Protein 5YF1 (pdb70)

GO terms:
  GO:0035498 carnosine metabolic process (P, IDA)
  GO:0005634 nucleus (C, IDA)
  GO:0005829 cytosol (C, IDA)
  GO:0030735 carnosine N-methyltransferase activity (F, IDA)
  GO:0008757 S-adenosylmethionine-dependent methyltransferase activity (F, IDA)
  GO:0042803 protein homodimerization activity (F, IDA)
  GO:0106370 protein-L-histidine N-pros-methyltransferase activity (F, IDA)
  GO:0035498 carnosine metabolic process (P, IMP)
  GO:0030735 carnosine N-methyltransferase activity (F, TAS)
  GO:0005829 cytosol (C, TAS)
  GO:0006548 L-histidine catabolic process (P, TAS)
  GO:0005515 protein binding (F, IPI)

Foldseek 3Di:
DVVVVVVVVVVLLLLLLQCQLVVVVVVLVVVVVVLVPDPPVVNVVCVCVVVLSVLLNVQSVQQSVVSVVLSVVPPCPRDDHDPVSSVVLLVLLLLCCCAFFPNNVVQCCLFQVVLLVVVCVLAPPVVDDQCPAEEEEEQCQLPRSQLVSLLVPHQGEYEHADPSRVSNSCCQLPVDFPAQPDKHQSQLVDPPQFPDSVLNRDITTGRNHGNPPRDPSGHYYYYYHDPLPPQDQFQAHQEYEYTQPLLQDLDSLSVLVSVLGRHHAFHKYKYKHANPRPCPPPPPGRHDRDDVVVVVVSNVVVPWAWDDKDWQSKHARSFSVRGNDGDIDRMIITMTTRHD/DVCLQVVLVVLVLLLLLLQQQLVVVVVVLVVVVVVLVPPPPVVNVVCVCVVVLSVLLNVQSVQSSVVSVVLSVVVVPDPVCVSSPDDDNDRHDPVSSVVLLLLLLVCCCAFFPNNPVQCCLFQVVLLVVVCVQAPPVHHQQCPAEEEEEQCQLPRSQLVSLLVQHQGEYEHADPSRVSNNCCQLPPVQDAQPGKHQSQLVDPPQFPDSVLSRDITTGRRDGNVPRDPNGHYYYYYHDPLPPQDQFQAHQEYEYTQPLLQDLDSLSVLVSVLGRHHAFHKYKYKHANPRPCPPPPPGRHDGDDVVVVVVSNVVSPWAWDDKDWQSKHADSFSVRGNDGDIDGMIITMTGRHD

Sequence (691 aa):
EEERLEREHFWKIINAFRYYGTSMHERVNRTERQFRSLPANQQKLLPQFLLHLDKIRKCIDHNQEILLTIVNDCIHKIMPASTFDMDKLKSTLKQFVRDWSETGKAERDACYQPIIKEILKNFPKERWDPSKVNILVPGAGLGRLAWEIAMLGYACQGNEWWSFFMLFSSNFVLNRCSEINKYKLYPWIHQFSNNRRSADQIRPIFFPDVDPHSLPPGSNFSMTAGDFQEIYSECNTWDCIATCFFIDTAHNVIDYIDTIWKILKPGGIWINLGPLLYHFENLANELSIELSYEDIKNVVLQYGFKVEVEKESVLSTYTVNDLSMMKYYYECVLFVVRKPQEEEERLEREHFWKIINAFRRYYGTSMHERVNRTERQFRSLPANQQKLLPQFLLHLDKIRKCIDHNQEILLTIVNDCIHMFENKEYGEGKIMPASTFDMDKLKSTLKQFVRDWSETGKAERDACYQPIIKEILKNFPKERWDPSKVNILVPGAGLGRLAWEIAMLGYACQGNEWWSFFMLFSSNFVLNRCSEINKYKLYPWIHQFSNNRRSADQIRPIFFPDVDPHSLPPGSNFSMTAGDFQEIYSECNTWDCIATCFFIDTAHNVIDYIDTIWKILKPGGIWINLGPLLYHFENLANELSIELSYEDIKNVVLQYGFKVEVEKESVLSTYTVNDLSMMKYYYECVLFVVRKPQ

Nearest PDB structures (foldseek):
  5yf1-assembly1_A  TM=1.003E+00  e=1.504E-72  Homo sapiens
  5yf0-assembly1_A  TM=1.002E+00  e=2.455E-69  Homo sapiens
  5yf2-assembly1_A  TM=1.001E+00  e=9.474E-69  Homo sapiens
  5yf0-assembly1_B  TM=9.985E-01  e=6.281E-69  Homo sapiens
  5yf1-assembly1_B  TM=9.988E-01  e=1.807E-68  Homo sapiens

Structure (mmCIF, N/CA/C/O backbone):
data_5YF1
#
_entry.id   5YF1
#
_cell.length_a   128.125
_cell.length_b   128.125
_cell.length_c   324.643
_cell.angle_alpha   90.000
_cell.angle_beta   90.000
_cell.angle_gamma   120.000
#
_symmetry.space_group_name_H-M   'P 61 2 2'
#
loop_
_entity.id
_entity.type
_entity.pdbx_description
1 polymer 'Carnosine N-methyltransferase'
2 non-polymer SINEFUNGIN
3 non-polymer '(2~{S})-2-(3-azanylpropanoylamino)-3-(1~{H}-imidazol-4-yl)propanoic acid'
4 non-polymer 'ACETATE ION'
5 non-polymer 1,2-ETHANEDIOL
6 non-polymer 'CALCIUM ION'
7 water water
#
loop_
_atom_site.group_PDB
_atom_site.id
_atom_site.type_symbol
_atom_site.label_atom_id
_atom_site.label_alt_id
_atom_site.label_comp_id
_atom_site.label_asym_id
_atom_site.label_entity_id
_atom_site.label_seq_id
_atom_site.pdbx_PDB_ins_code
_atom_site.Cartn_x
_atom_site.Cartn_y
_atom_site.Cartn_z
_atom_site.occupancy
_atom_site.B_iso_or_equiv
_atom_site.auth_seq_id
_atom_site.auth_comp_id
_atom_site.auth_asym_id
_atom_site.auth_atom_id
_atom_site.pdbx_PDB_model_num
ATOM 1 N N . GLU A 1 10 ? -48.271 65.513 -30.085 1.00 136.39 57 GLU A N 1
ATOM 2 C CA . GLU A 1 10 ? -48.967 64.264 -29.789 1.00 139.21 57 GLU A CA 1
ATOM 3 C C . GLU A 1 10 ? -48.501 63.660 -28.467 1.00 146.80 57 GLU A C 1
ATOM 4 O O . GLU A 1 10 ? -49.308 63.422 -27.565 1.00 148.55 57 GLU A O 1
ATOM 10 N N . GLU A 1 11 ? -47.194 63.405 -28.362 1.00 150.13 58 GLU A N 1
ATOM 11 C CA . GLU A 1 11 ? -46.652 62.795 -27.151 1.00 147.60 58 GLU A CA 1
ATOM 12 C C . GLU A 1 11 ? -46.910 63.664 -25.927 1.00 145.61 58 GLU A C 1
ATOM 13 O O . GLU A 1 11 ? -47.151 63.146 -24.830 1.00 141.97 58 GLU A O 1
ATOM 19 N N . GLU A 1 12 ? -46.865 64.989 -26.094 1.00 148.79 59 GLU A N 1
ATOM 20 C CA . GLU A 1 12 ? -47.097 65.878 -24.962 1.00 148.68 59 GLU A CA 1
ATOM 21 C C . GLU A 1 12 ? -48.552 65.848 -24.509 1.00 147.56 59 GLU A C 1
ATOM 22 O O . GLU A 1 12 ? -48.832 66.020 -23.316 1.00 146.74 59 GLU A O 1
ATOM 28 N N . ARG A 1 13 ? -49.488 65.628 -25.434 1.00 146.85 60 ARG A N 1
ATOM 29 C CA . ARG A 1 13 ? -50.895 65.572 -25.054 1.00 140.88 60 ARG A CA 1
ATOM 30 C C . ARG A 1 13 ? -51.283 64.189 -24.541 1.00 135.66 60 ARG A C 1
ATOM 31 O O . ARG A 1 13 ? -52.114 64.071 -23.632 1.00 130.77 60 ARG A O 1
ATOM 39 N N . LEU A 1 14 ? -50.693 63.134 -25.113 1.00 132.53 61 LEU A N 1
ATOM 40 C CA . LEU A 1 14 ? -50.857 61.798 -24.551 1.00 127.49 61 LEU A CA 1
ATOM 41 C C . LEU A 1 14 ? -50.376 61.750 -23.105 1.00 122.23 61 LEU A C 1
ATOM 42 O O . LEU A 1 14 ? -50.924 60.997 -22.291 1.00 120.72 61 LEU A O 1
ATOM 47 N N . GLU A 1 15 ? -49.351 62.539 -22.771 1.00 116.22 62 GLU A N 1
ATOM 48 C CA . GLU A 1 15 ? -48.945 62.677 -21.379 1.00 109.87 62 GLU A CA 1
ATOM 49 C C . GLU A 1 15 ? -50.021 63.390 -20.570 1.00 102.44 62 GLU A C 1
ATOM 50 O O . GLU A 1 15 ? -50.248 63.056 -19.400 1.00 100.56 62 GLU A O 1
ATOM 56 N N . ARG A 1 16 ? -50.697 64.375 -21.177 1.00 96.20 63 ARG A N 1
ATOM 57 C CA . ARG A 1 16 ? -51.779 65.067 -20.483 1.00 97.34 63 ARG A CA 1
ATOM 58 C C . ARG A 1 16 ? -52.994 64.163 -20.313 1.00 99.53 63 ARG A C 1
ATOM 59 O O . ARG A 1 16 ? -53.717 64.274 -19.317 1.00 96.68 63 ARG A O 1
ATOM 67 N N . GLU A 1 17 ? -53.230 63.262 -21.267 1.00 102.07 64 GLU A N 1
ATOM 68 C CA . GLU A 1 17 ? -54.274 62.260 -21.090 1.00 105.82 64 GLU A CA 1
ATOM 69 C C . GLU A 1 17 ? -53.932 61.324 -19.933 1.00 100.81 64 GLU A C 1
ATOM 70 O O . GLU A 1 17 ? -54.777 61.038 -19.075 1.00 96.61 64 GLU A O 1
ATOM 76 N N . HIS A 1 18 ? -52.683 60.851 -19.890 1.00 97.37 65 HIS A N 1
ATOM 77 C CA . HIS A 1 18 ? -52.215 60.040 -18.769 1.00 91.12 65 HIS A CA 1
ATOM 78 C C . HIS A 1 18 ? -52.271 60.821 -17.458 1.00 82.65 65 HIS A C 1
ATOM 79 O O . HIS A 1 18 ? -52.609 60.263 -16.406 1.00 81.33 65 HIS A O 1
ATOM 86 N N . PHE A 1 19 ? -51.957 62.119 -17.508 1.00 74.26 66 PHE A N 1
ATOM 87 C CA . PHE A 1 19 ? -52.024 62.968 -16.320 1.00 65.84 66 PHE A CA 1
ATOM 88 C C . PHE A 1 19 ? -53.426 62.976 -15.719 1.00 69.43 66 PHE A C 1
ATOM 89 O O . PHE A 1 19 ? -53.601 62.757 -14.514 1.00 64.93 66 PHE A O 1
ATOM 97 N N . TRP A 1 20 ? -54.441 63.242 -16.545 1.00 72.91 67 TRP A N 1
ATOM 98 C CA . TRP A 1 20 ? -55.806 63.269 -16.033 1.00 67.89 67 TRP A CA 1
ATOM 99 C C . TRP A 1 20 ? -56.282 61.882 -15.636 1.00 62.74 67 TRP A C 1
ATOM 100 O O . TRP A 1 20 ? -57.132 61.755 -14.750 1.00 61.91 67 TRP A O 1
ATOM 111 N N . LYS A 1 21 ? -55.746 60.835 -16.265 1.00 55.96 68 LYS A N 1
ATOM 112 C CA . LYS A 1 21 ? -56.146 59.485 -15.890 1.00 53.94 68 LYS A CA 1
ATOM 113 C C . LYS A 1 21 ? -55.787 59.199 -14.436 1.00 64.57 68 LYS A C 1
ATOM 114 O O . LYS A 1 21 ? -56.552 58.540 -13.718 1.00 64.30 68 LYS A O 1
ATOM 120 N N . ILE A 1 22 ? -54.647 59.730 -13.974 1.00 64.25 69 ILE A N 1
ATOM 121 C CA . ILE A 1 22 ? -54.196 59.517 -12.602 1.00 58.86 69 ILE A CA 1
ATOM 122 C C . ILE A 1 22 ? -54.950 60.414 -11.629 1.00 59.53 69 ILE A C 1
ATOM 123 O O . ILE A 1 22 ? -55.301 59.985 -10.523 1.00 59.63 69 ILE A O 1
ATOM 128 N N . ILE A 1 23 ? -55.190 61.672 -12.009 1.00 53.25 70 ILE A N 1
ATOM 129 C CA . ILE A 1 23 ? -56.045 62.550 -11.208 1.00 58.95 70 ILE A CA 1
ATOM 130 C C . ILE A 1 23 ? -57.388 61.877 -10.949 1.00 61.51 70 ILE A C 1
ATOM 131 O O . ILE A 1 23 ? -57.904 61.875 -9.823 1.00 60.63 70 ILE A O 1
ATOM 136 N N . ASN A 1 24 ? -57.966 61.285 -11.995 1.00 59.25 71 ASN A N 1
ATOM 137 C CA . ASN A 1 24 ? -59.240 60.597 -11.843 1.00 63.19 71 ASN A CA 1
ATOM 138 C C . ASN A 1 24 ? -59.128 59.429 -10.868 1.00 60.85 71 ASN A C 1
ATOM 139 O O . ASN A 1 24 ? -60.037 59.201 -10.060 1.00 54.12 71 ASN A O 1
ATOM 144 N N . ALA A 1 25 ? -58.021 58.679 -10.926 1.00 58.16 72 ALA A N 1
ATOM 145 C CA . ALA A 1 25 ? -57.834 57.561 -10.004 1.00 53.72 72 ALA A CA 1
ATOM 146 C C . ALA A 1 25 ? -57.819 58.041 -8.556 1.00 48.26 72 ALA A C 1
ATOM 147 O O . ALA A 1 25 ? -58.490 57.462 -7.696 1.00 42.16 72 ALA A O 1
ATOM 149 N N . PHE A 1 26 ? -57.066 59.111 -8.273 1.00 46.96 73 PHE A N 1
ATOM 150 C CA . PHE A 1 26 ? -57.061 59.682 -6.929 1.00 41.65 73 PHE A CA 1
ATOM 151 C C . PHE A 1 26 ? -58.468 60.035 -6.472 1.00 45.42 73 PHE A C 1
ATOM 152 O O . PHE A 1 26 ? -58.778 59.944 -5.281 1.00 45.30 73 PHE A O 1
ATOM 160 N N . ARG A 1 27 ? -59.328 60.451 -7.399 1.00 49.35 74 ARG A N 1
ATOM 161 C CA . ARG A 1 27 ? -60.682 60.849 -7.037 1.00 55.70 74 ARG A CA 1
ATOM 162 C C . ARG A 1 27 ? -61.639 59.673 -6.936 1.00 51.98 74 ARG A C 1
ATOM 163 O O . ARG A 1 27 ? -62.714 59.820 -6.345 1.00 58.24 74 ARG A O 1
ATOM 171 N N . TYR A 1 28 ? -61.282 58.527 -7.502 1.00 42.69 75 TYR A N 1
ATOM 172 C CA . TYR A 1 28 ? -62.137 57.353 -7.492 1.00 44.89 75 TYR A CA 1
ATOM 173 C C . TYR A 1 28 ? -61.880 56.443 -6.295 1.00 48.99 75 TYR A C 1
ATOM 174 O O . TYR A 1 28 ? -62.587 55.441 -6.139 1.00 52.66 75 TYR A O 1
ATOM 183 N N . TYR A 1 29 ? -60.910 56.784 -5.438 1.00 44.46 76 TYR A N 1
ATOM 184 C CA . TYR A 1 29 ? -60.508 55.897 -4.346 1.00 44.42 76 TYR A CA 1
ATOM 185 C C . TYR A 1 29 ? -61.684 55.529 -3.448 1.00 46.95 76 TYR A C 1
ATOM 186 O O . TYR A 1 29 ? -61.935 54.344 -3.195 1.00 53.99 76 TYR A O 1
ATOM 195 N N . GLY A 1 30 ? -62.403 56.535 -2.942 1.00 41.50 77 GLY A N 1
ATOM 196 C CA . GLY A 1 30 ? -63.515 56.268 -2.038 1.00 36.55 77 GLY A CA 1
ATOM 197 C C . GLY A 1 30 ? -64.601 55.418 -2.672 1.00 43.03 77 GLY A C 1
ATOM 198 O O . GLY A 1 30 ? -65.098 54.464 -2.064 1.00 45.26 77 GLY A O 1
ATOM 199 N N . THR A 1 31 ? -64.985 55.749 -3.905 1.00 42.02 78 THR A N 1
ATOM 200 C CA . THR A 1 31 ? -65.961 54.935 -4.620 1.00 43.19 78 THR A CA 1
ATOM 201 C C . THR A 1 31 ? -65.519 53.477 -4.677 1.00 43.86 78 THR A C 1
ATOM 202 O O . THR A 1 31 ? -66.286 52.566 -4.351 1.00 51.64 78 THR A O 1
ATOM 206 N N . SER A 1 32 ? -64.269 53.242 -5.069 1.00 41.75 79 SER A N 1
ATOM 207 C CA . SER A 1 32 ? -63.786 51.877 -5.224 1.00 42.06 79 SER A CA 1
ATOM 208 C C . SER A 1 32 ? -63.785 51.129 -3.896 1.00 43.61 79 SER A C 1
ATOM 209 O O . SER A 1 32 ? -64.130 49.944 -3.846 1.00 48.09 79 SER A O 1
ATOM 212 N N . MET A 1 33 ? -63.387 51.797 -2.812 1.00 41.25 80 MET A N 1
ATOM 213 C CA . MET A 1 33 ? -63.287 51.114 -1.525 1.00 39.86 80 MET A CA 1
ATOM 214 C C . MET A 1 33 ? -64.650 50.937 -0.876 1.00 40.90 80 MET A C 1
ATOM 215 O O . MET A 1 33 ? -64.894 49.922 -0.215 1.00 42.58 80 MET A O 1
ATOM 220 N N . HIS A 1 34 ? -65.549 51.912 -1.041 1.00 37.68 81 HIS A N 1
ATOM 221 C CA . HIS A 1 34 ? -66.900 51.735 -0.521 1.00 35.51 81 HIS A CA 1
ATOM 222 C C . HIS A 1 34 ? -67.590 50.556 -1.195 1.00 40.91 81 HIS A C 1
ATOM 223 O O . HIS A 1 34 ? -68.346 49.818 -0.553 1.00 45.36 81 HIS A O 1
ATOM 230 N N . GLU A 1 35 ? -67.315 50.333 -2.480 1.00 42.10 82 GLU A N 1
ATOM 231 C CA . GLU A 1 35 ? -67.915 49.183 -3.142 1.00 44.97 82 GLU A CA 1
ATOM 232 C C . GLU A 1 35 ? -67.371 47.877 -2.573 1.00 41.10 82 GLU A C 1
ATOM 233 O O . GLU A 1 35 ? -68.117 46.900 -2.423 1.00 40.17 82 GLU A O 1
ATOM 239 N N . ARG A 1 36 ? -66.080 47.843 -2.240 1.00 32.84 83 ARG A N 1
ATOM 240 C CA . ARG A 1 36 ? -65.511 46.634 -1.658 1.00 35.32 83 ARG A CA 1
ATOM 241 C C . ARG A 1 36 ? -66.117 46.363 -0.288 1.00 34.99 83 ARG A C 1
ATOM 242 O O . ARG A 1 36 ? -66.435 45.216 0.042 1.00 42.77 83 ARG A O 1
ATOM 250 N N . VAL A 1 37 ? -66.326 47.412 0.509 1.00 36.35 84 VAL A N 1
ATOM 251 C CA . VAL A 1 37 ? -66.909 47.198 1.828 1.00 34.46 84 VAL A CA 1
ATOM 252 C C . VAL A 1 37 ? -68.380 46.810 1.703 1.00 34.38 84 VAL A C 1
ATOM 253 O O . VAL A 1 37 ? -68.886 46.012 2.501 1.00 39.81 84 VAL A O 1
ATOM 257 N N . ASN A 1 38 ? -69.078 47.320 0.684 1.00 37.31 85 ASN A N 1
ATOM 258 C CA . ASN A 1 38 ? -70.468 46.922 0.468 1.00 39.58 85 ASN A CA 1
ATOM 259 C C . ASN A 1 38 ? -70.576 45.437 0.150 1.00 40.13 85 ASN A C 1
ATOM 260 O O . ASN A 1 38 ? -71.557 44.778 0.533 1.00 36.88 85 ASN A O 1
ATOM 265 N N . ARG A 1 39 ? -69.586 44.898 -0.564 1.00 30.10 86 ARG A N 1
ATOM 266 C CA . ARG A 1 39 ? -69.580 43.469 -0.843 1.00 33.87 86 ARG A CA 1
ATOM 267 C C . ARG A 1 39 ? -69.472 42.682 0.455 1.00 36.56 86 ARG A C 1
ATOM 268 O O . ARG A 1 39 ? -70.221 41.724 0.683 1.00 42.87 86 ARG A O 1
ATOM 276 N N . THR A 1 40 ? -68.556 43.098 1.332 1.00 31.07 87 THR A N 1
ATOM 277 C CA . THR A 1 40 ? -68.381 42.411 2.606 1.00 31.59 87 THR A CA 1
ATOM 278 C C . THR A 1 40 ? -69.645 42.506 3.455 1.00 32.73 87 THR A C 1
ATOM 279 O O . THR A 1 40 ? -70.090 41.506 4.028 1.00 36.19 87 THR A O 1
ATOM 283 N N . GLU A 1 41 ? -70.274 43.686 3.489 1.00 29.66 88 GLU A N 1
ATOM 284 C CA . GLU A 1 41 ? -71.507 43.863 4.248 1.00 34.41 88 GLU A CA 1
ATOM 285 C C . GLU A 1 41 ? -72.650 43.012 3.699 1.00 26.65 88 GLU A C 1
ATOM 286 O O . GLU A 1 41 ? -73.405 42.414 4.476 1.00 34.32 88 GLU A O 1
ATOM 292 N N . ARG A 1 42 ? -72.816 42.970 2.374 1.00 30.09 89 ARG A N 1
ATOM 293 C CA . ARG A 1 42 ? -73.891 42.174 1.782 1.00 30.13 89 ARG A CA 1
ATOM 294 C C . ARG A 1 42 ? -73.711 40.694 2.094 1.00 35.28 89 ARG A C 1
ATOM 295 O O . ARG A 1 42 ? -74.687 39.975 2.332 1.00 34.58 89 ARG A O 1
ATOM 303 N N . GLN A 1 43 ? -72.464 40.222 2.106 1.00 33.11 90 GLN A N 1
ATOM 304 C CA . GLN A 1 43 ? -72.219 38.820 2.406 1.00 32.12 90 GLN A CA 1
ATOM 305 C C . GLN A 1 43 ? -72.492 38.521 3.874 1.00 33.88 90 GLN A C 1
ATOM 306 O O . GLN A 1 43 ? -73.083 37.486 4.201 1.00 35.42 90 GLN A O 1
ATOM 312 N N . PHE A 1 44 ? -72.099 39.425 4.773 1.00 30.64 91 PHE A N 1
ATOM 313 C CA . PHE A 1 44 ? -72.420 39.232 6.186 1.00 30.12 91 PHE A CA 1
ATOM 314 C C . PHE A 1 44 ? -73.935 39.217 6.426 1.00 33.38 91 PHE A C 1
ATOM 315 O O . PHE A 1 44 ? -74.449 38.350 7.146 1.00 35.15 91 PHE A O 1
ATOM 323 N N . ARG A 1 45 ? -74.676 40.150 5.813 1.00 30.79 92 ARG A N 1
ATOM 324 C CA . ARG A 1 45 ? -76.124 40.162 5.995 1.00 36.14 92 ARG A CA 1
ATOM 325 C C . ARG A 1 45 ? -76.793 38.941 5.376 1.00 37.64 92 ARG A C 1
ATOM 326 O O . ARG A 1 45 ? -77.903 38.583 5.786 1.00 36.89 92 ARG A O 1
ATOM 334 N N . SER A 1 46 ? -76.145 38.291 4.412 1.00 37.80 93 SER A N 1
ATOM 335 C CA . SER A 1 46 ? -76.707 37.066 3.853 1.00 47.83 93 SER A CA 1
ATOM 336 C C . SER A 1 46 ? -76.621 35.884 4.817 1.00 39.95 93 SER A C 1
ATOM 337 O O . SER A 1 46 ? -77.352 34.907 4.636 1.00 41.10 93 SER A O 1
ATOM 340 N N . LEU A 1 47 ? -75.741 35.940 5.822 1.00 37.65 94 LEU A N 1
ATOM 341 C CA . LEU A 1 47 ? -75.562 34.816 6.724 1.00 34.65 94 LEU A CA 1
ATOM 342 C C . LEU A 1 47 ? -76.823 34.582 7.549 1.00 37.73 94 LEU A C 1
ATOM 343 O O . LEU A 1 47 ? -77.636 35.492 7.734 1.00 44.15 94 LEU A O 1
ATOM 348 N N . PRO A 1 48 ? -77.019 33.357 8.041 1.00 39.22 95 PRO A N 1
ATOM 349 C CA . PRO A 1 48 ? -78.131 33.116 8.969 1.00 37.39 95 PRO A CA 1
ATOM 350 C C . PRO A 1 48 ? -78.032 34.041 10.170 1.00 39.23 95 PRO A C 1
ATOM 351 O O . PRO A 1 48 ? -76.941 34.420 10.603 1.00 50.44 95 PRO A O 1
ATOM 355 N N . ALA A 1 49 ? -79.194 34.415 10.703 1.00 43.92 96 ALA A N 1
ATOM 356 C CA . ALA A 1 49 ? -79.217 35.329 11.841 1.00 46.00 96 ALA A CA 1
ATOM 357 C C . ALA A 1 49 ? -78.426 34.774 13.024 1.00 42.41 96 ALA A C 1
ATOM 358 O O . ALA A 1 49 ? -77.799 35.535 13.770 1.00 48.69 96 ALA A O 1
ATOM 360 N N . ASN A 1 50 ? -78.434 33.451 13.210 1.00 34.79 97 ASN A N 1
ATOM 361 C CA . ASN A 1 50 ? -77.714 32.880 14.345 1.00 44.19 97 ASN A CA 1
ATOM 362 C C . ASN A 1 50 ? -76.206 33.111 14.227 1.00 47.23 97 ASN A C 1
ATOM 363 O O . ASN A 1 50 ? -75.528 33.294 15.244 1.00 51.49 97 ASN A O 1
ATOM 368 N N . GLN A 1 51 ? -75.665 33.145 13.001 1.00 43.26 98 GLN A N 1
ATOM 369 C CA . GLN A 1 51 ? -74.240 33.420 12.857 1.00 33.48 98 GLN A CA 1
ATOM 370 C C . GLN A 1 51 ? -73.956 34.905 12.953 1.00 35.26 98 GLN A C 1
ATOM 371 O O . GLN A 1 51 ? -72.936 35.306 13.524 1.00 37.03 98 GLN A O 1
ATOM 377 N N . GLN A 1 52 ? -74.844 35.739 12.416 1.00 37.04 99 GLN A N 1
ATOM 378 C CA . GLN A 1 52 ? -74.656 37.178 12.566 1.00 35.21 99 GLN A CA 1
ATOM 379 C C . GLN A 1 52 ? -74.621 37.569 14.036 1.00 37.18 99 GLN A C 1
ATOM 380 O O . GLN A 1 52 ? -73.857 38.458 14.432 1.00 36.20 99 GLN A O 1
ATOM 386 N N . LYS A 1 53 ? -75.434 36.903 14.866 1.00 33.05 100 LYS A N 1
ATOM 387 C CA . LYS A 1 53 ? -75.486 37.222 16.289 1.00 45.04 100 LYS A CA 1
ATOM 388 C C . LYS A 1 53 ? -74.181 36.895 17.009 1.00 39.70 100 LYS A C 1
ATOM 389 O O . LYS A 1 53 ? -73.942 37.420 18.102 1.00 37.21 100 LYS A O 1
ATOM 395 N N . LEU A 1 54 ? -73.346 36.024 16.433 1.00 30.20 101 LEU A N 1
ATOM 396 C CA . LEU A 1 54 ? -72.047 35.711 17.018 1.00 34.82 101 LEU A CA 1
ATOM 397 C C . LEU A 1 54 ? -71.065 36.871 16.931 1.00 39.82 101 LEU A C 1
ATOM 398 O O . LEU A 1 54 ? -70.082 36.886 17.677 1.00 36.79 101 LEU A O 1
ATOM 403 N N . LEU A 1 55 ? -71.311 37.836 16.048 1.00 38.08 102 LEU A N 1
ATOM 404 C CA . LEU A 1 55 ? -70.365 38.906 15.735 1.00 36.38 102 LEU A CA 1
ATOM 405 C C . LEU A 1 55 ? -71.053 40.254 15.883 1.00 33.70 102 LEU A C 1
ATOM 406 O O . LEU A 1 55 ? -71.255 40.983 14.902 1.00 34.41 102 LEU A O 1
ATOM 411 N N . PRO A 1 56 ? -71.418 40.635 17.105 1.00 34.85 103 PRO A N 1
ATOM 412 C CA . PRO A 1 56 ? -72.248 41.834 17.288 1.00 37.78 103 PRO A CA 1
ATOM 413 C C . PRO A 1 56 ? -71.535 43.145 16.972 1.00 40.66 103 PRO A C 1
ATOM 414 O 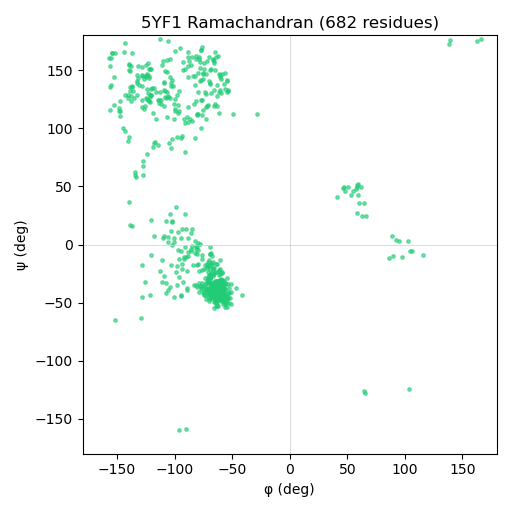O . PRO A 1 56 ? -72.194 44.187 16.950 1.00 39.49 103 PRO A O 1
ATOM 418 N N . GLN A 1 57 ? -70.229 43.144 16.731 1.00 40.07 104 GLN A N 1
ATOM 419 C CA . GLN A 1 57 ? -69.528 44.368 16.379 1.00 41.34 104 GLN A CA 1
ATOM 420 C C . GLN A 1 57 ? -69.154 44.436 14.901 1.00 40.88 104 GLN A C 1
ATOM 421 O O . GLN A 1 57 ? -68.529 45.421 14.480 1.00 34.85 104 GLN A O 1
ATOM 427 N N . PHE A 1 58 ? -69.530 43.431 14.100 1.00 32.31 105 PHE A N 1
ATOM 428 C CA . PHE A 1 58 ? -69.003 43.327 12.739 1.00 34.06 105 PHE A CA 1
ATOM 429 C C . PHE A 1 58 ? -69.442 44.507 11.879 1.00 32.94 105 PHE A C 1
ATOM 430 O O . PHE A 1 58 ? -68.619 45.153 11.226 1.00 42.65 105 PHE A O 1
ATOM 438 N N . LEU A 1 59 ? -70.738 44.807 11.874 1.00 31.81 106 LEU A N 1
ATOM 439 C CA . LEU A 1 59 ? -71.239 45.901 11.053 1.00 41.62 106 LEU A CA 1
ATOM 440 C C . LEU A 1 59 ? -70.724 47.254 11.539 1.00 41.44 106 LEU A C 1
ATOM 441 O O . LEU A 1 59 ? -70.482 48.152 10.720 1.00 33.86 106 LEU A O 1
ATOM 446 N N . LEU A 1 60 ? -70.535 47.414 12.853 1.00 38.48 107 LEU A N 1
ATOM 447 C CA . LEU A 1 60 ? -69.929 48.638 13.374 1.00 38.51 107 LEU A CA 1
ATOM 448 C C . LEU A 1 60 ? -68.504 48.792 12.877 1.00 40.75 107 LEU A C 1
ATOM 449 O O . LEU A 1 60 ? -68.057 49.900 12.567 1.00 51.81 107 LEU A O 1
ATOM 454 N N . HIS A 1 61 ? -67.767 47.687 12.824 1.00 34.22 108 HIS A N 1
ATOM 455 C CA . HIS A 1 61 ? -66.391 47.740 12.369 1.00 35.09 108 HIS A CA 1
ATOM 456 C C . HIS A 1 61 ? -66.326 48.148 10.906 1.00 36.60 108 HIS A C 1
ATOM 457 O O . HIS A 1 61 ? -65.444 48.922 10.515 1.00 42.70 108 HIS A O 1
ATOM 464 N N . LEU A 1 62 ? -67.265 47.653 10.087 1.00 27.85 109 LEU A N 1
ATOM 465 C CA . LEU A 1 62 ? -67.357 48.123 8.707 1.00 38.65 109 LEU A CA 1
ATOM 466 C C . LEU A 1 62 ? -67.581 49.634 8.653 1.00 38.47 109 LEU A C 1
ATOM 467 O O . LEU A 1 62 ? -67.042 50.320 7.778 1.00 36.97 109 LEU A O 1
ATOM 472 N N . ASP A 1 63 ? -68.368 50.175 9.582 1.00 36.53 110 ASP A N 1
ATOM 473 C CA . ASP A 1 63 ? -68.559 51.620 9.586 1.00 43.14 110 ASP A CA 1
ATOM 474 C C . ASP A 1 63 ? -67.272 52.355 9.923 1.00 34.57 110 ASP A C 1
ATOM 475 O O . ASP A 1 63 ? -67.026 53.443 9.394 1.00 38.82 110 ASP A O 1
ATOM 480 N N . LYS A 1 64 ? -66.439 51.785 10.785 1.00 36.11 111 LYS A N 1
ATOM 481 C CA . LYS A 1 64 ? -65.155 52.412 11.058 1.00 36.98 111 LYS A CA 1
ATOM 482 C C . LYS A 1 64 ? -64.248 52.366 9.835 1.00 36.17 111 LYS A C 1
ATOM 483 O O . LYS A 1 64 ? -63.503 53.317 9.573 1.00 46.39 111 LYS A O 1
ATOM 489 N N . ILE A 1 65 ? -64.295 51.271 9.071 1.00 37.02 112 ILE A N 1
ATOM 490 C CA . ILE A 1 65 ? -63.530 51.209 7.827 1.00 35.62 112 ILE A CA 1
ATOM 491 C C . ILE A 1 65 ? -64.006 52.287 6.863 1.00 39.99 112 ILE A C 1
ATOM 492 O O . ILE A 1 65 ? -63.198 52.960 6.208 1.00 34.24 112 ILE A O 1
ATOM 497 N N . ARG A 1 66 ? -65.325 52.497 6.796 1.00 37.22 113 ARG A N 1
ATOM 498 C CA . ARG A 1 66 ? -65.875 53.536 5.934 1.00 38.45 113 ARG A CA 1
ATOM 499 C C . ARG A 1 66 ? -65.381 54.916 6.337 1.00 42.89 113 ARG A C 1
ATOM 500 O O . ARG A 1 66 ? -65.074 55.746 5.472 1.00 47.95 113 ARG A O 1
ATOM 508 N N . LYS A 1 67 ? -65.269 55.180 7.640 1.00 39.89 114 LYS A N 1
ATOM 509 C CA . LYS A 1 67 ? -64.716 56.467 8.057 1.00 36.83 114 LYS A CA 1
ATOM 510 C C . LYS A 1 67 ? -63.249 56.595 7.649 1.00 39.82 114 LYS A C 1
ATOM 511 O O . LYS A 1 67 ? -62.817 57.674 7.225 1.00 45.00 114 LYS A O 1
ATOM 517 N N . CYS A 1 68 ? -62.471 55.505 7.744 1.00 37.68 115 CYS A N 1
ATOM 518 C CA . CYS A 1 68 ? -61.060 55.569 7.349 1.00 39.02 115 CYS A CA 1
ATOM 519 C C . CYS A 1 68 ? -60.912 55.791 5.852 1.00 41.16 115 CYS A C 1
ATOM 520 O O . CYS A 1 68 ? -60.012 56.518 5.412 1.00 42.98 115 CYS A O 1
ATOM 523 N N . ILE A 1 69 ? -61.767 55.144 5.057 1.00 37.90 116 ILE A N 1
ATOM 524 C CA . ILE A 1 69 ? -61.792 55.382 3.618 1.00 29.75 116 ILE A CA 1
ATOM 525 C C . ILE A 1 69 ? -61.979 56.863 3.343 1.00 36.70 116 ILE A C 1
ATOM 526 O O . ILE A 1 69 ? -61.194 57.490 2.618 1.00 42.73 116 ILE A O 1
ATOM 531 N N . ASP A 1 70 ? -63.031 57.443 3.932 1.00 35.99 117 ASP A N 1
ATOM 532 C CA . ASP A 1 70 ? -63.341 58.852 3.705 1.00 45.20 117 ASP A CA 1
ATOM 533 C C . ASP A 1 70 ? -62.181 59.755 4.107 1.00 46.10 117 ASP A C 1
ATOM 534 O O . ASP A 1 70 ? -61.888 60.738 3.418 1.00 48.90 117 ASP A O 1
ATOM 539 N N . HIS A 1 71 ? -61.493 59.433 5.206 1.00 40.17 118 HIS A N 1
ATOM 540 C CA . HIS A 1 71 ? -60.326 60.226 5.576 1.00 41.66 118 HIS A CA 1
ATOM 541 C C . HIS A 1 71 ? -59.228 60.107 4.522 1.00 47.24 118 HIS A C 1
ATOM 542 O O . HIS A 1 71 ? -58.725 61.122 4.029 1.00 51.67 118 HIS A O 1
ATOM 549 N N . ASN A 1 72 ? -58.840 58.874 4.164 1.00 43.85 119 ASN A N 1
ATOM 550 C CA . ASN A 1 72 ? -57.853 58.679 3.101 1.00 38.96 119 ASN A CA 1
ATOM 551 C C . ASN A 1 72 ? -58.234 59.453 1.845 1.00 44.73 119 ASN A C 1
ATOM 552 O O . ASN A 1 72 ? -57.371 60.039 1.177 1.00 41.85 119 ASN A O 1
ATOM 557 N N . GLN A 1 73 ? -59.526 59.461 1.499 1.00 40.21 120 GLN A N 1
ATOM 558 C CA . GLN A 1 73 ? -59.938 60.178 0.298 1.00 37.80 120 GLN A CA 1
ATOM 559 C C . GLN A 1 73 ? -59.734 61.680 0.440 1.00 46.11 120 GLN A C 1
ATOM 560 O O . GLN A 1 73 ? -59.421 62.356 -0.548 1.00 54.36 120 GLN A O 1
ATOM 566 N N . GLU A 1 74 ? -59.882 62.222 1.652 1.00 47.11 121 GLU A N 1
ATOM 567 C CA . GLU A 1 74 ? -59.620 63.648 1.830 1.00 52.46 121 GLU A CA 1
ATOM 568 C C . GLU A 1 74 ? -58.131 63.961 1.697 1.00 51.68 121 GLU A C 1
ATOM 569 O O . GLU A 1 74 ? -57.766 64.983 1.104 1.00 55.76 121 GLU A O 1
ATOM 575 N N . ILE A 1 75 ? -57.254 63.090 2.210 1.00 41.55 122 ILE A N 1
ATOM 576 C CA . ILE A 1 75 ? -55.820 63.271 1.975 1.00 44.69 122 ILE A CA 1
ATOM 577 C C . ILE A 1 75 ? -55.519 63.250 0.480 1.00 50.36 122 ILE A C 1
ATOM 578 O O . ILE A 1 75 ? -54.784 64.099 -0.037 1.00 61.29 122 ILE A O 1
ATOM 583 N N . LEU A 1 76 ? -56.089 62.282 -0.237 1.00 51.03 123 LEU A N 1
ATOM 584 C CA . LEU A 1 76 ? -55.809 62.155 -1.664 1.00 50.34 123 LEU A CA 1
ATOM 585 C C . LEU A 1 76 ? -56.260 63.392 -2.434 1.00 56.25 123 LEU A C 1
ATOM 586 O O . LEU A 1 76 ? -55.574 63.832 -3.366 1.00 58.02 123 LEU A O 1
ATOM 591 N N . LEU A 1 77 ? -57.402 63.980 -2.050 1.00 52.19 124 LEU A N 1
ATOM 592 C CA . LEU A 1 77 ? -57.859 65.208 -2.699 1.00 49.48 124 LEU A CA 1
ATOM 593 C C . LEU A 1 77 ? -56.971 66.391 -2.335 1.00 51.94 124 LEU A C 1
ATOM 594 O O . LEU A 1 77 ? -56.716 67.258 -3.173 1.00 53.08 124 LEU A O 1
ATOM 599 N N . THR A 1 78 ? -56.500 66.451 -1.089 1.00 57.86 125 THR A N 1
ATOM 600 C CA . THR A 1 78 ? -55.524 67.473 -0.728 1.00 60.80 125 THR A CA 1
ATOM 601 C C . THR A 1 78 ? -54.269 67.354 -1.588 1.00 64.61 125 THR A C 1
ATOM 602 O O . THR A 1 78 ? -53.690 68.365 -1.994 1.00 62.16 125 THR A O 1
ATOM 606 N N . ILE A 1 79 ? -53.837 66.123 -1.883 1.00 67.41 126 ILE A N 1
ATOM 607 C CA . ILE A 1 79 ? -52.684 65.930 -2.759 1.00 57.95 126 ILE A CA 1
ATOM 608 C C . ILE A 1 79 ? -53.011 66.385 -4.173 1.00 53.01 126 ILE A C 1
ATOM 609 O O . ILE A 1 79 ? -52.213 67.067 -4.820 1.00 50.30 126 ILE A O 1
ATOM 614 N N . VAL A 1 80 ? -54.185 66.000 -4.679 1.00 52.98 127 VAL A N 1
ATOM 615 C CA . VAL A 1 80 ? -54.530 66.298 -6.064 1.00 55.80 127 VAL A CA 1
ATOM 616 C C . VAL A 1 80 ? -54.807 67.785 -6.245 1.00 67.37 127 VAL A C 1
ATOM 617 O O . VAL A 1 80 ? -54.532 68.351 -7.309 1.00 72.48 127 VAL A O 1
ATOM 621 N N . ASN A 1 81 ? -55.337 68.443 -5.218 1.00 76.94 128 ASN A N 1
ATOM 622 C CA . ASN A 1 81 ? -55.625 69.867 -5.320 1.00 82.10 128 ASN A CA 1
ATOM 623 C C . ASN A 1 81 ? -54.339 70.680 -5.292 1.00 89.79 128 ASN A C 1
ATOM 624 O O . ASN A 1 81 ? -54.135 71.569 -6.127 1.00 85.37 128 ASN A O 1
ATOM 629 N N . ASP A 1 82 ? -53.445 70.364 -4.353 1.00 101.51 129 ASP A N 1
ATOM 630 C CA . ASP A 1 82 ? -52.182 71.071 -4.162 1.00 111.97 129 ASP A CA 1
ATOM 631 C C . ASP A 1 82 ? -51.183 70.851 -5.292 1.00 111.96 129 ASP A C 1
ATOM 632 O O . ASP A 1 82 ? -50.095 71.437 -5.238 1.00 113.63 129 ASP A O 1
ATOM 637 N N . CYS A 1 83 ? -51.503 70.029 -6.295 1.00 109.98 130 CYS A N 1
ATOM 638 C CA . CYS A 1 83 ? -50.617 69.815 -7.434 1.00 107.97 130 CYS A CA 1
ATOM 639 C C . CYS A 1 83 ? -51.246 70.261 -8.751 1.00 107.22 130 CYS A C 1
ATOM 640 O O . CYS A 1 83 ? -50.672 70.015 -9.818 1.00 105.62 130 CYS A O 1
ATOM 643 N N . ILE A 1 84 ? -52.403 70.913 -8.707 1.00 106.07 131 ILE A N 1
ATOM 644 C CA . ILE A 1 84 ? -53.000 71.504 -9.902 1.00 107.96 131 ILE A CA 1
ATOM 645 C C . ILE A 1 84 ? -52.611 72.974 -10.047 1.00 122.69 131 ILE A C 1
ATOM 646 O O . ILE A 1 84 ? -52.243 73.428 -11.135 1.00 130.88 131 ILE A O 1
ATOM 651 N N . HIS A 1 85 ? -52.666 73.734 -8.955 1.00 123.44 132 HIS A N 1
ATOM 652 C CA . HIS A 1 85 ? -52.398 75.170 -8.995 1.00 120.22 132 HIS A CA 1
ATOM 653 C C . HIS A 1 85 ? -50.936 75.482 -8.674 1.00 113.67 132 HIS A C 1
ATOM 654 O O . HIS A 1 85 ? -50.018 74.857 -9.215 1.00 106.79 132 HIS A O 1
ATOM 661 N N . LYS A 1 99 ? -66.644 65.146 -13.298 1.00 106.09 146 LYS A N 1
ATOM 662 C CA . LYS A 1 99 ? -67.348 63.870 -13.229 1.00 109.49 146 LYS A CA 1
ATOM 663 C C . LYS A 1 99 ? -66.363 62.710 -13.124 1.00 108.90 146 LYS A C 1
ATOM 664 O O . LYS A 1 99 ? -65.630 62.414 -14.069 1.00 110.17 146 LYS A O 1
ATOM 670 N N . ILE A 1 100 ? -66.362 62.049 -11.970 1.00 103.76 147 ILE A N 1
ATOM 671 C CA . ILE A 1 100 ? -65.409 60.979 -11.688 1.00 95.88 147 ILE A CA 1
ATOM 672 C C . ILE A 1 100 ? -65.853 59.726 -12.438 1.00 90.85 147 ILE A C 1
ATOM 673 O O . ILE A 1 100 ? -66.880 59.127 -12.111 1.00 84.10 147 ILE A O 1
ATOM 678 N N . MET A 1 101 ? -65.079 59.327 -13.448 1.00 90.51 148 MET A N 1
ATOM 679 C CA . MET A 1 101 ? -65.317 58.081 -14.157 1.00 88.89 148 MET A CA 1
ATOM 680 C C . MET A 1 101 ? -64.594 56.934 -13.462 1.00 78.93 148 MET A C 1
ATOM 681 O O . MET A 1 101 ? -63.592 57.147 -12.773 1.00 74.94 148 MET A O 1
ATOM 686 N N . PRO A 1 102 ? -65.085 55.702 -13.607 1.00 73.59 149 PRO A N 1
ATOM 687 C CA . PRO A 1 102 ? -64.474 54.569 -12.891 1.00 68.27 149 PRO A CA 1
ATOM 688 C C . PRO A 1 102 ? -63.056 54.291 -13.371 1.00 66.59 149 PRO A C 1
ATOM 689 O O . PRO A 1 102 ? -62.830 53.989 -14.542 1.00 74.87 149 PRO A O 1
ATOM 693 N N . ALA A 1 103 ? -62.101 54.397 -12.452 1.00 64.64 150 ALA A N 1
ATOM 694 C CA . ALA A 1 103 ? -60.722 54.055 -12.748 1.00 50.97 150 ALA A CA 1
ATOM 695 C C . ALA A 1 103 ? -60.555 52.542 -12.777 1.00 52.19 150 ALA A C 1
ATOM 696 O O . ALA A 1 103 ? -61.452 51.784 -12.403 1.00 64.59 150 ALA A O 1
ATOM 698 N N . SER A 1 104 ? -59.390 52.104 -13.231 1.00 51.51 151 SER A N 1
ATOM 699 C CA . SER A 1 104 ? -59.130 50.693 -13.473 1.00 50.55 151 SER A CA 1
ATOM 700 C C . SER A 1 104 ? -58.602 50.015 -12.218 1.00 57.43 151 SER A C 1
ATOM 701 O O . SER A 1 104 ? -58.161 50.665 -11.266 1.00 57.75 151 SER A O 1
ATOM 704 N N . THR A 1 105 ? -58.617 48.679 -12.244 1.00 59.02 152 THR A N 1
ATOM 705 C CA . THR A 1 105 ? -58.093 47.923 -11.113 1.00 61.39 152 THR A CA 1
ATOM 706 C C . THR A 1 105 ? -56.584 48.082 -11.014 1.00 61.12 152 THR A C 1
ATOM 707 O O . THR A 1 105 ? -56.032 48.169 -9.910 1.00 57.84 152 THR A O 1
ATOM 711 N N . PHE A 1 106 ? -55.903 48.143 -12.159 1.00 60.17 153 PHE A N 1
ATOM 712 C CA . PHE A 1 106 ? -54.464 48.369 -12.146 1.00 59.46 153 PHE A CA 1
ATOM 713 C C . PHE A 1 106 ? -54.115 49.658 -11.407 1.00 57.57 153 PHE A C 1
ATOM 714 O O . PHE A 1 106 ? -53.178 49.685 -10.599 1.00 55.84 153 PHE A O 1
ATOM 722 N N . ASP A 1 107 ? -54.882 50.728 -11.642 1.00 56.58 154 ASP A N 1
ATOM 723 C CA . ASP A 1 107 ? -54.556 52.022 -11.047 1.00 51.43 154 ASP A CA 1
ATOM 724 C C . ASP A 1 107 ? -54.950 52.090 -9.576 1.00 38.92 154 ASP A C 1
ATOM 725 O O . ASP A 1 107 ? -54.238 52.713 -8.782 1.00 50.43 154 ASP A O 1
ATOM 730 N N . MET A 1 108 ? -56.068 51.465 -9.186 1.00 42.55 155 MET A N 1
ATOM 731 C CA . MET A 1 108 ? -56.420 51.436 -7.765 1.00 44.33 155 MET A CA 1
ATOM 732 C C . MET A 1 108 ? -55.398 50.653 -6.938 1.00 41.93 155 MET A C 1
ATOM 733 O O . MET A 1 108 ? -55.143 51.002 -5.779 1.00 51.30 155 MET A O 1
ATOM 738 N N . ASP A 1 109 ? -54.784 49.615 -7.512 1.00 40.76 156 ASP A N 1
ATOM 739 C CA . ASP A 1 109 ? -53.719 48.916 -6.796 1.00 40.58 156 ASP A CA 1
ATOM 740 C C . ASP A 1 109 ? -52.499 49.810 -6.626 1.00 45.70 156 ASP A C 1
ATOM 741 O O . ASP A 1 109 ? -51.880 49.827 -5.554 1.00 47.17 156 ASP A O 1
ATOM 746 N N . LYS A 1 110 ? -52.138 50.559 -7.672 1.00 45.42 157 LYS A N 1
ATOM 747 C CA . LYS A 1 110 ? -51.028 51.502 -7.562 1.00 50.50 157 LYS A CA 1
ATOM 748 C C . LYS A 1 110 ? -51.322 52.591 -6.536 1.00 47.19 157 LYS A C 1
ATOM 749 O O . LYS A 1 110 ? -50.406 53.091 -5.868 1.00 46.83 157 LYS A O 1
ATOM 755 N N . LEU A 1 111 ? -52.591 52.968 -6.400 1.00 39.94 158 LEU A N 1
ATOM 756 C CA . LEU A 1 111 ? -52.963 53.971 -5.418 1.00 38.53 158 LEU A CA 1
ATOM 757 C C . LEU A 1 111 ? -52.832 53.421 -3.998 1.00 43.94 158 LEU A C 1
ATOM 758 O O . LEU A 1 111 ? -52.302 54.103 -3.111 1.00 40.31 158 LEU A O 1
ATOM 763 N N . LYS A 1 112 ? -53.295 52.184 -3.767 1.00 37.96 159 LYS A N 1
ATOM 764 C CA . LYS A 1 112 ? -53.125 51.560 -2.457 1.00 37.46 159 LYS A CA 1
ATOM 765 C C . LYS A 1 112 ? -51.652 51.430 -2.095 1.00 37.41 159 LYS A C 1
ATOM 766 O O . LYS A 1 112 ? -51.267 51.677 -0.947 1.00 41.55 159 LYS A O 1
ATOM 772 N N . SER A 1 113 ? -50.807 51.055 -3.059 1.00 36.43 160 SER A N 1
ATOM 773 C CA . SER A 1 113 ? -49.369 51.008 -2.796 1.00 37.18 160 SER A CA 1
ATOM 774 C C . SER A 1 113 ? -48.808 52.386 -2.477 1.00 42.90 160 SER A C 1
ATOM 775 O O . SER A 1 113 ? -47.849 52.503 -1.704 1.00 49.43 160 SER A O 1
ATOM 778 N N . THR A 1 114 ? -49.367 53.437 -3.075 1.00 42.48 161 THR A N 1
ATOM 779 C CA . THR A 1 114 ? -48.865 54.777 -2.791 1.00 42.16 161 THR A CA 1
ATOM 780 C C . THR A 1 114 ? -49.119 55.167 -1.341 1.00 40.04 161 THR A C 1
ATOM 781 O O . THR A 1 114 ? -48.236 55.731 -0.687 1.00 35.85 161 THR A O 1
ATOM 785 N N . LEU A 1 115 ? -50.301 54.858 -0.805 1.00 37.86 162 LEU A N 1
ATOM 786 C CA . LEU A 1 115 ? -50.529 55.102 0.616 1.00 37.80 162 LEU A CA 1
ATOM 787 C C . LEU A 1 115 ? -49.487 54.380 1.469 1.00 35.84 162 LEU A C 1
ATOM 788 O O . LEU A 1 115 ? -48.880 54.979 2.365 1.00 35.38 162 LEU A O 1
ATOM 793 N N . LYS A 1 116 ? -49.244 53.095 1.191 1.00 35.84 163 LYS A N 1
ATOM 794 C CA . LYS A 1 116 ? -48.228 52.365 1.953 1.00 36.36 163 LYS A CA 1
ATOM 795 C C . LYS A 1 116 ? -46.852 53.001 1.821 1.00 36.11 163 LYS A C 1
ATOM 796 O O . LYS A 1 116 ? -46.030 52.901 2.741 1.00 36.42 163 LYS A O 1
ATOM 802 N N . GLN A 1 117 ? -46.576 53.646 0.684 1.00 33.67 164 GLN A N 1
ATOM 803 C CA . GLN A 1 117 ? -45.286 54.298 0.498 1.00 33.81 164 GLN A CA 1
ATOM 804 C C . GLN A 1 117 ? -45.064 55.428 1.504 1.00 35.41 164 GLN A C 1
ATOM 805 O O . GLN A 1 117 ? -43.925 55.672 1.916 1.00 39.80 164 GLN A O 1
ATOM 811 N N . PHE A 1 118 ? -46.123 56.137 1.902 1.00 36.70 165 PHE A N 1
ATOM 812 C CA . PHE A 1 118 ? -45.968 57.160 2.937 1.00 39.56 165 PHE A CA 1
ATOM 813 C C . PHE A 1 118 ? -45.426 56.569 4.232 1.00 36.36 165 PHE A C 1
ATOM 814 O O . PHE A 1 118 ? -44.700 57.248 4.970 1.00 37.08 165 PHE A O 1
ATOM 822 N N . VAL A 1 119 ? -45.761 55.309 4.523 1.00 32.14 166 VAL A N 1
ATOM 823 C CA . VAL A 1 119 ? -45.240 54.655 5.720 1.00 40.30 166 VAL A CA 1
ATOM 824 C C . VAL A 1 119 ? -43.735 54.474 5.602 1.00 44.23 166 VAL A C 1
ATOM 825 O O . VAL A 1 119 ? -42.967 54.899 6.475 1.00 41.64 166 VAL A O 1
ATOM 829 N N . ARG A 1 120 ? -43.297 53.835 4.513 1.00 37.24 167 ARG A N 1
ATOM 830 C CA . ARG A 1 120 ? -41.878 53.578 4.297 1.00 34.59 167 ARG A CA 1
ATOM 831 C C . ARG A 1 120 ? -41.060 54.864 4.316 1.00 40.38 167 ARG A C 1
ATOM 832 O O . ARG A 1 120 ? -40.003 54.928 4.952 1.00 42.81 167 ARG A O 1
ATOM 840 N N . ASP A 1 121 ? -41.533 55.902 3.639 1.00 31.98 168 ASP A N 1
ATOM 841 C CA . ASP A 1 121 ? -40.664 57.029 3.365 1.00 32.84 168 ASP A CA 1
ATOM 842 C C . ASP A 1 121 ? -40.807 58.169 4.354 1.00 36.91 168 ASP A C 1
ATOM 843 O O . ASP A 1 121 ? -39.832 58.895 4.569 1.00 34.17 168 ASP A O 1
ATOM 848 N N . TRP A 1 122 ? -41.982 58.352 4.975 1.00 38.68 169 TRP A N 1
ATOM 849 C CA . TRP A 1 122 ? -42.187 59.581 5.735 1.00 38.02 169 TRP A CA 1
ATOM 850 C C . TRP A 1 122 ? -42.863 59.379 7.087 1.00 39.67 169 TRP A C 1
ATOM 851 O O . TRP A 1 122 ? -43.327 60.361 7.680 1.00 40.84 169 TRP A O 1
ATOM 862 N N . SER A 1 123 ? -42.918 58.154 7.603 1.00 34.09 170 SER A N 1
ATOM 863 C CA . SER A 1 123 ? -43.515 57.894 8.903 1.00 33.14 170 SER A CA 1
ATOM 864 C C . SER A 1 123 ? -42.500 57.259 9.840 1.00 37.89 170 SER A C 1
ATOM 865 O O . SER A 1 123 ? -41.582 56.558 9.401 1.00 43.89 170 SER A O 1
ATOM 868 N N . GLU A 1 124 ? -42.680 57.503 11.143 1.00 45.23 171 GLU A N 1
ATOM 869 C CA . GLU A 1 124 ? -41.851 56.829 12.139 1.00 44.73 171 GLU A CA 1
ATOM 870 C C . GLU A 1 124 ? -42.015 55.322 12.049 1.00 42.44 171 GLU A C 1
ATOM 871 O O . GLU A 1 124 ? -41.056 54.568 12.257 1.00 46.10 171 GLU A O 1
ATOM 877 N N . THR A 1 125 ? -43.233 54.866 11.753 1.00 49.38 172 THR A N 1
ATOM 878 C CA . THR A 1 125 ? -43.484 53.445 11.532 1.00 51.28 172 THR A CA 1
ATOM 879 C C . THR A 1 125 ? -42.509 52.837 10.528 1.00 46.07 172 THR A C 1
ATOM 880 O O . THR A 1 125 ? -42.115 51.677 10.675 1.00 45.68 172 THR A O 1
ATOM 884 N N . GLY A 1 126 ? -42.089 53.601 9.522 1.00 45.19 173 GLY A N 1
ATOM 885 C CA . GLY A 1 126 ? -41.187 53.106 8.501 1.00 39.53 173 GLY A CA 1
ATOM 886 C C . GLY A 1 126 ? -39.708 53.191 8.820 1.00 43.38 173 GLY A C 1
ATOM 887 O O . GLY A 1 126 ? -38.886 52.937 7.931 1.00 41.62 173 GLY A O 1
ATOM 888 N N . LYS A 1 127 ? -39.337 53.521 10.062 1.00 37.34 174 LYS A N 1
ATOM 889 C CA . LYS A 1 127 ? -37.934 53.788 10.366 1.00 38.92 174 LYS A CA 1
ATOM 890 C C . LYS A 1 127 ? -37.063 52.546 10.198 1.00 38.60 174 LYS A C 1
ATOM 891 O O . LYS A 1 127 ? -35.997 52.611 9.580 1.00 39.54 174 LYS A O 1
ATOM 897 N N . ALA A 1 128 ? -37.474 51.413 10.766 1.00 39.86 175 ALA A N 1
ATOM 898 C CA . ALA A 1 128 ? -36.621 50.229 10.704 1.00 35.07 175 ALA A CA 1
ATOM 899 C C . ALA A 1 128 ? -36.409 49.770 9.270 1.00 38.00 175 ALA A C 1
ATOM 900 O O . ALA A 1 128 ? -35.351 49.228 8.934 1.00 43.43 175 ALA A O 1
ATOM 902 N N . GLU A 1 129 ? -37.402 49.982 8.415 1.00 37.32 176 GLU A N 1
ATOM 903 C CA . GLU A 1 129 ? -37.250 49.672 7.004 1.00 34.44 176 GLU A CA 1
ATOM 904 C C . GLU A 1 129 ? -36.252 50.612 6.334 1.00 37.45 176 GLU A C 1
ATOM 905 O O . GLU A 1 129 ? -35.396 50.168 5.560 1.00 44.45 176 GLU A O 1
ATOM 911 N N . ARG A 1 130 ? -36.345 51.914 6.617 1.00 38.33 177 ARG A N 1
ATOM 912 C CA . ARG A 1 130 ? -35.402 52.876 6.048 1.00 39.86 177 ARG A CA 1
ATOM 913 C C . ARG A 1 130 ? -33.972 52.583 6.481 1.00 42.53 177 ARG A C 1
ATOM 914 O O . ARG A 1 130 ? -33.032 52.716 5.689 1.00 51.12 177 ARG A O 1
ATOM 922 N N . ASP A 1 131 ? -33.786 52.184 7.734 1.00 36.69 178 ASP A N 1
ATOM 923 C CA . ASP A 1 131 ? -32.442 51.920 8.223 1.00 43.45 178 ASP A CA 1
ATOM 924 C C . ASP A 1 131 ? -31.837 50.679 7.576 1.00 44.44 178 ASP A C 1
ATOM 925 O O . ASP A 1 131 ? -30.615 50.605 7.412 1.00 42.27 178 ASP A O 1
ATOM 930 N N . ALA A 1 132 ? -32.669 49.712 7.177 1.00 38.03 179 ALA A N 1
ATOM 931 C CA . ALA A 1 132 ? -32.160 48.536 6.482 1.00 34.65 179 ALA A CA 1
ATOM 932 C C . ALA A 1 132 ? -31.810 48.818 5.023 1.00 38.45 179 ALA A C 1
ATOM 933 O O . ALA A 1 132 ? -30.877 48.200 4.494 1.00 39.48 179 ALA A O 1
ATOM 935 N N . CYS A 1 133 ? -32.542 49.725 4.362 1.00 33.37 180 CYS A N 1
ATOM 936 C CA . CYS A 1 133 ? -32.405 50.010 2.933 1.00 35.74 180 CYS A CA 1
ATOM 937 C C . CYS A 1 133 ? -31.589 51.259 2.641 1.00 42.17 180 CYS A C 1
ATOM 938 O O . CYS A 1 133 ? -30.755 51.242 1.732 1.00 45.60 180 CYS A O 1
ATOM 941 N N . TYR A 1 134 ? -31.849 52.357 3.360 1.00 33.34 181 TYR A N 1
ATOM 942 C CA . TYR A 1 134 ? -31.241 53.640 3.017 1.00 37.92 181 TYR A CA 1
ATOM 943 C C . TYR A 1 134 ? -29.902 53.850 3.702 1.00 38.60 181 TYR A C 1
ATOM 944 O O . TYR A 1 134 ? -28.976 54.388 3.085 1.00 39.87 181 TYR A O 1
ATOM 953 N N . GLN A 1 135 ? -29.780 53.441 4.962 1.00 37.15 182 GLN A N 1
ATOM 954 C CA . GLN A 1 135 ? -28.514 53.628 5.665 1.00 37.71 182 GLN A CA 1
ATOM 955 C C . GLN A 1 135 ? -27.325 52.954 4.984 1.00 38.24 182 GLN A C 1
ATOM 956 O O . GLN A 1 135 ? -26.248 53.574 4.955 1.00 41.23 182 GLN A O 1
ATOM 962 N N . PRO A 1 136 ? -27.421 51.738 4.428 1.00 39.06 183 PRO A N 1
ATOM 963 C CA . PRO A 1 136 ? -26.253 51.211 3.699 1.00 38.45 183 PRO A CA 1
ATOM 964 C C . PRO A 1 136 ? -25.867 52.054 2.494 1.00 37.78 183 PRO A C 1
ATOM 965 O O . PRO A 1 136 ? -24.672 52.167 2.190 1.00 39.36 183 PRO A O 1
ATOM 969 N N . ILE A 1 137 ? -26.833 52.667 1.807 1.00 36.85 184 ILE A N 1
ATOM 970 C CA . ILE A 1 137 ? -26.507 53.513 0.660 1.00 30.72 184 ILE A CA 1
ATOM 971 C C . ILE A 1 137 ? -25.847 54.807 1.122 1.00 39.55 184 ILE A C 1
ATOM 972 O O . ILE A 1 137 ? -24.865 55.273 0.530 1.00 36.87 184 ILE A O 1
ATOM 977 N N . ILE A 1 138 ? -26.377 55.407 2.189 1.00 34.78 185 ILE A N 1
ATOM 978 C CA . ILE A 1 138 ? -25.827 56.656 2.687 1.00 35.64 185 ILE A CA 1
ATOM 979 C C . ILE A 1 138 ? -24.423 56.441 3.231 1.00 42.76 185 ILE A C 1
ATOM 980 O O . ILE A 1 138 ? -23.533 57.270 3.012 1.00 41.32 185 ILE A O 1
ATOM 985 N N . LYS A 1 139 ? -24.186 55.313 3.911 1.00 36.73 186 LYS A N 1
ATOM 986 C CA . LYS A 1 139 ? -22.841 55.036 4.405 1.00 32.30 186 LYS A CA 1
ATOM 987 C C . LYS A 1 139 ? -21.846 54.914 3.256 1.00 42.13 186 LYS A C 1
ATOM 988 O O . LYS A 1 139 ? -20.705 55.373 3.365 1.00 46.57 186 LYS A O 1
ATOM 994 N N . GLU A 1 140 ? -22.261 54.315 2.139 1.00 34.43 187 GLU A N 1
ATOM 995 C CA . GLU A 1 140 ? -21.336 54.166 1.026 1.00 34.62 187 GLU A CA 1
ATOM 996 C C . GLU A 1 140 ? -21.070 55.498 0.338 1.00 41.39 187 GLU A C 1
ATOM 997 O O . GLU A 1 140 ? -19.971 55.710 -0.190 1.00 44.29 187 GLU A O 1
ATOM 1003 N N . ILE A 1 141 ? -22.053 56.402 0.336 1.00 31.45 188 ILE A N 1
ATOM 1004 C CA . ILE A 1 141 ? -21.830 57.736 -0.210 1.00 32.80 188 ILE A CA 1
ATOM 1005 C C . ILE A 1 141 ? -20.853 58.506 0.670 1.00 32.91 188 ILE A C 1
ATOM 1006 O O . ILE A 1 141 ? -19.924 59.157 0.176 1.00 41.75 188 ILE A O 1
ATOM 1011 N N . LEU A 1 142 ? -21.042 58.435 1.989 1.00 32.21 189 LEU A N 1
ATOM 1012 C CA . LEU A 1 142 ? -20.131 59.119 2.903 1.00 33.60 189 LEU A CA 1
ATOM 1013 C C . LEU A 1 142 ? -18.726 58.546 2.802 1.00 35.55 189 LEU A C 1
ATOM 1014 O O . LEU A 1 142 ? -17.742 59.280 2.915 1.00 43.13 189 LEU A O 1
ATOM 1019 N N . LYS A 1 143 ? -18.617 57.235 2.576 1.00 40.46 190 LYS A N 1
ATOM 1020 C CA . LYS A 1 143 ? -17.311 56.600 2.436 1.00 40.10 190 LYS A CA 1
ATOM 1021 C C . LYS A 1 143 ? -16.603 57.060 1.164 1.00 41.40 190 LYS A C 1
ATOM 1022 O O . LYS A 1 143 ? -15.391 57.293 1.173 1.00 42.23 190 LYS A O 1
ATOM 1028 N N . ASN A 1 144 ? -17.338 57.213 0.067 1.00 38.24 191 ASN A N 1
ATOM 1029 C CA . ASN A 1 144 ? -16.723 57.532 -1.213 1.00 37.54 191 ASN A CA 1
ATOM 1030 C C . ASN A 1 144 ? -16.629 59.021 -1.484 1.00 36.97 191 ASN A C 1
ATOM 1031 O O . ASN A 1 144 ? -15.925 59.416 -2.415 1.00 40.52 191 ASN A O 1
ATOM 1036 N N . PHE A 1 145 ? -17.300 59.855 -0.704 1.00 37.42 192 PHE A N 1
ATOM 1037 C CA . PHE A 1 145 ? -17.248 61.303 -0.894 1.00 35.48 192 PHE A CA 1
ATOM 1038 C C . PHE A 1 145 ? -17.028 62.001 0.433 1.00 37.20 192 PHE A C 1
ATOM 1039 O O . PHE A 1 145 ? -17.838 62.835 0.850 1.00 39.45 192 PHE A O 1
ATOM 1047 N N . PRO A 1 146 ? -15.935 61.693 1.133 1.00 37.87 193 PRO A N 1
ATOM 1048 C CA . PRO A 1 146 ? -15.670 62.348 2.412 1.00 38.79 193 PRO A CA 1
ATOM 1049 C C . PRO A 1 146 ? -15.205 63.782 2.210 1.00 48.34 193 PRO A C 1
ATOM 1050 O O . PRO A 1 146 ? -14.649 64.148 1.168 1.00 40.74 193 PRO A O 1
ATOM 1054 N N . LYS A 1 147 ? -15.416 64.591 3.254 1.00 49.43 194 LYS A N 1
ATOM 1055 C CA . LYS A 1 147 ? -15.041 66.000 3.219 1.00 42.80 194 LYS A CA 1
ATOM 1056 C C . LYS A 1 147 ? -13.532 66.206 3.115 1.00 44.19 194 LYS A C 1
ATOM 1057 O O . LYS A 1 147 ? -13.092 67.271 2.662 1.00 45.61 194 LYS A O 1
ATOM 1063 N N . GLU A 1 148 ? -12.728 65.227 3.540 1.00 44.26 195 GLU A N 1
ATOM 1064 C CA . GLU A 1 148 ? -11.280 65.326 3.379 1.00 45.59 195 GLU A CA 1
ATOM 1065 C C . GLU A 1 148 ? -10.872 65.345 1.913 1.00 47.03 195 GLU A C 1
ATOM 1066 O O . GLU A 1 148 ? -9.739 65.713 1.600 1.00 46.41 195 GLU A O 1
ATOM 1072 N N . ARG A 1 149 ? -11.760 64.946 1.012 1.00 43.52 196 ARG A N 1
ATOM 1073 C CA . ARG A 1 149 ? -11.364 64.782 -0.373 1.00 43.95 196 ARG A CA 1
ATOM 1074 C C . ARG A 1 149 ? -12.280 65.584 -1.302 1.00 45.76 196 ARG A C 1
ATOM 1075 O O . ARG A 1 149 ? -11.819 66.110 -2.321 1.00 43.16 196 ARG A O 1
ATOM 1083 N N . TRP A 1 150 ? -13.555 65.742 -0.941 1.00 41.82 197 TRP A N 1
ATOM 1084 C CA . TRP A 1 150 ? -14.532 66.410 -1.795 1.00 42.71 197 TRP A CA 1
ATOM 1085 C C . TRP A 1 150 ? -15.204 67.583 -1.091 1.00 47.40 197 TRP A C 1
ATOM 1086 O O . TRP A 1 150 ? -15.436 67.564 0.121 1.00 44.70 197 TRP A O 1
ATOM 1097 N N . ASP A 1 151 ? -15.521 68.603 -1.876 1.00 50.00 198 ASP A N 1
ATOM 1098 C CA . ASP A 1 151 ? -16.503 69.612 -1.504 1.00 55.35 198 ASP A CA 1
ATOM 1099 C C . ASP A 1 151 ? -17.881 69.026 -1.789 1.00 53.98 198 ASP A C 1
ATOM 1100 O O . ASP A 1 151 ? -18.237 68.835 -2.960 1.00 49.08 198 ASP A O 1
ATOM 1105 N N . PRO A 1 152 ? -18.683 68.734 -0.763 1.00 56.11 199 PRO A N 1
ATOM 1106 C CA . PRO A 1 152 ? -19.932 67.995 -1.019 1.00 50.99 199 PRO A CA 1
ATOM 1107 C C . PRO A 1 152 ? -20.879 68.734 -1.951 1.00 52.71 199 PRO A C 1
ATOM 1108 O O . PRO A 1 152 ? -21.546 68.100 -2.780 1.00 56.16 199 PRO A O 1
ATOM 1112 N N . SER A 1 153 ? -20.923 70.065 -1.873 1.00 54.66 200 SER A N 1
ATOM 1113 C CA . SER A 1 153 ? -21.849 70.826 -2.703 1.00 53.71 200 SER A CA 1
ATOM 1114 C C . SER A 1 153 ? -21.560 70.671 -4.190 1.00 53.51 200 SER A C 1
ATOM 1115 O O . SER A 1 153 ? -22.420 71.008 -5.014 1.00 41.26 200 SER A O 1
ATOM 1118 N N . LYS A 1 154 ? -20.373 70.188 -4.553 1.00 53.74 201 LYS A N 1
ATOM 1119 C CA . LYS A 1 154 ? -20.019 69.955 -5.944 1.00 40.96 201 LYS A CA 1
ATOM 1120 C C . LYS A 1 154 ? -20.148 68.490 -6.345 1.00 44.17 201 LYS A C 1
ATOM 1121 O O . LYS A 1 154 ? -19.844 68.146 -7.492 1.00 47.74 201 LYS A O 1
ATOM 1127 N N . VAL A 1 155 ? -20.586 67.628 -5.433 1.00 38.08 202 VAL A N 1
ATOM 1128 C CA . VAL A 1 155 ? -20.824 66.218 -5.726 1.00 37.21 202 VAL A CA 1
ATOM 1129 C C . VAL A 1 155 ? -22.259 66.076 -6.226 1.00 42.24 202 VAL A C 1
ATOM 1130 O O . VAL A 1 155 ? -23.207 66.399 -5.505 1.00 45.98 202 VAL A O 1
ATOM 1134 N N . ASN A 1 156 ? -22.425 65.611 -7.468 1.00 39.66 203 ASN A N 1
ATOM 1135 C CA . ASN A 1 156 ? -23.746 65.490 -8.087 1.00 37.50 203 ASN A CA 1
ATOM 1136 C C . ASN A 1 156 ? -24.203 64.044 -7.977 1.00 36.65 203 ASN A C 1
ATOM 1137 O O . ASN A 1 156 ? -23.590 63.146 -8.567 1.00 35.48 203 ASN A O 1
ATOM 1142 N N . ILE A 1 157 ? -25.275 63.818 -7.222 1.00 35.76 204 ILE A N 1
ATOM 1143 C CA . ILE A 1 157 ? -25.791 62.477 -6.978 1.00 37.49 204 ILE A CA 1
ATOM 1144 C C . ILE A 1 157 ? -27.203 62.373 -7.541 1.00 38.84 204 ILE A C 1
ATOM 1145 O O . ILE A 1 157 ? -28.037 63.261 -7.323 1.00 38.12 204 ILE A O 1
ATOM 1150 N N . LEU A 1 158 ? -27.470 61.282 -8.249 1.00 35.07 205 LEU A N 1
ATOM 1151 C CA . LEU A 1 158 ? -28.751 61.050 -8.902 1.00 31.95 205 LEU A CA 1
ATOM 1152 C C . LEU A 1 158 ? -29.405 59.834 -8.275 1.00 35.21 205 LEU A C 1
ATOM 1153 O O . LEU A 1 158 ? -28.757 58.791 -8.126 1.00 37.42 205 LEU A O 1
ATOM 1158 N N . VAL A 1 159 ? -30.677 59.972 -7.911 1.00 34.57 206 VAL A N 1
ATOM 1159 C CA . VAL A 1 159 ? -31.459 58.882 -7.327 1.00 36.48 206 VAL A CA 1
ATOM 1160 C C . VAL A 1 159 ? -32.616 58.558 -8.267 1.00 36.46 206 VAL A C 1
ATOM 1161 O O . VAL A 1 159 ? -33.697 59.156 -8.146 1.00 38.20 206 VAL A O 1
ATOM 1165 N N . PRO A 1 160 ? -32.434 57.679 -9.247 1.00 32.53 207 PRO A N 1
ATOM 1166 C CA . PRO A 1 160 ? -33.540 57.370 -10.158 1.00 36.23 207 PRO A CA 1
ATOM 1167 C C . PRO A 1 160 ? -34.568 56.480 -9.480 1.00 36.19 207 PRO A C 1
ATOM 1168 O O . PRO A 1 160 ? -34.253 55.672 -8.603 1.00 28.97 207 PRO A O 1
ATOM 1172 N N . GLY A 1 161 ? -35.824 56.673 -9.874 1.00 34.18 208 GLY A N 1
ATOM 1173 C CA . GLY A 1 161 ? -36.927 56.025 -9.194 1.00 29.60 208 GLY A CA 1
ATOM 1174 C C . GLY A 1 161 ? -36.979 56.379 -7.724 1.00 31.97 208 GLY A C 1
ATOM 1175 O O . GLY A 1 161 ? -37.097 55.494 -6.875 1.00 31.55 208 GLY A O 1
ATOM 1176 N N . ALA A 1 162 ? -36.908 57.674 -7.410 1.00 32.99 209 ALA A N 1
ATOM 1177 C CA . ALA A 1 162 ? -36.805 58.134 -6.029 1.00 32.55 209 ALA A CA 1
ATOM 1178 C C . ALA A 1 162 ? -38.065 57.897 -5.200 1.00 39.34 209 ALA A C 1
ATOM 1179 O O . ALA A 1 162 ? -38.035 58.151 -3.989 1.00 40.92 209 ALA A O 1
ATOM 1181 N N . GLY A 1 163 ? -39.165 57.450 -5.799 1.00 40.60 210 GLY A N 1
ATOM 1182 C CA . GLY A 1 163 ? -40.352 57.152 -4.998 1.00 35.50 210 GLY A CA 1
ATOM 1183 C C . GLY A 1 163 ? -40.927 58.410 -4.367 1.00 41.04 210 GLY A C 1
ATOM 1184 O O . GLY A 1 163 ? -41.188 59.407 -5.052 1.00 38.19 210 GLY A O 1
ATOM 1185 N N . LEU A 1 164 ? -41.133 58.382 -3.048 1.00 36.56 211 LEU A N 1
ATOM 1186 C CA . LEU A 1 164 ? -41.616 59.568 -2.346 1.00 40.95 211 LEU A CA 1
ATOM 1187 C C . LEU A 1 164 ? -40.479 60.472 -1.886 1.00 43.98 211 LEU A C 1
ATOM 1188 O O . LEU A 1 164 ? -40.728 61.458 -1.179 1.00 40.39 211 LEU A O 1
ATOM 1193 N N . GLY A 1 165 ? -39.243 60.151 -2.260 1.00 41.78 212 GLY A N 1
ATOM 1194 C CA . GLY A 1 165 ? -38.148 61.091 -2.184 1.00 41.22 212 GLY A CA 1
ATOM 1195 C C . GLY A 1 165 ? -37.317 61.078 -0.920 1.00 38.34 212 GLY A C 1
ATOM 1196 O O . GLY A 1 165 ? -36.405 61.904 -0.807 1.00 43.01 212 GLY A O 1
ATOM 1197 N N . ARG A 1 166 ? -37.578 60.167 0.026 1.00 34.85 213 ARG A N 1
ATOM 1198 C CA . ARG A 1 166 ? -36.898 60.251 1.320 1.00 38.01 213 ARG A CA 1
ATOM 1199 C C . ARG A 1 166 ? -35.399 59.980 1.200 1.00 36.65 213 ARG A C 1
ATOM 1200 O O . ARG A 1 166 ? -34.594 60.648 1.854 1.00 33.17 213 ARG A O 1
ATOM 1208 N N . LEU A 1 167 ? -34.997 58.999 0.388 1.00 36.64 214 LEU A N 1
ATOM 1209 C CA . LEU A 1 167 ? -33.569 58.716 0.272 1.00 34.04 214 LEU A CA 1
ATOM 1210 C C . LEU A 1 167 ? -32.824 59.885 -0.359 1.00 36.99 214 LEU A C 1
ATOM 1211 O O . LEU A 1 167 ? -31.764 60.286 0.133 1.00 33.39 214 LEU A O 1
ATOM 1216 N N . ALA A 1 168 ? -33.360 60.440 -1.450 1.00 28.25 215 ALA A N 1
ATOM 1217 C CA . ALA A 1 168 ? -32.747 61.613 -2.060 1.00 32.17 215 ALA A CA 1
ATOM 1218 C C . ALA A 1 168 ? -32.682 62.768 -1.069 1.00 32.92 215 ALA A C 1
ATOM 1219 O O . ALA A 1 168 ? -31.687 63.497 -1.011 1.00 33.55 215 ALA A O 1
ATOM 1221 N N . TRP A 1 169 ? -33.727 62.931 -0.262 1.00 35.49 216 TRP A N 1
ATOM 1222 C CA . TRP A 1 169 ? -33.742 63.970 0.760 1.00 31.87 216 TRP A CA 1
ATOM 1223 C C . TRP A 1 169 ? -32.640 63.754 1.798 1.00 34.88 216 TRP A C 1
ATOM 1224 O O . TRP A 1 169 ? -31.933 64.697 2.176 1.00 41.82 216 TRP A O 1
ATOM 1235 N N . GLU A 1 170 ? -32.482 62.514 2.278 1.00 31.71 217 GLU A N 1
ATOM 1236 C CA . GLU A 1 170 ? -31.428 62.230 3.249 1.00 35.54 217 GLU A CA 1
ATOM 1237 C C . GLU A 1 170 ? -30.060 62.591 2.689 1.00 38.30 217 GLU A C 1
ATOM 1238 O O . GLU A 1 170 ? -29.213 63.150 3.401 1.00 38.57 217 GLU A O 1
ATOM 1244 N N . ILE A 1 171 ? -29.830 62.275 1.412 1.00 37.22 218 ILE A N 1
ATOM 1245 C CA . ILE A 1 171 ? -28.547 62.549 0.782 1.00 38.55 218 ILE A CA 1
ATOM 1246 C C . ILE A 1 171 ? -28.318 64.050 0.684 1.00 40.43 218 ILE A C 1
ATOM 1247 O O . ILE A 1 171 ? -27.207 64.537 0.918 1.00 37.55 218 ILE A O 1
ATOM 1252 N N . ALA A 1 172 ? -29.369 64.811 0.363 1.00 47.33 219 ALA A N 1
ATOM 1253 C CA . ALA A 1 172 ? -29.235 66.264 0.296 1.00 41.95 219 ALA A CA 1
ATOM 1254 C C . ALA A 1 172 ? -29.061 66.869 1.678 1.00 48.61 219 ALA A C 1
ATOM 1255 O O . ALA A 1 172 ? -28.440 67.930 1.816 1.00 53.06 219 ALA A O 1
ATOM 1257 N N . MET A 1 173 ? -29.598 66.216 2.709 1.00 47.73 220 MET A N 1
ATOM 1258 C CA . MET A 1 173 ? -29.383 66.695 4.069 1.00 43.47 220 MET A CA 1
ATOM 1259 C C . MET A 1 173 ? -27.914 66.656 4.457 1.00 46.35 220 MET A C 1
ATOM 1260 O O . MET A 1 173 ? -27.497 67.406 5.343 1.00 51.71 220 MET A O 1
ATOM 1265 N N . LEU A 1 174 ? -27.122 65.805 3.808 1.00 47.90 221 LEU A N 1
ATOM 1266 C CA . LEU A 1 174 ? -25.695 65.706 4.082 1.00 48.31 221 LEU A CA 1
ATOM 1267 C C . LEU A 1 174 ? -24.869 66.769 3.364 1.00 42.92 221 LEU A C 1
ATOM 1268 O O . LEU A 1 174 ? -23.667 66.870 3.629 1.00 45.90 221 LEU A O 1
ATOM 1273 N N . GLY A 1 175 ? -25.472 67.552 2.469 1.00 40.37 222 GLY A N 1
ATOM 1274 C CA . GLY A 1 175 ? -24.777 68.604 1.754 1.00 39.47 222 GLY A CA 1
ATOM 1275 C C . GLY A 1 175 ? -24.484 68.294 0.304 1.00 42.83 222 GLY A C 1
ATOM 1276 O O . GLY A 1 175 ? -23.985 69.169 -0.412 1.00 43.87 222 GLY A O 1
ATOM 1277 N N . TYR A 1 176 ? -24.764 67.086 -0.156 1.00 42.92 223 TYR A N 1
ATOM 1278 C CA . TYR A 1 176 ? -24.515 66.765 -1.548 1.00 42.54 223 TYR A CA 1
ATOM 1279 C C . TYR A 1 176 ? -25.602 67.351 -2.441 1.00 41.24 223 TYR A C 1
ATOM 1280 O O . TYR A 1 176 ? -26.746 67.552 -2.023 1.00 45.52 223 TYR A O 1
ATOM 1289 N N . ALA A 1 177 ? -25.230 67.637 -3.681 1.00 37.09 224 ALA A N 1
ATOM 1290 C CA . ALA A 1 177 ? -26.189 68.087 -4.684 1.00 41.01 224 ALA A CA 1
ATOM 1291 C C . ALA A 1 177 ? -26.947 66.859 -5.154 1.00 40.91 224 ALA A C 1
ATOM 1292 O O . ALA A 1 177 ? -26.447 66.083 -5.971 1.00 46.05 224 ALA A O 1
ATOM 1294 N N . CYS A 1 178 ? -28.154 66.664 -4.637 1.00 41.81 225 CYS A N 1
ATOM 1295 C CA . CYS A 1 178 ? -28.908 65.452 -4.909 1.00 40.90 225 CYS A CA 1
ATOM 1296 C C . CYS A 1 178 ? -30.134 65.754 -5.753 1.00 43.53 225 CYS A C 1
ATOM 1297 O O . CYS A 1 178 ? -30.910 66.660 -5.436 1.00 49.09 225 CYS A O 1
ATOM 1300 N N . GLN A 1 179 ? -30.316 64.981 -6.815 1.00 37.03 226 GLN A N 1
ATOM 1301 C CA . GLN A 1 179 ? -31.510 65.064 -7.640 1.00 37.12 226 GLN A CA 1
ATOM 1302 C C . GLN A 1 179 ? -32.199 63.706 -7.655 1.00 37.42 226 GLN A C 1
ATOM 1303 O O . GLN A 1 179 ? -31.586 62.697 -8.021 1.00 34.09 226 GLN A O 1
ATOM 1309 N N . GLY A 1 180 ? -33.457 63.679 -7.234 1.00 38.36 227 GLY A N 1
ATOM 1310 C CA . GLY A 1 180 ? -34.286 62.506 -7.399 1.00 35.82 227 GLY A CA 1
ATOM 1311 C C . GLY A 1 180 ? -35.037 62.572 -8.719 1.00 39.70 227 GLY A C 1
ATOM 1312 O O . GLY A 1 180 ? -35.340 63.646 -9.230 1.00 45.95 227 GLY A O 1
ATOM 1313 N N . ASN A 1 181 ? -35.327 61.405 -9.272 1.00 33.07 228 ASN A N 1
ATOM 1314 C CA . ASN A 1 181 ? -36.073 61.292 -10.515 1.00 33.14 228 ASN A CA 1
ATOM 1315 C C . ASN A 1 181 ? -37.183 60.270 -10.329 1.00 33.71 228 ASN A C 1
ATOM 1316 O O . ASN A 1 181 ? -37.006 59.265 -9.634 1.00 45.05 228 ASN A O 1
ATOM 1321 N N . GLU A 1 182 ? -38.331 60.533 -10.938 1.00 36.37 229 GLU A N 1
ATOM 1322 C CA . GLU A 1 182 ? -39.470 59.645 -10.788 1.00 29.00 229 GLU A CA 1
ATOM 1323 C C . GLU A 1 182 ? -40.359 59.751 -12.019 1.00 32.37 229 GLU A C 1
ATOM 1324 O O . GLU A 1 182 ? -40.506 60.829 -12.603 1.00 42.18 229 GLU A O 1
ATOM 1330 N N . TRP A 1 183 ? -40.930 58.613 -12.404 1.00 38.22 230 TRP A N 1
ATOM 1331 C CA A TRP A 1 183 ? -41.758 58.440 -13.593 0.50 41.65 230 TRP A CA 1
ATOM 1332 C CA B TRP A 1 183 ? -41.762 58.456 -13.598 0.50 41.52 230 TRP A CA 1
ATOM 1333 C C . TRP A 1 183 ? -43.250 58.416 -13.282 1.00 40.36 230 TRP A C 1
ATOM 1334 O O . TRP A 1 183 ? -44.058 58.867 -14.086 1.00 42.93 230 TRP A O 1
ATOM 1355 N N . SER A 1 184 ? -43.627 57.868 -12.137 1.00 38.87 231 SER A N 1
ATOM 1356 C CA . SER A 1 184 ? -45.023 57.679 -11.784 1.00 40.52 231 SER A CA 1
ATOM 1357 C C . SER A 1 184 ? -45.652 58.971 -11.276 1.00 40.73 231 SER A C 1
ATOM 1358 O O . SER A 1 184 ? -45.116 59.629 -10.377 1.00 40.40 231 SER A O 1
ATOM 1361 N N . PHE A 1 185 ? -46.816 59.310 -11.824 1.00 32.99 232 PHE A N 1
ATOM 1362 C CA . PHE A 1 185 ? -47.551 60.450 -11.294 1.00 36.70 232 PHE A CA 1
ATOM 1363 C C . PHE A 1 185 ? -48.050 60.188 -9.880 1.00 44.66 232 PHE A C 1
ATOM 1364 O O . PHE A 1 185 ? -48.129 61.123 -9.074 1.00 44.74 232 PHE A O 1
ATOM 1372 N N . PHE A 1 186 ? -48.395 58.936 -9.560 1.00 40.68 233 PHE A N 1
ATOM 1373 C CA . PHE A 1 186 ? -48.731 58.598 -8.181 1.00 42.84 233 PHE A CA 1
ATOM 1374 C C . PHE A 1 186 ? -47.636 59.070 -7.240 1.00 40.31 233 PHE A C 1
ATOM 1375 O O . PHE A 1 186 ? -47.907 59.686 -6.201 1.00 41.83 233 PHE A O 1
ATOM 1383 N N . MET A 1 187 ? -46.380 58.803 -7.605 1.00 32.36 234 MET A N 1
ATOM 1384 C CA . MET A 1 187 ? -45.260 59.172 -6.749 1.00 34.94 234 MET A CA 1
ATOM 1385 C C . MET A 1 187 ? -44.964 60.667 -6.818 1.00 42.51 234 MET A C 1
ATOM 1386 O O . MET A 1 187 ? -44.633 61.277 -5.794 1.00 43.06 234 MET A O 1
ATOM 1391 N N . LEU A 1 188 ? -45.092 61.274 -8.004 1.00 38.93 235 LEU A N 1
ATOM 1392 C CA . LEU A 1 188 ? -44.754 62.690 -8.155 1.00 43.16 235 LEU A CA 1
ATOM 1393 C C . LEU A 1 188 ? -45.775 63.589 -7.456 1.00 47.13 235 LEU A C 1
ATOM 1394 O O . LEU A 1 188 ? -45.396 64.544 -6.769 1.00 42.65 235 LEU A O 1
ATOM 1399 N N . PHE A 1 189 ? -47.076 63.313 -7.624 1.00 44.44 236 PHE A N 1
ATOM 1400 C CA . PHE A 1 189 ? -48.087 64.063 -6.876 1.00 45.04 236 PHE A CA 1
ATOM 1401 C C . PHE A 1 189 ? -47.830 63.980 -5.378 1.00 51.07 236 PHE A C 1
ATOM 1402 O O . PHE A 1 189 ? -47.937 64.982 -4.659 1.00 56.36 236 PHE A O 1
ATOM 1410 N N . SER A 1 190 ? -47.514 62.781 -4.888 1.00 43.09 237 SER A N 1
ATOM 1411 C CA . SER A 1 190 ? -47.384 62.569 -3.455 1.00 41.07 237 SER A CA 1
ATOM 1412 C C . SER A 1 190 ? -46.088 63.153 -2.922 1.00 43.20 237 SER A C 1
ATOM 1413 O O . SER A 1 190 ? -46.083 63.765 -1.850 1.00 55.04 237 SER A O 1
ATOM 1416 N N . SER A 1 191 ? -44.980 62.979 -3.646 1.00 44.77 238 SER A N 1
ATOM 1417 C CA . SER A 1 191 ? -43.730 63.575 -3.185 1.00 47.13 238 SER A CA 1
ATOM 1418 C C . SER A 1 191 ? -43.771 65.093 -3.285 1.00 48.04 238 SER A C 1
ATOM 1419 O O . SER A 1 191 ? -43.120 65.784 -2.493 1.00 52.75 238 SER A O 1
ATOM 1422 N N . ASN A 1 192 ? -44.521 65.634 -4.243 1.00 47.63 239 ASN A N 1
ATOM 1423 C CA . ASN A 1 192 ? -44.638 67.085 -4.316 1.00 51.59 239 ASN A CA 1
ATOM 1424 C C . ASN A 1 192 ? -45.350 67.622 -3.088 1.00 55.08 239 ASN A C 1
ATOM 1425 O O . ASN A 1 192 ? -44.938 68.636 -2.514 1.00 57.33 239 ASN A O 1
ATOM 1430 N N . PHE A 1 193 ? -46.396 66.925 -2.649 1.00 55.43 240 PHE A N 1
ATOM 1431 C CA . PHE A 1 193 ? -47.119 67.332 -1.453 1.00 54.15 240 PHE A CA 1
ATOM 1432 C C . PHE A 1 193 ? -46.229 67.270 -0.212 1.00 56.07 240 PHE A C 1
ATOM 1433 O O . PHE A 1 193 ? -46.136 68.242 0.546 1.00 56.63 240 PHE A O 1
ATOM 1441 N N . VAL A 1 194 ? -45.552 66.140 0.009 1.00 49.21 241 VAL A N 1
ATOM 1442 C CA . VAL A 1 194 ? -44.758 65.992 1.226 1.00 48.11 241 VAL A CA 1
ATOM 1443 C C . VAL A 1 194 ? -43.568 66.949 1.233 1.00 57.16 241 VAL A C 1
ATOM 1444 O O . VAL A 1 194 ? -43.262 67.567 2.259 1.00 60.72 241 VAL A O 1
ATOM 1448 N N . LEU A 1 195 ? -42.879 67.093 0.100 1.00 62.88 242 LEU A N 1
ATOM 1449 C CA . LEU A 1 195 ? -41.642 67.870 0.085 1.00 58.33 242 LEU A CA 1
ATOM 1450 C C . LEU A 1 195 ? -41.865 69.379 0.037 1.00 64.81 242 LEU A C 1
ATOM 1451 O O . LEU A 1 195 ? -40.936 70.134 0.346 1.00 70.12 242 LEU A O 1
ATOM 1456 N N . ASN A 1 196 ? -43.061 69.843 -0.328 1.00 69.62 243 ASN A N 1
ATOM 1457 C CA . ASN A 1 196 ? -43.289 71.270 -0.535 1.00 71.35 243 ASN A CA 1
ATOM 1458 C C . ASN A 1 196 ? -44.482 71.840 0.219 1.00 75.03 243 ASN A C 1
ATOM 1459 O O . ASN A 1 196 ? -44.561 73.065 0.367 1.00 82.89 243 ASN A O 1
ATOM 1464 N N . ARG A 1 197 ? -45.405 71.012 0.700 1.00 74.40 244 ARG A N 1
ATOM 1465 C CA . ARG A 1 197 ? -46.580 71.485 1.422 1.00 77.86 244 ARG A CA 1
ATOM 1466 C C . ARG A 1 197 ? -46.638 70.919 2.837 1.00 81.32 244 ARG A C 1
ATOM 1467 O O . ARG A 1 197 ? -47.714 70.880 3.444 1.00 80.71 244 ARG A O 1
ATOM 1475 N N . CYS A 1 198 ? -45.504 70.474 3.377 1.00 86.44 245 CYS A N 1
ATOM 1476 C CA . CYS A 1 198 ? -45.467 69.834 4.686 1.00 90.11 245 CYS A CA 1
ATOM 1477 C C . CYS A 1 198 ? -44.307 70.384 5.497 1.00 100.71 245 CYS A C 1
ATOM 1478 O O . CYS A 1 198 ? -43.162 70.384 5.032 1.00 104.94 245 CYS A O 1
ATOM 1481 N N . SER A 1 199 ? -44.615 70.858 6.705 1.00 103.46 246 SER A N 1
ATOM 1482 C CA . SER A 1 199 ? -43.610 71.291 7.669 1.00 99.60 246 SER A CA 1
ATOM 1483 C C . SER A 1 199 ? -43.878 70.620 9.006 1.00 90.20 246 SER A C 1
ATOM 1484 O O . SER A 1 199 ? -43.060 69.835 9.499 1.00 89.23 246 SER A O 1
ATOM 1487 N N . GLU A 1 200 ? -45.036 70.935 9.584 1.00 77.69 247 GLU A N 1
ATOM 1488 C CA . GLU A 1 200 ? -45.460 70.431 10.880 1.00 72.87 247 GLU A CA 1
ATOM 1489 C C . GLU A 1 200 ? -45.296 68.917 10.968 1.00 68.62 247 GLU A C 1
ATOM 1490 O O . GLU A 1 200 ? -45.988 68.164 10.271 1.00 61.15 247 GLU A O 1
ATOM 1496 N N . ILE A 1 201 ? -44.363 68.470 11.812 1.00 63.44 248 ILE A N 1
ATOM 1497 C CA . ILE A 1 201 ? -44.128 67.043 11.990 1.00 56.89 248 ILE A CA 1
ATOM 1498 C C . ILE A 1 201 ? -45.424 66.353 12.393 1.00 57.14 248 ILE A C 1
ATOM 1499 O O . ILE A 1 201 ? -46.177 66.849 13.240 1.00 51.50 248 ILE A O 1
ATOM 1504 N N . ASN A 1 202 ? -45.710 65.224 11.742 1.00 48.24 249 ASN A N 1
ATOM 1505 C CA . ASN A 1 202 ? -46.826 64.346 12.096 1.00 51.45 249 ASN A CA 1
ATOM 1506 C C . ASN A 1 202 ? -48.176 65.060 12.050 1.00 52.00 249 ASN A C 1
ATOM 1507 O O . ASN A 1 202 ? -49.129 64.654 12.719 1.00 51.76 249 ASN A O 1
ATOM 1512 N N . LYS A 1 203 ? -48.276 66.102 11.222 1.00 56.87 250 LYS A N 1
ATOM 1513 C CA . LYS A 1 203 ? -49.545 66.803 11.049 1.00 57.46 250 LYS A CA 1
ATOM 1514 C C . LYS A 1 203 ? -50.601 65.895 10.440 1.00 53.88 250 LYS A C 1
ATOM 1515 O O . LYS A 1 203 ? -51.781 65.974 10.795 1.00 63.54 250 LYS A O 1
ATOM 1521 N N . TYR A 1 204 ? -50.202 65.029 9.524 1.00 47.43 251 TYR A N 1
ATOM 1522 C CA . TYR A 1 204 ? -51.142 64.303 8.693 1.00 44.76 251 TYR A CA 1
ATOM 1523 C C . TYR A 1 204 ? -51.248 62.844 9.113 1.00 46.54 251 TYR A C 1
ATOM 1524 O O . TYR A 1 204 ? -50.354 62.275 9.742 1.00 42.53 251 TYR A O 1
ATOM 1533 N N . LYS A 1 205 ? -52.366 62.241 8.729 1.00 47.28 252 LYS A N 1
ATOM 1534 C CA . LYS A 1 205 ? -52.739 60.902 9.145 1.00 43.62 252 LYS A CA 1
ATOM 1535 C C . LYS A 1 205 ? -53.287 60.142 7.943 1.00 47.15 252 LYS A C 1
ATOM 1536 O O . LYS A 1 205 ? -54.072 60.694 7.162 1.00 42.36 252 LYS A O 1
ATOM 1542 N N . LEU A 1 206 ? -52.864 58.881 7.796 1.00 32.32 253 LEU A N 1
ATOM 1543 C CA . LEU A 1 206 ? -53.372 57.972 6.775 1.00 33.74 253 LEU A CA 1
ATOM 1544 C C . LEU A 1 206 ? -53.735 56.634 7.405 1.00 35.26 253 LEU A C 1
ATOM 1545 O O . LEU A 1 206 ? -53.168 56.240 8.429 1.00 40.79 253 LEU A O 1
ATOM 1550 N N . TYR A 1 207 ? -54.671 55.924 6.768 1.00 31.82 254 TYR A N 1
ATOM 1551 C CA . TYR A 1 207 ? -55.052 54.566 7.156 1.00 34.01 254 TYR A CA 1
ATOM 1552 C C . TYR A 1 207 ? -54.643 53.630 6.030 1.00 37.39 254 TYR A C 1
ATOM 1553 O O . TYR A 1 207 ? -55.450 53.328 5.138 1.00 37.51 254 TYR A O 1
ATOM 1562 N N . PRO A 1 208 ? -53.394 53.164 6.009 1.00 37.75 255 PRO A N 1
ATOM 1563 C CA . PRO A 1 208 ? -52.892 52.429 4.848 1.00 36.49 255 PRO A CA 1
ATOM 1564 C C . PRO A 1 208 ? -53.195 50.939 4.839 1.00 43.04 255 PRO A C 1
ATOM 1565 O O . PRO A 1 208 ? -52.882 50.285 3.831 1.00 37.11 255 PRO A O 1
ATOM 1569 N N . TRP A 1 209 ? -53.774 50.374 5.905 1.00 31.67 256 TRP A N 1
ATOM 1570 C CA . TRP A 1 209 ? -54.010 48.932 5.939 1.00 34.99 256 TRP A CA 1
ATOM 1571 C C . TRP A 1 209 ? -55.480 48.562 5.817 1.00 36.89 256 TRP A C 1
ATOM 1572 O O . TRP A 1 209 ? -55.813 47.382 5.953 1.00 36.96 256 TRP A O 1
ATOM 1583 N N . ILE A 1 210 ? -56.371 49.522 5.550 1.00 34.60 257 ILE A N 1
ATOM 1584 C CA . ILE A 1 210 ? -57.794 49.196 5.608 1.00 34.85 257 ILE A CA 1
ATOM 1585 C C . ILE A 1 210 ? -58.236 48.231 4.514 1.00 34.74 257 ILE A C 1
ATOM 1586 O O . ILE A 1 210 ? -59.318 47.645 4.620 1.00 43.30 257 ILE A O 1
ATOM 1591 N N . HIS A 1 211 ? -57.451 48.049 3.463 1.00 35.19 258 HIS A N 1
ATOM 1592 C CA . HIS A 1 211 ? -57.843 47.137 2.395 1.00 44.22 258 HIS A CA 1
ATOM 1593 C C . HIS A 1 211 ? -57.398 45.700 2.647 1.00 37.29 258 HIS A C 1
ATOM 1594 O O . HIS A 1 211 ? -57.823 44.801 1.918 1.00 42.47 258 HIS A O 1
ATOM 1601 N N . GLN A 1 212 ? -56.566 45.460 3.656 1.00 30.80 259 GLN A N 1
ATOM 1602 C CA . GLN A 1 212 ? -56.176 44.108 4.049 1.00 32.01 259 GLN A CA 1
ATOM 1603 C C . GLN A 1 212 ? -57.186 43.564 5.064 1.00 32.13 259 GLN A C 1
ATOM 1604 O O . GLN A 1 212 ? -57.178 43.966 6.229 1.00 32.96 259 GLN A O 1
ATOM 1610 N N . PHE A 1 213 ? -58.051 42.643 4.627 1.00 24.02 260 PHE A N 1
ATOM 1611 C CA . PHE A 1 213 ? -58.996 41.969 5.513 1.00 25.60 260 PHE A CA 1
ATOM 1612 C C . PHE A 1 213 ? -58.487 40.619 5.998 1.00 27.76 260 PHE A C 1
ATOM 1613 O O . PHE A 1 213 ? -59.072 40.048 6.922 1.00 27.97 260 PHE A O 1
ATOM 1621 N N . SER A 1 214 ? -57.419 40.105 5.403 1.00 25.66 261 SER A N 1
ATOM 1622 C CA . SER A 1 214 ? -56.814 38.857 5.828 1.00 25.50 261 SER A CA 1
ATOM 1623 C C . SER A 1 214 ? -55.700 39.130 6.826 1.00 31.76 261 SER A C 1
ATOM 1624 O O . SER A 1 214 ? -55.157 40.235 6.901 1.00 26.05 261 SER A O 1
ATOM 1627 N N . ASN A 1 215 ? -55.391 38.111 7.627 1.00 30.09 262 ASN A N 1
ATOM 1628 C CA . ASN A 1 215 ? -54.151 38.076 8.404 1.00 30.24 262 ASN A CA 1
ATOM 1629 C C . ASN A 1 215 ? -54.068 39.182 9.458 1.00 24.77 262 ASN A C 1
ATOM 1630 O O . ASN A 1 215 ? -52.982 39.673 9.785 1.00 28.34 262 ASN A O 1
ATOM 1635 N N . ASN A 1 216 ? -55.205 39.515 10.054 1.00 25.25 263 ASN A N 1
ATOM 1636 C CA . ASN A 1 216 ? -55.277 40.492 11.134 1.00 31.36 263 ASN A CA 1
ATOM 1637 C C . ASN A 1 216 ? -55.372 39.775 12.482 1.00 29.13 263 ASN A C 1
ATOM 1638 O O . ASN A 1 216 ? -56.300 38.988 12.704 1.00 27.92 263 ASN A O 1
ATOM 1643 N N . ARG A 1 217 ? -54.406 40.035 13.375 1.00 27.29 264 ARG A N 1
ATOM 1644 C CA . ARG A 1 217 ? -54.500 39.510 14.739 1.00 29.66 264 ARG A CA 1
ATOM 1645 C C . ARG A 1 217 ? -55.705 40.092 15.456 1.00 34.87 264 ARG A C 1
ATOM 1646 O O . ARG A 1 217 ? -56.446 39.368 16.132 1.00 35.39 264 ARG A O 1
ATOM 1654 N N . ARG A 1 218 ? -55.908 41.406 15.328 1.00 29.06 265 ARG A N 1
ATOM 1655 C CA . ARG A 1 218 ? -56.979 42.129 16.002 1.00 38.45 265 ARG A CA 1
ATOM 1656 C C . ARG A 1 218 ? -57.673 43.023 14.985 1.00 40.33 265 ARG A C 1
ATOM 1657 O O . ARG A 1 218 ? -57.016 43.634 14.133 1.00 38.20 265 ARG A O 1
ATOM 1665 N N . SER A 1 219 ? -59.000 43.110 15.089 1.00 31.79 266 SER A N 1
ATOM 1666 C CA . SER A 1 219 ? -59.763 43.979 14.196 1.00 34.28 266 SER A CA 1
ATOM 1667 C C . SER A 1 219 ? -59.219 45.407 14.189 1.00 39.18 266 SER A C 1
ATOM 1668 O O . SER A 1 219 ? -59.182 46.058 13.138 1.00 40.23 266 SER A O 1
ATOM 1671 N N . ALA A 1 220 ? -58.770 45.901 15.352 1.00 32.97 267 ALA A N 1
ATOM 1672 C CA . ALA A 1 220 ? -58.193 47.244 15.436 1.00 35.87 267 ALA A CA 1
ATOM 1673 C C . ALA A 1 220 ? -56.971 47.420 14.538 1.00 33.00 267 ALA A C 1
ATOM 1674 O O . ALA A 1 220 ? -56.713 48.531 14.066 1.00 37.22 267 ALA A O 1
ATOM 1676 N N . ASP A 1 221 ? -56.196 46.359 14.300 1.00 34.66 268 ASP A N 1
ATOM 1677 C CA . ASP A 1 221 ? -54.971 46.534 13.521 1.00 38.91 268 ASP A CA 1
ATOM 1678 C C . ASP A 1 221 ? -55.265 47.064 12.119 1.00 45.48 268 ASP A C 1
ATOM 1679 O O . ASP A 1 221 ? -54.458 47.812 11.554 1.00 49.36 268 ASP A O 1
ATOM 1684 N N . GLN A 1 222 ? -56.429 46.722 11.564 1.00 44.41 269 GLN A N 1
ATOM 1685 C CA . GLN A 1 222 ? -56.748 47.083 10.188 1.00 38.99 269 GLN A CA 1
ATOM 1686 C C . GLN A 1 222 ? -57.047 48.574 10.036 1.00 40.43 269 GLN A C 1
ATOM 1687 O O . GLN A 1 222 ? -56.734 49.162 8.993 1.00 35.04 269 GLN A O 1
ATOM 1693 N N . ILE A 1 223 ? -57.635 49.202 11.052 1.00 35.10 270 ILE A N 1
ATOM 1694 C CA . ILE A 1 223 ? -58.002 50.606 10.982 1.00 32.67 270 ILE A CA 1
ATOM 1695 C C . ILE A 1 223 ? -57.009 51.491 11.739 1.00 37.67 270 ILE A C 1
ATOM 1696 O O . ILE A 1 223 ? -57.340 52.626 12.080 1.00 37.58 270 ILE A O 1
ATOM 1701 N N . ARG A 1 224 ? -55.794 50.997 12.012 1.00 31.68 271 ARG A N 1
ATOM 1702 C CA . ARG A 1 224 ? -54.905 51.854 12.783 1.00 39.82 271 ARG A CA 1
ATOM 1703 C C . ARG A 1 224 ? -54.249 52.920 11.897 1.00 40.69 271 ARG A C 1
ATOM 1704 O O . ARG A 1 224 ? -53.972 52.681 10.719 1.00 41.67 271 ARG A O 1
ATOM 1712 N N . PRO A 1 225 ? -53.988 54.101 12.451 1.00 41.07 272 PRO A N 1
ATOM 1713 C CA . PRO A 1 225 ? -53.403 55.195 11.671 1.00 38.40 272 PRO A CA 1
ATOM 1714 C C . PRO A 1 225 ? -51.880 55.176 11.668 1.00 43.45 272 PRO A C 1
ATOM 1715 O O . PRO A 1 225 ? -51.232 54.560 12.514 1.00 51.38 272 PRO A O 1
ATOM 1719 N N . ILE A 1 226 ? -51.318 55.878 10.683 1.00 40.05 273 ILE A N 1
ATOM 1720 C CA . ILE A 1 226 ? -49.908 56.245 10.663 1.00 43.42 273 ILE A CA 1
ATOM 1721 C C . ILE A 1 226 ? -49.843 57.744 10.426 1.00 48.27 273 ILE A C 1
ATOM 1722 O O . ILE A 1 226 ? -50.736 58.333 9.806 1.00 48.08 273 ILE A O 1
ATOM 1727 N N . PHE A 1 227 ? -48.773 58.362 10.905 1.00 43.47 274 PHE A N 1
ATOM 1728 C CA . PHE 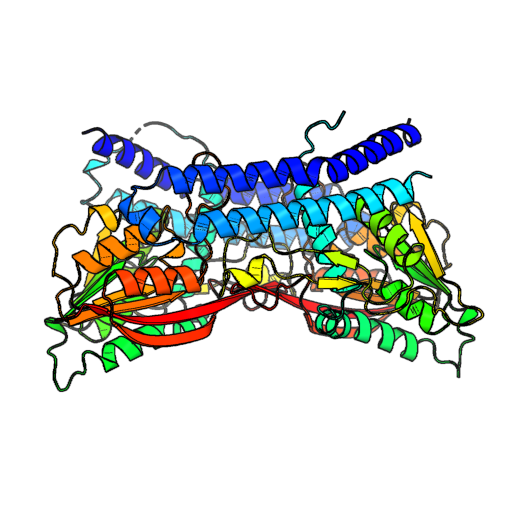A 1 227 ? -48.657 59.809 10.842 1.00 40.17 274 PHE A CA 1
ATOM 1729 C C . PHE A 1 227 ? -47.427 60.195 10.042 1.00 43.83 274 PHE A C 1
ATOM 1730 O O . PHE A 1 227 ? -46.437 59.456 9.985 1.00 43.68 274 PHE A O 1
ATOM 1738 N N . PHE A 1 228 ? -47.506 61.357 9.404 1.00 47.12 275 PHE A N 1
ATOM 1739 C CA . PHE A 1 228 ? -46.397 61.823 8.586 1.00 50.74 275 PHE A CA 1
ATOM 1740 C C . PHE A 1 228 ? -46.484 63.335 8.469 1.00 49.20 275 PHE A C 1
ATOM 1741 O O . PHE A 1 228 ? -47.578 63.899 8.574 1.00 51.34 275 PHE A O 1
ATOM 1749 N N . PRO A 1 229 ? -45.360 64.020 8.246 1.00 50.47 276 PRO A N 1
ATOM 1750 C CA . PRO A 1 229 ? -44.016 63.441 8.154 1.00 46.24 276 PRO A CA 1
ATOM 1751 C C . PRO A 1 229 ? -43.322 63.336 9.513 1.00 45.89 276 PRO A C 1
ATOM 1752 O O . PRO A 1 229 ? -43.518 64.225 10.346 1.00 48.90 276 PRO A O 1
ATOM 1756 N N . ASP A 1 230 ? -42.537 62.273 9.743 1.00 41.53 277 ASP A N 1
ATOM 1757 C CA . ASP A 1 230 ? -41.819 62.146 11.012 1.00 43.96 277 ASP A CA 1
ATOM 1758 C C . ASP A 1 230 ? -40.744 63.216 11.181 1.00 56.86 277 ASP A C 1
ATOM 1759 O O . ASP A 1 230 ? -40.268 63.438 12.302 1.00 69.59 277 ASP A O 1
ATOM 1764 N N . VAL A 1 231 ? -40.383 63.900 10.103 1.00 49.14 278 VAL A N 1
ATOM 1765 C CA . VAL A 1 231 ? -39.303 64.869 10.082 1.00 49.18 278 VAL A CA 1
ATOM 1766 C C . VAL A 1 231 ? -39.784 66.059 9.260 1.00 53.11 278 VAL A C 1
ATOM 1767 O O . VAL A 1 231 ? -40.665 65.925 8.405 1.00 49.53 278 VAL A O 1
ATOM 1771 N N . ASP A 1 232 ? -39.234 67.241 9.544 1.00 53.16 279 ASP A N 1
ATOM 1772 C CA . ASP A 1 232 ? -39.620 68.444 8.807 1.00 54.99 279 ASP A CA 1
ATOM 1773 C C . ASP A 1 232 ? -38.872 68.485 7.480 1.00 54.25 279 ASP A C 1
ATOM 1774 O O . ASP A 1 232 ? -37.646 68.650 7.467 1.00 60.75 279 ASP A O 1
ATOM 1779 N N . PRO A 1 233 ? -39.564 68.344 6.347 1.00 54.16 280 PRO A N 1
ATOM 1780 C CA . PRO A 1 233 ? -38.854 68.328 5.056 1.00 55.71 280 PRO A CA 1
ATOM 1781 C C . PRO A 1 233 ? -38.193 69.645 4.706 1.00 56.29 280 PRO A C 1
ATOM 1782 O O . PRO A 1 233 ? -37.277 69.647 3.874 1.00 57.61 280 PRO A O 1
ATOM 1786 N N . HIS A 1 234 ? -38.616 70.761 5.311 1.00 60.13 281 HIS A N 1
ATOM 1787 C CA . HIS A 1 234 ? -38.025 72.068 5.047 1.00 67.69 281 HIS A CA 1
ATOM 1788 C C . HIS A 1 234 ? -36.880 72.399 5.990 1.00 64.69 281 HIS A C 1
ATOM 1789 O O . HIS A 1 234 ? -36.606 73.581 6.229 1.00 79.94 281 HIS A O 1
ATOM 1796 N N . SER A 1 235 ? -36.204 71.389 6.535 1.00 58.25 282 SER A N 1
ATOM 1797 C CA . SER A 1 235 ? -35.058 71.595 7.408 1.00 58.43 282 SER A CA 1
ATOM 1798 C C . SER A 1 235 ? -33.728 71.347 6.696 1.00 57.53 282 SER A C 1
ATOM 1799 O O . SER A 1 235 ? -32.710 71.129 7.359 1.00 58.65 282 SER A O 1
ATOM 1802 N N . LEU A 1 236 ? -33.713 71.400 5.368 1.00 58.25 283 LEU A N 1
ATOM 1803 C CA . LEU A 1 236 ? -32.467 71.230 4.635 1.00 60.33 283 LEU A CA 1
ATOM 1804 C C . LEU A 1 236 ? -31.462 72.302 5.051 1.00 63.82 283 LEU A C 1
ATOM 1805 O O . LEU A 1 236 ? -31.844 73.453 5.292 1.00 61.12 283 LEU A O 1
ATOM 1810 N N . PRO A 1 237 ? -30.179 71.962 5.146 1.00 73.21 284 PRO A N 1
ATOM 1811 C CA . PRO A 1 237 ? -29.176 72.925 5.631 1.00 78.22 284 PRO A CA 1
ATOM 1812 C C . PRO A 1 237 ? -29.034 74.106 4.689 1.00 82.07 284 PRO A C 1
ATOM 1813 O O . PRO A 1 237 ? -29.516 74.067 3.543 1.00 76.25 284 PRO A O 1
ATOM 1817 N N . PRO A 1 238 ? -28.390 75.190 5.130 1.00 91.02 285 PRO A N 1
ATOM 1818 C CA . PRO A 1 238 ? -28.137 76.317 4.222 1.00 88.50 285 PRO A CA 1
ATOM 1819 C C . PRO A 1 238 ? -27.133 75.920 3.150 1.00 80.48 285 PRO A C 1
ATOM 1820 O O . PRO A 1 238 ? -26.072 75.368 3.450 1.00 78.20 285 PRO A O 1
ATOM 1824 N N . GLY A 1 239 ? -27.476 76.201 1.898 1.00 74.20 286 GLY A N 1
ATOM 1825 C CA . GLY A 1 239 ? -26.664 75.763 0.784 1.00 65.28 286 GLY A CA 1
ATOM 1826 C C . GLY A 1 239 ? -27.010 74.396 0.245 1.00 72.91 286 GLY A C 1
ATOM 1827 O O . GLY A 1 239 ? -26.278 73.880 -0.609 1.00 75.48 286 GLY A O 1
ATOM 1828 N N . SER A 1 240 ? -28.093 73.786 0.719 1.00 76.16 287 SER A N 1
ATOM 1829 C CA . SER A 1 240 ? -28.510 72.499 0.191 1.00 72.84 287 SER A CA 1
ATOM 1830 C C . SER A 1 240 ? -28.930 72.632 -1.269 1.00 6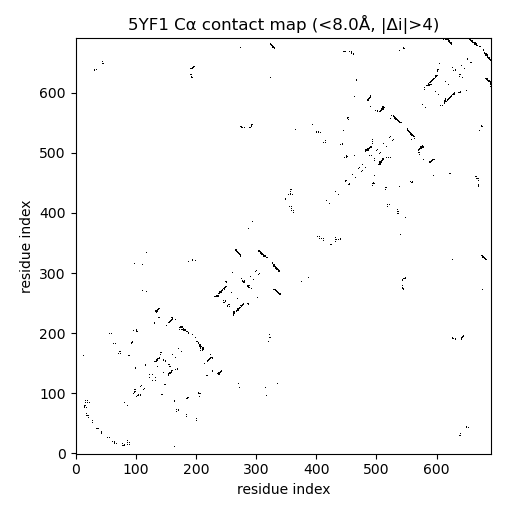4.97 287 SER A C 1
ATOM 1831 O O . SER A 1 240 ? -29.282 73.708 -1.751 1.00 65.93 287 SER A O 1
ATOM 1834 N N . ASN A 1 241 ? -28.886 71.512 -1.976 1.00 57.73 288 ASN A N 1
ATOM 1835 C CA . ASN A 1 241 ? -29.159 71.489 -3.412 1.00 54.24 288 ASN A CA 1
ATOM 1836 C C . ASN A 1 241 ? -29.972 70.223 -3.654 1.00 55.40 288 ASN A C 1
ATOM 1837 O O . ASN A 1 241 ? -29.409 69.157 -3.924 1.00 50.40 288 ASN A O 1
ATOM 1842 N N . PHE A 1 242 ? -31.293 70.354 -3.538 1.00 46.85 289 PHE A N 1
ATOM 1843 C CA . PHE A 1 242 ? -32.218 69.238 -3.629 1.00 48.59 289 PHE A CA 1
ATOM 1844 C C . PHE A 1 242 ? -33.230 69.525 -4.725 1.00 49.99 289 PHE A C 1
ATOM 1845 O O . PHE A 1 242 ? -33.785 70.625 -4.791 1.00 49.53 289 PHE A O 1
ATOM 1853 N N . SER A 1 243 ? -33.474 68.538 -5.579 1.00 42.16 290 SER A N 1
ATOM 1854 C CA . SER A 1 243 ? -34.396 68.733 -6.681 1.00 44.97 290 SER A CA 1
ATOM 1855 C C . SER A 1 243 ? -34.972 67.384 -7.083 1.00 47.50 290 SER A C 1
ATOM 1856 O O . SER A 1 243 ? -34.470 66.326 -6.694 1.00 52.23 290 SER A O 1
ATOM 1859 N N . MET A 1 244 ? -36.051 67.435 -7.863 1.00 49.08 291 MET A N 1
ATOM 1860 C CA . MET A 1 244 ? -36.782 66.247 -8.285 1.00 44.59 291 MET A CA 1
ATOM 1861 C C . MET A 1 244 ? -37.265 66.460 -9.712 1.00 48.04 291 MET A C 1
ATOM 1862 O O . MET A 1 244 ? -37.865 67.495 -10.008 1.00 54.87 291 MET A O 1
ATOM 1867 N N . THR A 1 245 ? -36.984 65.504 -10.596 1.00 37.06 292 THR A N 1
ATOM 1868 C CA . THR A 1 245 ? -37.397 65.596 -11.988 1.00 41.13 292 THR A CA 1
ATOM 1869 C C . THR A 1 245 ? -38.475 64.563 -12.283 1.00 47.96 292 THR A C 1
ATOM 1870 O O . THR A 1 245 ? -38.561 63.520 -11.631 1.00 48.61 292 THR A O 1
ATOM 1874 N N . ALA A 1 246 ? -39.295 64.860 -13.283 1.00 49.92 293 ALA A N 1
ATOM 1875 C CA . ALA A 1 246 ? -40.429 64.025 -13.645 1.00 48.18 293 ALA A CA 1
ATOM 1876 C C . ALA A 1 246 ? -40.148 63.393 -14.996 1.00 47.04 293 ALA A C 1
ATOM 1877 O O . ALA A 1 246 ? -39.883 64.099 -15.969 1.00 54.13 293 ALA A O 1
ATOM 1879 N N . GLY A 1 247 ? -40.206 62.074 -15.062 1.00 48.17 294 GLY A N 1
ATOM 1880 C CA . GLY A 1 247 ? -40.064 61.438 -16.352 1.00 40.10 294 GLY A CA 1
ATOM 1881 C C . GLY A 1 247 ? -39.203 60.198 -16.375 1.00 43.71 294 GLY A C 1
ATOM 1882 O O . GLY A 1 247 ? -38.575 59.825 -15.378 1.00 43.85 294 GLY A O 1
ATOM 1883 N N . ASP A 1 248 ? -39.199 59.540 -17.529 1.00 46.62 295 ASP A N 1
ATOM 1884 C CA . ASP A 1 248 ? -38.410 58.341 -17.743 1.00 39.48 295 ASP A CA 1
ATOM 1885 C C . ASP A 1 248 ? -36.931 58.654 -17.584 1.00 38.51 295 ASP A C 1
ATOM 1886 O O . ASP A 1 248 ? -36.340 59.384 -18.389 1.00 44.93 295 ASP A O 1
ATOM 1891 N N . PHE A 1 249 ? -36.344 58.088 -16.540 1.00 36.73 296 PHE A N 1
ATOM 1892 C CA . PHE A 1 249 ? -34.919 58.118 -16.251 1.00 38.76 296 PHE A CA 1
ATOM 1893 C C . PHE A 1 249 ? -34.068 57.921 -17.504 1.00 44.54 296 PHE A C 1
ATOM 1894 O O . PHE A 1 249 ? -33.080 58.631 -17.713 1.00 42.61 296 PHE A O 1
ATOM 1902 N N . GLN A 1 250 ? -34.446 56.969 -18.352 1.00 45.76 297 GLN A N 1
ATOM 1903 C CA . GLN A 1 250 ? -33.639 56.680 -19.524 1.00 50.74 297 GLN A CA 1
ATOM 1904 C C . GLN A 1 250 ? -33.785 57.714 -20.632 1.00 59.22 297 GLN A C 1
ATOM 1905 O O . GLN A 1 250 ? -32.979 57.717 -21.569 1.00 64.48 297 GLN A O 1
ATOM 1911 N N . GLU A 1 251 ? -34.773 58.594 -20.548 1.00 51.39 298 GLU A N 1
ATOM 1912 C CA . GLU A 1 251 ? -34.961 59.636 -21.542 1.00 52.29 298 GLU A CA 1
ATOM 1913 C C . GLU A 1 251 ? -34.500 60.999 -21.058 1.00 52.76 298 GLU A C 1
ATOM 1914 O O . GLU A 1 251 ? -33.937 61.771 -21.835 1.00 62.35 298 GLU A O 1
ATOM 1920 N N . ILE A 1 252 ? -34.698 61.298 -19.777 1.00 51.24 299 ILE A N 1
ATOM 1921 C CA . ILE A 1 252 ? -34.307 62.595 -19.233 1.00 51.46 299 ILE A CA 1
ATOM 1922 C C . ILE A 1 252 ? -32.793 62.760 -19.177 1.00 45.63 299 ILE A C 1
ATOM 1923 O O . ILE A 1 252 ? -32.282 63.875 -19.310 1.00 48.01 299 ILE A O 1
ATOM 1928 N N . TYR A 1 253 ? -32.050 61.690 -18.928 1.00 52.06 300 TYR A N 1
ATOM 1929 C CA . TYR A 1 253 ? -30.626 61.816 -18.622 1.00 49.88 300 TYR A CA 1
ATOM 1930 C C . TYR A 1 253 ? -29.824 61.381 -19.844 1.00 48.88 300 TYR A C 1
ATOM 1931 O O . TYR A 1 253 ? -29.428 60.222 -19.974 1.00 52.84 300 TYR A O 1
ATOM 1940 N N . SER A 1 254 ? -29.589 62.339 -20.744 1.00 46.67 301 SER A N 1
ATOM 1941 C CA . SER A 1 254 ? -28.842 62.081 -21.965 1.00 52.90 301 SER A CA 1
ATOM 1942 C C . SER A 1 254 ? -27.404 62.586 -21.921 1.00 55.17 301 SER A C 1
ATOM 1943 O O . SER A 1 254 ? -26.591 62.136 -22.735 1.00 58.27 301 SER A O 1
ATOM 1946 N N . GLU A 1 255 ? -27.065 63.485 -20.993 1.00 56.60 302 GLU A N 1
ATOM 1947 C CA . GLU A 1 255 ? -25.716 64.047 -20.943 1.00 59.69 302 GLU A CA 1
ATOM 1948 C C . GLU A 1 255 ? -24.731 63.035 -20.364 1.00 53.78 302 GLU A C 1
ATOM 1949 O O . GLU A 1 255 ? -24.835 62.658 -19.194 1.00 50.54 302 GLU A O 1
ATOM 1955 N N . CYS A 1 256 ? -23.767 62.610 -21.178 1.00 53.17 303 CYS A N 1
ATOM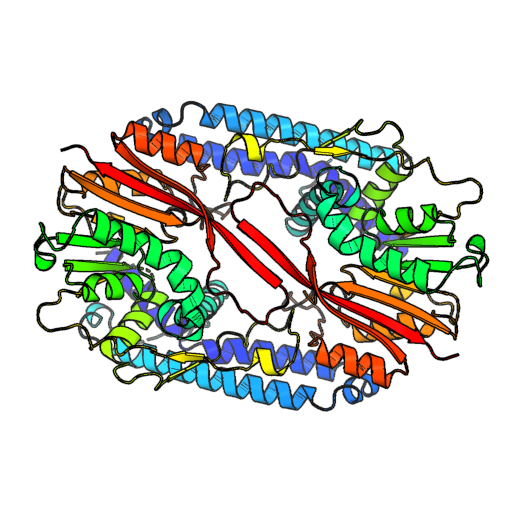 1956 C CA . CYS A 1 256 ? -22.733 61.697 -20.713 1.00 53.09 303 CYS A CA 1
ATOM 1957 C C . CYS A 1 256 ? -21.837 62.369 -19.674 1.00 51.88 303 CYS A C 1
ATOM 1958 O O . CYS A 1 256 ? -21.752 63.599 -19.584 1.00 49.42 303 CYS A O 1
ATOM 1961 N N . ASN A 1 257 ? -21.173 61.531 -18.872 1.00 45.80 304 ASN A N 1
ATOM 1962 C CA . ASN A 1 257 ? -20.079 61.954 -17.990 1.00 50.46 304 ASN A CA 1
ATOM 1963 C C . ASN A 1 257 ? -20.483 63.115 -17.083 1.00 48.70 304 ASN A C 1
ATOM 1964 O O . ASN A 1 257 ? -19.724 64.061 -16.874 1.00 43.68 304 ASN A O 1
ATOM 1969 N N . THR A 1 258 ? -21.687 63.039 -16.528 1.00 48.55 305 THR A N 1
ATOM 1970 C CA . THR A 1 258 ? -22.264 64.129 -15.749 1.00 49.07 305 THR A CA 1
ATOM 1971 C C . THR A 1 258 ? -22.271 63.871 -14.248 1.00 46.82 305 THR A C 1
ATOM 1972 O O . THR A 1 258 ? -22.016 64.785 -13.467 1.00 51.00 305 THR A O 1
ATOM 1976 N N . TRP A 1 259 ? -22.544 62.646 -13.816 1.00 41.21 306 TRP A N 1
ATOM 1977 C CA . TRP A 1 259 ? -22.888 62.373 -12.430 1.00 40.91 306 TRP A CA 1
ATOM 1978 C C . TRP A 1 259 ? -21.712 61.763 -11.682 1.00 40.09 306 TRP A C 1
ATOM 1979 O O . TRP A 1 259 ? -20.983 60.926 -12.221 1.00 43.65 306 TRP A O 1
ATOM 1990 N N . ASP A 1 260 ? -21.533 62.211 -10.440 1.00 34.52 307 ASP A N 1
ATOM 1991 C CA . ASP A 1 260 ? -20.552 61.607 -9.540 1.00 37.95 307 ASP A CA 1
ATOM 1992 C C . ASP A 1 260 ? -21.028 60.270 -9.015 1.00 39.31 307 ASP A C 1
ATOM 1993 O O . ASP A 1 260 ? -20.224 59.356 -8.794 1.00 40.77 307 ASP A O 1
ATOM 1998 N N . CYS A 1 261 ? -22.329 60.145 -8.792 1.00 41.44 308 CYS A N 1
ATOM 1999 C CA . CYS A 1 261 ? -22.843 58.982 -8.102 1.00 32.12 308 CYS A CA 1
ATOM 2000 C C . CYS A 1 261 ? -24.293 58.774 -8.502 1.00 34.36 308 CYS A C 1
ATOM 2001 O O . CYS A 1 261 ? -25.070 59.732 -8.591 1.00 35.70 308 CYS A O 1
ATOM 2004 N N . ILE A 1 262 ? -24.646 57.522 -8.747 1.00 29.47 309 ILE A N 1
ATOM 2005 C CA . ILE A 1 262 ? -26.028 57.130 -8.976 1.00 28.61 309 ILE A CA 1
ATOM 2006 C C . ILE A 1 262 ? -26.393 56.085 -7.935 1.00 30.38 309 ILE A C 1
ATOM 2007 O O . ILE A 1 262 ? -25.677 55.093 -7.763 1.00 37.36 309 ILE A O 1
ATOM 2012 N N . ALA A 1 263 ? -27.481 56.330 -7.217 1.00 29.80 310 ALA A N 1
ATOM 2013 C CA . ALA A 1 263 ? -27.923 55.497 -6.104 1.00 28.54 310 ALA A CA 1
ATOM 2014 C C . ALA A 1 263 ? -29.275 54.895 -6.466 1.00 33.82 310 ALA A C 1
ATOM 2015 O O . ALA A 1 263 ? -30.288 55.604 -6.497 1.00 38.55 310 ALA A O 1
ATOM 2017 N N . THR A 1 264 ? -29.300 53.596 -6.745 1.00 27.85 311 THR A N 1
ATOM 2018 C CA . THR A 1 264 ? -30.533 52.913 -7.103 1.00 24.69 311 THR A CA 1
ATOM 2019 C C . THR A 1 264 ? -30.977 52.024 -5.944 1.00 36.25 311 THR A C 1
ATOM 2020 O O . THR A 1 264 ? -30.204 51.193 -5.445 1.00 31.47 311 THR A O 1
ATOM 2024 N N . CYS A 1 265 ? -32.215 52.216 -5.502 1.00 30.24 312 CYS A N 1
ATOM 2025 C CA . CYS A 1 265 ? -32.767 51.472 -4.381 1.00 25.46 312 CYS A CA 1
ATOM 2026 C C . CYS A 1 265 ? -34.105 50.878 -4.805 1.00 29.38 312 CYS A C 1
ATOM 2027 O O . CYS A 1 265 ? -35.029 51.615 -5.157 1.00 31.26 312 CYS A O 1
ATOM 2030 N N . PHE A 1 266 ? -34.196 49.549 -4.795 1.00 30.18 313 PHE A N 1
ATOM 2031 C CA . PHE A 1 266 ? -35.375 48.825 -5.285 1.00 28.09 313 PHE A CA 1
ATOM 2032 C C . PHE A 1 266 ? -35.811 49.352 -6.649 1.00 32.85 313 PHE A C 1
ATOM 2033 O O . PHE A 1 266 ? -36.996 49.581 -6.909 1.00 33.76 313 PHE A O 1
ATOM 2041 N N . PHE A 1 267 ? -34.833 49.526 -7.541 1.00 27.47 314 PHE A N 1
ATOM 2042 C CA . PHE A 1 267 ? -35.097 50.200 -8.804 1.00 23.88 314 PHE A CA 1
ATOM 2043 C C . PHE A 1 267 ? -34.796 49.378 -10.053 1.00 30.23 314 PHE A C 1
ATOM 2044 O O . PHE A 1 267 ? -35.592 49.409 -11.001 1.00 35.69 314 PHE A O 1
ATOM 2052 N N . ILE A 1 268 ? -33.670 48.658 -10.120 1.00 29.34 315 ILE A N 1
ATOM 2053 C CA . ILE A 1 268 ? -33.271 48.143 -11.431 1.00 36.53 315 ILE A CA 1
ATOM 2054 C C . ILE A 1 268 ? -34.163 47.011 -11.904 1.00 32.25 315 ILE A C 1
ATOM 2055 O O . ILE A 1 268 ? -34.203 46.735 -13.109 1.00 35.15 315 ILE A O 1
ATOM 2060 N N . ASP A 1 269 ? -34.913 46.372 -11.009 1.00 25.63 316 ASP A N 1
ATOM 2061 C CA . ASP A 1 269 ? -35.855 45.355 -11.456 1.00 25.14 316 ASP A CA 1
ATOM 2062 C C . ASP A 1 269 ? -37.154 45.947 -12.003 1.00 26.94 316 ASP A C 1
ATOM 2063 O O . ASP A 1 269 ? -38.028 45.183 -12.422 1.00 29.05 316 ASP A O 1
ATOM 2068 N N . THR A 1 270 ? -37.293 47.277 -12.051 1.00 25.37 317 THR A N 1
ATOM 2069 C CA . THR A 1 270 ? -38.413 47.900 -12.761 1.00 28.66 317 THR A CA 1
ATOM 2070 C C . THR A 1 270 ? -38.199 47.981 -14.277 1.00 32.00 317 THR A C 1
ATOM 2071 O O . THR A 1 270 ? -39.079 48.475 -14.988 1.00 31.59 317 THR A O 1
ATOM 2075 N N . ALA A 1 271 ? -37.057 47.535 -14.786 1.00 30.06 318 ALA A N 1
ATOM 2076 C CA . ALA A 1 271 ? -36.732 47.702 -16.196 1.00 28.55 318 ALA A CA 1
ATOM 2077 C C . ALA A 1 271 ? -37.385 46.625 -17.051 1.00 33.11 318 ALA A C 1
ATOM 2078 O O . ALA A 1 271 ? -37.397 45.444 -16.685 1.00 36.66 318 ALA A O 1
ATOM 2080 N N . HIS A 1 272 ? -37.929 47.039 -18.199 1.00 27.53 319 HIS A N 1
ATOM 2081 C CA . HIS A 1 272 ? -38.190 46.083 -19.272 1.00 31.31 319 HIS A CA 1
ATOM 2082 C C . HIS A 1 272 ? -36.929 45.296 -19.582 1.00 37.33 319 HIS A C 1
ATOM 2083 O O . HIS A 1 272 ? -36.978 44.080 -19.790 1.00 40.59 319 HIS A O 1
ATOM 2090 N N . ASN A 1 273 ? -35.786 45.983 -19.620 1.00 37.94 320 ASN A N 1
ATOM 2091 C CA . ASN A 1 273 ? -34.510 45.361 -19.971 1.00 28.68 320 ASN A CA 1
ATOM 2092 C C . ASN A 1 273 ? -33.421 46.032 -19.138 1.00 33.08 320 ASN A C 1
ATOM 2093 O O . ASN A 1 273 ? -32.935 47.113 -19.495 1.00 41.06 320 ASN A O 1
ATOM 2098 N N . VAL A 1 274 ? -33.016 45.358 -18.061 1.00 28.66 321 VAL A N 1
ATOM 2099 C CA . VAL A 1 274 ? -32.066 45.918 -17.112 1.00 26.73 321 VAL A CA 1
ATOM 2100 C C . VAL A 1 274 ? -30.727 46.223 -17.763 1.00 27.47 321 VAL A C 1
ATOM 2101 O O . VAL A 1 274 ? -29.984 47.073 -17.263 1.00 28.63 321 VAL A O 1
ATOM 2105 N N . ILE A 1 275 ? -30.407 45.584 -18.894 1.00 29.09 322 ILE A N 1
ATOM 2106 C CA . ILE A 1 275 ? -29.153 45.925 -19.563 1.00 36.23 322 ILE A CA 1
ATOM 2107 C C . ILE A 1 275 ? -29.175 47.367 -20.055 1.00 41.70 322 ILE A C 1
ATOM 2108 O O . ILE A 1 275 ? -28.148 48.052 -20.020 1.00 39.02 322 ILE A O 1
ATOM 2113 N N . ASP A 1 276 ? -30.340 47.867 -20.480 1.00 35.71 323 ASP A N 1
ATOM 2114 C CA . ASP A 1 276 ? -30.436 49.277 -20.855 1.00 34.43 323 ASP A CA 1
ATOM 2115 C C . ASP A 1 276 ? -30.211 50.197 -19.658 1.00 34.21 323 ASP A C 1
ATOM 2116 O O . ASP A 1 276 ? -29.583 51.254 -19.801 1.00 43.74 323 ASP A O 1
ATOM 2121 N N . TYR A 1 277 ? -30.747 49.843 -18.484 1.00 30.07 324 TYR A N 1
ATOM 2122 C CA . TYR A 1 277 ? -30.486 50.645 -17.290 1.00 28.00 324 TYR A CA 1
ATOM 2123 C C . TYR A 1 277 ? -28.995 50.725 -17.023 1.00 28.20 324 TYR A C 1
ATOM 2124 O O . TYR A 1 277 ? -28.456 51.803 -16.753 1.00 36.49 324 TYR A O 1
ATOM 2133 N N . ILE A 1 278 ? -28.314 49.578 -17.090 1.00 32.75 325 ILE A N 1
ATOM 2134 C CA . ILE A 1 278 ? -26.871 49.536 -16.875 1.00 34.60 325 ILE A CA 1
ATOM 2135 C C . ILE A 1 278 ? -26.153 50.377 -17.926 1.00 30.32 325 ILE A C 1
ATOM 2136 O O . ILE A 1 278 ? -25.192 51.089 -17.619 1.00 33.61 325 ILE A O 1
ATOM 2141 N N . ASP A 1 279 ? -26.619 50.322 -19.177 1.00 35.44 326 ASP A N 1
ATOM 2142 C CA . ASP A 1 279 ? -26.021 51.149 -20.221 1.00 33.40 326 ASP A CA 1
ATOM 2143 C C . ASP A 1 279 ? -26.168 52.629 -19.900 1.00 36.60 326 ASP A C 1
ATOM 2144 O O . ASP A 1 279 ? -25.208 53.393 -20.034 1.00 37.27 326 ASP A O 1
ATOM 2149 N N . THR A 1 280 ? -27.358 53.050 -19.452 1.00 35.29 327 THR A N 1
ATOM 2150 C CA . THR A 1 280 ? -27.583 54.463 -19.164 1.00 30.71 327 THR A CA 1
ATOM 2151 C C . THR A 1 280 ? -26.725 54.926 -17.998 1.00 39.08 327 THR A C 1
ATOM 2152 O O . THR A 1 280 ? -26.124 56.006 -18.050 1.00 46.33 327 THR A O 1
ATOM 2156 N N . ILE A 1 281 ? -26.627 54.100 -16.957 1.00 35.47 328 ILE A N 1
ATOM 2157 C CA . ILE A 1 281 ? -25.830 54.455 -15.789 1.00 33.67 328 ILE A CA 1
ATOM 2158 C C . ILE A 1 281 ? -24.360 54.597 -16.168 1.00 33.02 328 ILE A C 1
ATOM 2159 O O . ILE A 1 281 ? -23.686 55.538 -15.740 1.00 37.04 328 ILE A O 1
ATOM 2164 N N . TRP A 1 282 ? -23.848 53.693 -17.009 1.00 37.74 329 TRP A N 1
ATOM 2165 C CA . TRP A 1 282 ? -22.475 53.837 -17.486 1.00 32.06 329 TRP A CA 1
ATOM 2166 C C . TRP A 1 282 ? -22.290 55.130 -18.275 1.00 39.37 329 TRP A C 1
ATOM 2167 O O . TRP A 1 282 ? -21.284 55.826 -18.097 1.00 46.06 329 TRP A O 1
ATOM 2178 N N . LYS A 1 283 ? -23.242 55.465 -19.159 1.00 39.09 330 LYS A N 1
ATOM 2179 C CA . LYS A 1 283 ? -23.070 56.641 -20.014 1.00 40.04 330 LYS A CA 1
ATOM 2180 C C . LYS A 1 283 ? -23.000 57.922 -19.194 1.00 36.28 330 LYS A C 1
ATOM 2181 O O . LYS A 1 283 ? -22.160 58.786 -19.455 1.00 43.91 330 LYS A O 1
ATOM 2187 N N . ILE A 1 284 ? -23.885 58.078 -18.207 1.00 35.80 331 ILE A N 1
ATOM 2188 C CA . ILE A 1 284 ? -24.030 59.378 -17.560 1.00 37.46 331 ILE A CA 1
ATOM 2189 C C . ILE A 1 284 ? -23.148 59.550 -16.328 1.00 42.00 331 ILE A C 1
ATOM 2190 O O . ILE A 1 284 ? -23.029 60.678 -15.822 1.00 41.28 331 ILE A O 1
ATOM 2195 N N . LEU A 1 285 ? -22.516 58.484 -15.836 1.00 33.40 332 LEU A N 1
ATOM 2196 C CA . LEU A 1 285 ? -21.513 58.633 -14.791 1.00 33.39 332 LEU A CA 1
ATOM 2197 C C . LEU A 1 285 ? -20.258 59.308 -15.336 1.00 43.88 332 LEU A C 1
ATOM 2198 O O . LEU A 1 285 ? -19.839 59.049 -16.473 1.00 40.36 332 LEU A O 1
ATOM 2203 N N . LYS A 1 286 ? -19.672 60.194 -14.521 1.00 34.75 333 LYS A N 1
ATOM 2204 C CA . LYS A 1 286 ? -18.334 60.692 -14.787 1.00 38.04 333 LYS A CA 1
ATOM 2205 C C . LYS A 1 286 ? -17.332 59.548 -14.693 1.00 37.80 333 LYS A C 1
ATOM 2206 O O . LYS A 1 286 ? -17.532 58.606 -13.925 1.00 39.47 333 LYS A O 1
ATOM 2212 N N . PRO A 1 287 ? -16.240 59.614 -15.450 1.00 47.07 334 PRO A N 1
ATOM 2213 C CA . PRO A 1 287 ? -15.100 58.736 -15.160 1.00 39.71 334 PRO A CA 1
ATOM 2214 C C . PRO A 1 287 ? -14.704 58.899 -13.704 1.00 40.31 334 PRO A C 1
ATOM 2215 O O . PRO A 1 287 ? -14.627 60.016 -13.187 1.00 38.03 334 PRO A O 1
ATOM 2219 N N . GLY A 1 288 ? -14.510 57.772 -13.023 1.00 42.22 335 GLY A N 1
ATOM 2220 C CA . GLY A 1 288 ? -14.290 57.772 -11.594 1.00 39.58 335 GLY A CA 1
ATOM 2221 C C . GLY A 1 288 ? -15.550 57.752 -10.746 1.00 45.13 335 GLY A C 1
ATOM 2222 O O . GLY A 1 288 ? -15.451 57.537 -9.529 1.00 44.57 335 GLY A O 1
ATOM 2223 N N . GLY A 1 289 ? -16.737 57.969 -11.343 1.00 37.53 336 GLY A N 1
ATOM 2224 C CA . GLY A 1 289 ? -17.964 57.978 -10.572 1.00 38.35 336 GLY A CA 1
ATOM 2225 C C . GLY A 1 289 ? -18.432 56.589 -10.201 1.00 37.65 336 GLY A C 1
ATOM 2226 O O . GLY A 1 289 ? -17.952 55.583 -10.720 1.00 39.74 336 GLY A O 1
ATOM 2227 N N . ILE A 1 290 ? -19.393 56.534 -9.278 1.00 39.21 337 ILE A N 1
ATOM 2228 C CA . ILE A 1 290 ? -19.822 55.263 -8.707 1.00 32.68 337 ILE A CA 1
A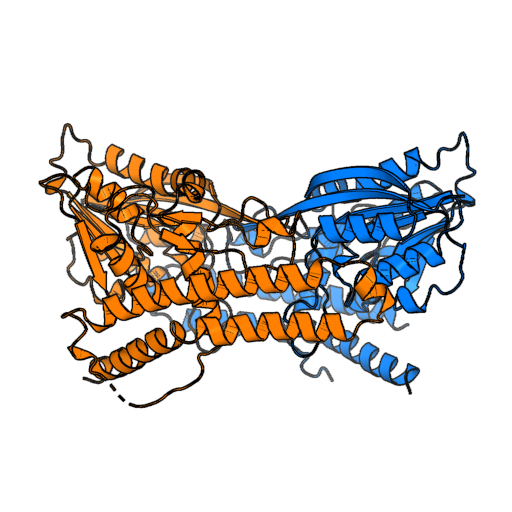TOM 2229 C C . ILE A 1 290 ? -21.329 55.110 -8.790 1.00 37.06 337 ILE A C 1
ATOM 2230 O O . ILE A 1 290 ? -22.095 56.074 -8.673 1.00 34.93 337 ILE A O 1
ATOM 2235 N N . TRP A 1 291 ? -21.739 53.862 -8.989 1.00 29.38 338 TRP A N 1
ATOM 2236 C CA . TRP A 1 291 ? -23.125 53.431 -8.975 1.00 28.39 338 TRP A CA 1
ATOM 2237 C C . TRP A 1 291 ? -23.293 52.548 -7.746 1.00 28.00 338 TRP A C 1
ATOM 2238 O O . TRP A 1 291 ? -22.565 51.565 -7.589 1.00 37.54 338 TRP A O 1
ATOM 2249 N N . ILE A 1 292 ? -24.201 52.937 -6.853 1.00 31.28 339 ILE A N 1
ATOM 2250 C CA . ILE A 1 292 ? -24.537 52.161 -5.662 1.00 31.97 339 ILE A CA 1
ATOM 2251 C C . ILE A 1 292 ? -25.917 51.556 -5.854 1.00 32.83 339 ILE A C 1
ATOM 2252 O O . ILE A 1 292 ? -26.881 52.271 -6.160 1.00 34.44 339 ILE A O 1
ATOM 2257 N N . ASN A 1 293 ? -26.017 50.250 -5.668 1.00 34.75 340 ASN A N 1
ATOM 2258 C CA . ASN A 1 293 ? -27.287 49.571 -5.848 1.00 28.02 340 ASN A CA 1
ATOM 2259 C C . ASN A 1 293 ? -27.628 48.729 -4.631 1.00 27.22 340 ASN A C 1
ATOM 2260 O O . ASN A 1 293 ? -26.771 48.030 -4.087 1.00 37.91 340 ASN A O 1
ATOM 2265 N N . LEU A 1 294 ? -28.889 48.801 -4.214 1.00 29.39 341 LEU A N 1
ATOM 2266 C CA . LEU A 1 294 ? -29.431 47.922 -3.189 1.00 29.02 341 LEU A CA 1
ATOM 2267 C C . LEU A 1 294 ? -30.842 47.542 -3.604 1.00 30.93 341 LEU A C 1
ATOM 2268 O O . LEU A 1 294 ? -31.677 48.417 -3.868 1.00 31.37 341 LEU A O 1
ATOM 2273 N N . GLY A 1 295 ? -31.107 46.245 -3.666 1.00 25.53 342 GLY A N 1
ATOM 2274 C CA . GLY A 1 295 ? -32.431 45.787 -3.995 1.00 27.94 342 GLY A CA 1
ATOM 2275 C C . GLY A 1 295 ? -32.480 44.322 -4.349 1.00 29.20 342 GLY A C 1
ATOM 2276 O O . GLY A 1 295 ? -31.463 43.618 -4.374 1.00 29.27 342 GLY A O 1
ATOM 2277 N N . PRO A 1 296 ? -33.680 43.835 -4.602 1.00 29.08 343 PRO A N 1
ATOM 2278 C CA . PRO A 1 296 ? -33.851 42.458 -5.072 1.00 28.70 343 PRO A CA 1
ATOM 2279 C C . PRO A 1 296 ? -33.972 42.421 -6.590 1.00 32.80 343 PRO A C 1
ATOM 2280 O O . PRO A 1 296 ? -33.579 43.380 -7.264 1.00 32.94 343 PRO A O 1
ATOM 2284 N N . LEU A 1 297 ? -34.543 41.343 -7.137 1.00 24.80 344 LEU A N 1
ATOM 2285 C CA . LEU A 1 297 ? -34.691 41.185 -8.582 1.00 22.93 344 LEU A CA 1
ATOM 2286 C C . LEU A 1 297 ? -36.111 40.705 -8.881 1.00 26.42 344 LEU A C 1
ATOM 2287 O O . LEU A 1 297 ? -36.352 39.639 -9.445 1.00 32.95 344 LEU A O 1
ATOM 2292 N N . LEU A 1 298 ? -37.077 41.515 -8.469 1.00 27.03 345 LEU A N 1
ATOM 2293 C CA . LEU A 1 298 ? -38.487 41.232 -8.712 1.00 30.94 345 LEU A CA 1
ATOM 2294 C C . LEU A 1 298 ? -38.840 41.972 -9.991 1.00 31.31 345 LEU A C 1
ATOM 2295 O O . LEU A 1 298 ? -39.170 43.156 -9.978 1.00 38.66 345 LEU A O 1
ATOM 2300 N N . TYR A 1 299 ? -38.706 41.289 -11.121 1.00 31.04 346 TYR A N 1
ATOM 2301 C CA . TYR A 1 299 ? -38.850 41.966 -12.406 1.00 28.83 346 TYR A CA 1
ATOM 2302 C C . TYR A 1 299 ? -40.309 42.344 -12.625 1.00 25.60 346 TYR A C 1
ATOM 2303 O O . TYR A 1 299 ? -41.190 41.478 -12.653 1.00 36.29 346 TYR A O 1
ATOM 2312 N N . HIS A 1 300 ? -40.554 43.644 -12.773 1.00 34.71 347 HIS A N 1
ATOM 2313 C CA . HIS A 1 300 ? -41.907 44.181 -12.714 1.00 33.35 347 HIS A CA 1
ATOM 2314 C C . HIS A 1 300 ? -42.748 43.809 -13.927 1.00 33.06 347 HIS A C 1
ATOM 2315 O O . HIS A 1 300 ? -43.976 43.777 -13.822 1.00 38.17 347 HIS A O 1
ATOM 2322 N N . PHE A 1 301 ? -42.136 43.502 -15.064 1.00 34.34 348 PHE A N 1
ATOM 2323 C CA . PHE A 1 301 ? -42.903 43.133 -16.244 1.00 35.95 348 PHE A CA 1
ATOM 2324 C C . PHE A 1 301 ? -42.893 41.633 -16.521 1.00 39.16 348 PHE A C 1
ATOM 2325 O O . PHE A 1 301 ? -43.343 41.215 -17.592 1.00 39.51 348 PHE A O 1
ATOM 2333 N N . GLU A 1 302 ? -42.414 40.818 -15.577 1.00 37.75 349 GLU A N 1
ATOM 2334 C CA . GLU A 1 302 ? -42.316 39.383 -15.804 1.00 42.73 349 GLU A CA 1
ATOM 2335 C C . GLU A 1 302 ? -43.689 38.787 -16.071 1.00 52.08 349 GLU A C 1
ATOM 2336 O O . GLU A 1 302 ? -44.658 39.073 -15.352 1.00 46.24 349 GLU A O 1
ATOM 2342 N N . ASN A 1 303 ? -43.762 37.957 -17.115 1.00 62.15 350 ASN A N 1
ATOM 2343 C CA . ASN A 1 303 ? -44.991 37.273 -17.508 1.00 86.38 350 ASN A CA 1
ATOM 2344 C C . ASN A 1 303 ? -46.198 38.199 -17.407 1.00 95.23 350 ASN A C 1
ATOM 2345 O O . ASN A 1 303 ? -47.263 37.807 -16.916 1.00 102.52 350 ASN A O 1
ATOM 2350 N N . LEU A 1 304 ? -46.016 39.444 -17.826 1.00 89.99 351 LEU A N 1
ATOM 2351 C CA . LEU A 1 304 ? -47.098 40.399 -17.968 1.00 77.65 351 LEU A CA 1
ATOM 2352 C C . LEU A 1 304 ? -47.432 40.495 -19.449 1.00 72.67 351 LEU A C 1
ATOM 2353 O O . LEU A 1 304 ? -46.536 40.437 -20.297 1.00 65.05 351 LEU A O 1
ATOM 2358 N N . ALA A 1 305 ? -48.725 40.619 -19.750 1.00 79.27 352 ALA A N 1
ATOM 2359 C CA . ALA A 1 305 ? -49.226 40.399 -21.104 1.00 79.78 352 ALA A CA 1
ATOM 2360 C C . ALA A 1 305 ? -48.652 41.411 -22.090 1.00 75.06 352 ALA A C 1
ATOM 2361 O O . ALA A 1 305 ? -48.869 42.621 -21.955 1.00 72.08 352 ALA A O 1
ATOM 2363 N N . ASN A 1 306 ? -47.926 40.904 -23.088 1.00 70.75 353 ASN A N 1
ATOM 2364 C CA . ASN A 1 306 ? -47.395 41.721 -24.179 1.00 71.41 353 ASN A CA 1
ATOM 2365 C C . ASN A 1 306 ? -46.471 42.820 -23.654 1.00 66.12 353 ASN A C 1
ATOM 2366 O O . ASN A 1 306 ? -46.631 43.999 -23.973 1.00 69.16 353 ASN A O 1
ATOM 2371 N N . GLU A 1 307 ? -45.493 42.423 -22.838 1.00 54.58 354 GLU A N 1
ATOM 2372 C CA . GLU A 1 307 ? -44.518 43.357 -22.289 1.00 45.74 354 GLU A CA 1
ATOM 2373 C C . GLU A 1 307 ? -43.124 42.750 -22.371 1.00 43.51 354 GLU A C 1
ATOM 2374 O O . GLU A 1 307 ? -42.922 41.592 -21.992 1.00 47.79 354 GLU A O 1
ATOM 2380 N N . LEU A 1 308 ? -42.163 43.521 -22.872 1.00 37.62 355 LEU A N 1
ATOM 2381 C CA . LEU A 1 308 ? -40.786 43.054 -22.858 1.00 35.99 355 LEU A CA 1
ATOM 2382 C C . LEU A 1 308 ? -40.302 42.935 -21.421 1.00 35.41 355 LEU A C 1
ATOM 2383 O O . LEU A 1 308 ? -40.514 43.837 -20.606 1.00 37.75 355 LEU A O 1
ATOM 2388 N N . SER A 1 309 ? -39.671 41.806 -21.108 1.00 37.50 356 SER A N 1
ATOM 2389 C CA . SER A 1 309 ? -39.068 41.612 -19.797 1.00 38.51 356 SER A CA 1
ATOM 2390 C C . SER A 1 309 ? -37.919 40.628 -19.937 1.00 42.47 356 SER A C 1
ATOM 2391 O O . SER A 1 309 ? -38.122 39.475 -20.328 1.00 48.30 356 SER A O 1
ATOM 2394 N N . ILE A 1 310 ? -36.723 41.079 -19.595 1.00 40.09 357 ILE A N 1
ATOM 2395 C CA . ILE A 1 310 ? -35.536 40.240 -19.563 1.00 42.15 357 ILE A CA 1
ATOM 2396 C C . ILE A 1 310 ? -35.223 39.990 -18.092 1.00 39.76 357 ILE A C 1
ATOM 2397 O O . ILE A 1 310 ? -34.823 40.908 -17.369 1.00 41.18 357 ILE A O 1
ATOM 2402 N N . GLU A 1 311 ? -35.417 38.761 -17.633 1.00 36.83 358 GLU A N 1
ATOM 2403 C CA . GLU A 1 311 ? -35.153 38.406 -16.240 1.00 30.06 358 GLU A CA 1
ATOM 2404 C C . GLU A 1 311 ? -33.765 37.778 -16.139 1.00 33.17 358 GLU A C 1
ATOM 2405 O O . GLU A 1 311 ? -33.525 36.691 -16.669 1.00 41.99 358 GLU A O 1
ATOM 2411 N N . LEU A 1 312 ? -32.850 38.461 -15.469 1.00 34.19 359 LEU A N 1
ATOM 2412 C CA . LEU A 1 312 ? -31.498 37.964 -15.279 1.00 32.45 359 LEU A CA 1
ATOM 2413 C C . LEU A 1 312 ? -31.289 37.570 -13.820 1.00 32.31 359 LEU A C 1
ATOM 2414 O O . LEU A 1 312 ? -31.781 38.245 -12.913 1.00 26.50 359 LEU A O 1
ATOM 2419 N N . SER A 1 313 ? -30.586 36.460 -13.597 1.00 31.43 360 SER A N 1
ATOM 2420 C CA . SER A 1 313 ? -30.096 36.150 -12.261 1.00 28.07 360 SER A CA 1
ATOM 2421 C C . SER A 1 313 ? -29.089 37.208 -11.836 1.00 36.76 360 SER A C 1
ATOM 2422 O O . SER A 1 313 ? -28.539 37.947 -12.661 1.00 34.80 360 SER A O 1
ATOM 2425 N N . TYR A 1 314 ? -28.841 37.284 -10.527 1.00 31.21 361 TYR A N 1
ATOM 2426 C CA . TYR A 1 314 ? -27.870 38.258 -10.055 1.00 28.32 361 TYR A CA 1
ATOM 2427 C C . TYR A 1 314 ? -26.490 37.962 -10.635 1.00 28.34 361 TYR A C 1
ATOM 2428 O O . TYR A 1 314 ? -25.755 38.878 -11.022 1.00 29.73 361 TYR A O 1
ATOM 2437 N N . GLU A 1 315 ? -26.143 36.684 -10.738 1.00 29.33 362 GLU A N 1
ATOM 2438 C CA . GLU A 1 315 ? -24.888 36.291 -11.371 1.00 34.07 362 GLU A CA 1
ATOM 2439 C C . GLU A 1 315 ? -24.778 36.843 -12.800 1.00 36.70 362 GLU A C 1
ATOM 2440 O O . GLU A 1 315 ? -23.698 37.275 -13.221 1.00 35.90 362 GLU A O 1
ATOM 2446 N N . ASP A 1 316 ? -25.889 36.870 -13.555 1.00 33.44 363 ASP A N 1
ATOM 2447 C CA . ASP A 1 316 ? -25.843 37.418 -14.915 1.00 34.28 363 ASP A CA 1
ATOM 2448 C C . ASP A 1 316 ? -25.691 38.934 -14.903 1.00 37.89 363 ASP A C 1
ATOM 2449 O O . ASP A 1 316 ? -24.959 39.497 -15.728 1.00 34.62 363 ASP A O 1
ATOM 2454 N N . ILE A 1 317 ? -26.370 39.612 -13.977 1.00 30.90 364 ILE A N 1
ATOM 2455 C CA . ILE A 1 317 ? -26.206 41.058 -13.850 1.00 31.27 364 ILE A CA 1
ATOM 2456 C C . ILE A 1 317 ? -24.758 41.409 -13.534 1.00 33.27 364 ILE A C 1
ATOM 2457 O O . ILE A 1 317 ? -24.183 42.325 -14.134 1.00 34.54 364 ILE A O 1
ATOM 2462 N N . LYS A 1 318 ? -24.134 40.668 -12.613 1.00 33.08 365 LYS A N 1
ATOM 2463 C CA . LYS A 1 318 ? -22.732 40.923 -12.301 1.00 34.40 365 LYS A CA 1
ATOM 2464 C C . LYS A 1 318 ? -21.847 40.707 -13.527 1.00 36.84 365 LYS A C 1
ATOM 2465 O O . LYS A 1 318 ? -20.889 41.457 -13.744 1.00 33.95 365 LYS A O 1
ATOM 2471 N N . ASN A 1 319 ? -22.160 39.705 -14.359 1.00 35.26 366 ASN A N 1
ATOM 2472 C CA . ASN A 1 319 ? -21.326 39.475 -15.536 1.00 37.17 366 ASN A CA 1
ATOM 2473 C C . ASN A 1 319 ? -21.509 40.567 -16.582 1.00 38.31 366 ASN A C 1
ATOM 2474 O O . ASN A 1 319 ? -20.553 40.900 -17.294 1.00 36.24 366 ASN A O 1
ATOM 2479 N N . VAL A 1 320 ? -22.714 41.136 -16.694 1.00 31.42 367 VAL A N 1
ATOM 2480 C CA . VAL A 1 320 ? -22.889 42.278 -17.582 1.00 31.90 367 VAL A CA 1
ATOM 2481 C C . VAL A 1 320 ? -22.110 43.476 -17.054 1.00 41.95 367 VAL A C 1
ATOM 2482 O O . VAL A 1 320 ? -21.417 44.170 -17.813 1.00 40.67 367 VAL A O 1
ATOM 2486 N N . VAL A 1 321 ? -22.198 43.725 -15.742 1.00 37.40 368 VAL A N 1
ATOM 2487 C CA . VAL A 1 321 ? -21.516 44.871 -15.142 1.00 32.47 368 VAL A CA 1
ATOM 2488 C C . VAL A 1 321 ? -20.006 44.764 -15.363 1.00 39.39 368 VAL A C 1
ATOM 2489 O O . VAL A 1 321 ? -19.346 45.726 -15.774 1.00 35.02 368 VAL A O 1
ATOM 2493 N N . LEU A 1 322 ? -19.439 43.578 -15.136 1.00 40.23 369 LEU A N 1
ATOM 2494 C CA . LEU A 1 322 ? -18.007 43.406 -15.354 1.00 45.27 369 LEU A CA 1
ATOM 2495 C C . LEU A 1 322 ? -17.639 43.611 -16.821 1.00 47.58 369 LEU A C 1
ATOM 2496 O O . LEU A 1 322 ? -16.647 44.281 -17.130 1.00 41.07 369 LEU A O 1
ATOM 2501 N N . GLN A 1 323 ? -18.429 43.058 -17.743 1.00 38.57 370 GLN A N 1
ATOM 2502 C CA . GLN A 1 323 ? -18.092 43.217 -19.153 1.00 37.83 370 GLN A CA 1
ATOM 2503 C C . GLN A 1 323 ? -18.193 44.668 -19.597 1.00 36.68 370 GLN A C 1
ATOM 2504 O O . GLN A 1 323 ? -17.525 45.064 -20.555 1.00 37.98 370 GLN A O 1
ATOM 2510 N N . TYR A 1 324 ? -19.014 45.472 -18.915 1.00 36.09 371 TYR A N 1
ATOM 2511 C CA . TYR A 1 324 ? -19.123 46.881 -19.272 1.00 38.18 371 TYR A CA 1
ATOM 2512 C C . TYR A 1 324 ? -17.858 47.642 -18.919 1.00 41.24 371 TYR A C 1
ATOM 2513 O O . TYR A 1 324 ? -17.560 48.666 -19.545 1.00 42.05 371 TYR A O 1
ATOM 2522 N N . GLY A 1 325 ? -17.107 47.158 -17.931 1.00 34.41 372 GLY A N 1
ATOM 2523 C CA . GLY A 1 325 ? -15.887 47.793 -17.488 1.00 34.81 372 GLY A CA 1
ATOM 2524 C C . GLY A 1 325 ? -15.931 48.320 -16.069 1.00 44.07 372 GLY A C 1
ATOM 2525 O O . GLY A 1 325 ? -14.888 48.742 -15.560 1.00 49.65 372 GLY A O 1
ATOM 2526 N N . PHE A 1 326 ? -17.096 48.328 -15.418 1.00 38.31 373 PHE A N 1
ATOM 2527 C CA . PHE A 1 326 ? -17.167 48.709 -14.010 1.00 43.33 373 PHE A CA 1
ATOM 2528 C C . PHE A 1 326 ? -16.202 47.867 -13.181 1.00 39.12 373 PHE A C 1
ATOM 2529 O O . PHE A 1 326 ? -16.058 46.664 -13.409 1.00 42.61 373 PHE A O 1
ATOM 2537 N N . LYS A 1 327 ? -15.551 48.495 -12.204 1.00 37.31 374 LYS A N 1
ATOM 2538 C CA . LYS A 1 327 ? -14.776 47.769 -11.204 1.00 34.96 374 LYS A CA 1
ATOM 2539 C C . LYS A 1 327 ? -15.634 47.575 -9.960 1.00 39.36 374 LYS A C 1
ATOM 2540 O O . LYS A 1 327 ? -16.268 48.523 -9.485 1.00 43.58 374 LYS A O 1
ATOM 2546 N N . VAL A 1 328 ? -15.661 46.354 -9.438 1.00 38.10 375 VAL A N 1
ATOM 2547 C CA . VAL A 1 328 ? -16.465 46.063 -8.257 1.00 37.43 375 VAL A CA 1
ATOM 2548 C C . VAL A 1 328 ? -15.687 46.469 -7.015 1.00 44.35 375 VAL A C 1
ATOM 2549 O O . VAL A 1 328 ? -14.583 45.977 -6.772 1.00 50.22 375 VAL A O 1
ATOM 2553 N N . GLU A 1 329 ? -16.259 47.371 -6.228 1.00 45.72 376 GLU A N 1
ATOM 2554 C CA . GLU A 1 329 ? -15.624 47.806 -4.998 1.00 46.25 376 GLU A CA 1
ATOM 2555 C C . GLU A 1 329 ? -16.304 47.278 -3.748 1.00 45.60 376 GLU A C 1
ATOM 2556 O O . GLU A 1 329 ? -15.617 46.992 -2.767 1.00 47.81 376 GLU A O 1
ATOM 2562 N N . VAL A 1 330 ? -17.623 47.104 -3.773 1.00 41.65 377 VAL A N 1
ATOM 2563 C CA . VAL A 1 330 ? -18.373 46.544 -2.657 1.00 37.53 377 VAL A CA 1
ATOM 2564 C C . VAL A 1 330 ? -19.388 45.552 -3.200 1.00 38.93 377 VAL A C 1
ATOM 2565 O O . VAL A 1 330 ? -20.081 45.832 -4.182 1.00 40.01 377 VAL A O 1
ATOM 2569 N N . GLU A 1 331 ? -19.496 44.397 -2.553 1.00 40.27 378 GLU A N 1
ATOM 2570 C CA . GLU A 1 331 ? -20.547 43.450 -2.909 1.00 40.24 378 GLU A CA 1
ATOM 2571 C C . GLU A 1 331 ? -20.941 42.696 -1.645 1.00 41.86 378 GLU A C 1
ATOM 2572 O O . GLU A 1 331 ? -20.125 41.978 -1.064 1.00 39.11 378 GLU A O 1
ATOM 2578 N N . LYS A 1 332 ? -22.179 42.901 -1.205 1.00 45.58 379 LYS A N 1
ATOM 2579 C CA . LYS A 1 332 ? -22.802 42.151 -0.125 1.00 42.52 379 LYS A CA 1
ATOM 2580 C C . LYS A 1 332 ? -24.088 41.546 -0.670 1.00 42.41 379 LYS A C 1
ATOM 2581 O O . LYS A 1 332 ? -24.938 42.266 -1.204 1.00 43.17 379 LYS A O 1
ATOM 2587 N N . GLU A 1 333 ? -24.238 40.237 -0.549 1.00 48.33 380 GLU A N 1
ATOM 2588 C CA . GLU A 1 333 ? -25.539 39.632 -0.787 1.00 47.32 380 GLU A CA 1
ATOM 2589 C C . GLU A 1 333 ? -26.221 39.365 0.555 1.00 41.89 380 GLU A C 1
ATOM 2590 O O . GLU A 1 333 ? -25.611 39.454 1.620 1.00 47.19 380 GLU A O 1
ATOM 2596 N N . SER A 1 334 ? -27.514 39.074 0.495 1.00 38.05 381 SER A N 1
ATOM 2597 C CA . SER A 1 334 ? -28.302 38.786 1.689 1.00 40.35 381 SER A CA 1
ATOM 2598 C C . SER A 1 334 ? -28.342 39.980 2.641 1.00 42.88 381 SER A C 1
ATOM 2599 O O . SER A 1 334 ? -28.112 39.845 3.843 1.00 51.75 381 SER A O 1
ATOM 2602 N N . VAL A 1 335 ? -28.658 41.157 2.106 1.00 38.81 382 VAL A N 1
ATOM 2603 C CA . VAL A 1 335 ? -29.046 42.291 2.942 1.00 39.89 382 VAL A CA 1
ATOM 2604 C C . VAL A 1 335 ? -30.550 42.188 3.185 1.00 35.96 382 VAL A C 1
ATOM 2605 O O . VAL A 1 335 ? -31.349 42.408 2.272 1.00 35.50 382 VAL A O 1
ATOM 2609 N N . LEU A 1 336 ? -30.940 41.841 4.411 1.00 38.37 383 LEU A N 1
ATOM 2610 C CA . LEU A 1 336 ? -32.354 41.669 4.731 1.00 30.70 383 LEU A CA 1
ATOM 2611 C C . LEU A 1 336 ? -33.077 43.013 4.804 1.00 32.05 383 LEU A C 1
ATOM 2612 O O . LEU A 1 336 ? -32.632 43.934 5.497 1.00 34.17 383 LEU A O 1
ATOM 2617 N N . SER A 1 337 ? -34.198 43.125 4.095 1.00 27.18 384 SER A N 1
ATOM 2618 C CA . SER A 1 337 ? -35.078 44.271 4.277 1.00 38.32 384 SER A CA 1
ATOM 2619 C C . SER A 1 337 ? -36.490 43.893 3.885 1.00 32.07 384 SER A C 1
ATOM 2620 O O . SER A 1 337 ? -36.734 42.865 3.256 1.00 34.33 384 SER A O 1
ATOM 2623 N N . THR A 1 338 ? -37.419 44.730 4.291 1.00 35.11 385 THR A N 1
ATOM 2624 C CA . THR A 1 338 ? -38.812 44.598 3.925 1.00 23.52 385 THR A CA 1
ATOM 2625 C C . THR A 1 338 ? -39.150 45.776 3.031 1.00 26.01 385 THR A C 1
ATOM 2626 O O . THR A 1 338 ? -38.312 46.648 2.795 1.00 34.39 385 THR A O 1
ATOM 2630 N N . TYR A 1 339 ? -40.385 45.802 2.534 1.00 24.85 386 TYR A N 1
ATOM 2631 C CA . TYR A 1 339 ? -40.839 46.897 1.686 1.00 26.56 386 TYR A CA 1
ATOM 2632 C C . TYR A 1 339 ? -42.320 47.103 1.957 1.00 32.37 386 TYR A C 1
ATOM 2633 O O . TYR A 1 339 ? -43.118 46.216 1.657 1.00 31.00 386 TYR A O 1
ATOM 2642 N N . THR A 1 340 ? -42.678 48.263 2.511 1.00 35.00 387 THR A N 1
ATOM 2643 C CA . THR A 1 340 ? -44.044 48.577 2.941 1.00 32.52 387 THR A CA 1
ATOM 2644 C C . THR A 1 340 ? -44.662 47.423 3.736 1.00 38.05 387 THR A C 1
ATOM 2645 O O . THR A 1 340 ? -45.797 47.003 3.498 1.00 41.97 387 THR A O 1
ATOM 2649 N N . VAL A 1 341 ? -43.912 46.921 4.713 1.00 36.40 388 VAL A N 1
ATOM 2650 C CA . VAL A 1 341 ? -44.409 45.807 5.513 1.00 41.61 388 VAL A CA 1
ATOM 2651 C C . VAL A 1 341 ? -45.403 46.320 6.545 1.00 42.27 388 VAL A C 1
ATOM 2652 O O . VAL A 1 341 ? -45.236 47.402 7.128 1.00 43.10 388 VAL A O 1
ATOM 2656 N N . ASN A 1 342 ? -46.464 45.543 6.746 1.00 36.43 389 ASN A N 1
ATOM 2657 C CA . ASN A 1 342 ? -47.388 45.737 7.854 1.00 29.87 389 ASN A CA 1
ATOM 2658 C C . ASN A 1 342 ? -46.874 44.888 9.013 1.00 36.23 389 ASN A C 1
ATOM 2659 O O . ASN A 1 342 ? -47.020 43.660 9.008 1.00 36.02 389 ASN A O 1
ATOM 2664 N N . ASP A 1 343 ? -46.278 45.553 10.008 1.00 33.97 390 ASP A N 1
ATOM 2665 C CA . ASP A 1 343 ? -45.617 44.868 11.117 1.00 38.65 390 ASP A CA 1
ATOM 2666 C C . ASP A 1 343 ? -46.571 43.989 11.919 1.00 40.00 390 ASP A C 1
ATOM 2667 O O . ASP A 1 343 ? -46.144 42.975 12.487 1.00 30.14 390 ASP A O 1
ATOM 2672 N N . LEU A 1 344 ? -47.846 44.354 12.001 1.00 32.51 391 LEU A N 1
ATOM 2673 C CA . LEU A 1 344 ? -48.780 43.568 12.794 1.00 30.26 391 LEU A CA 1
ATOM 2674 C C . LEU A 1 344 ? -49.390 42.406 12.017 1.00 32.48 391 LEU A C 1
ATOM 2675 O O . LEU A 1 344 ? -50.119 41.600 12.602 1.00 38.58 391 LEU A O 1
ATOM 2680 N N . SER A 1 345 ? -49.092 42.283 10.730 1.00 31.85 392 SER A N 1
ATOM 2681 C CA . SER A 1 345 ? -49.752 41.289 9.899 1.00 32.08 392 SER A CA 1
ATOM 2682 C C . SER A 1 345 ? -49.270 39.885 10.229 1.00 26.29 392 SER A C 1
ATOM 2683 O O . SER A 1 345 ? -48.106 39.666 10.559 1.00 31.17 392 SER A O 1
ATOM 2686 N N . MET A 1 346 ? -50.178 38.921 10.108 1.00 28.63 393 MET A N 1
ATOM 2687 C CA . MET A 1 346 ? -49.808 37.518 10.254 1.00 31.25 393 MET A CA 1
ATOM 2688 C C . MET A 1 346 ? -49.120 36.954 9.012 1.00 32.04 393 MET A C 1
ATOM 2689 O O . MET A 1 346 ? -48.774 35.769 9.007 1.00 28.27 393 MET A O 1
ATOM 2694 N N . MET A 1 347 ? -48.924 37.760 7.964 1.00 29.01 394 MET A N 1
ATOM 2695 C CA . MET A 1 347 ? -48.187 37.344 6.772 1.00 30.15 394 MET A CA 1
ATOM 2696 C C . MET A 1 347 ? -47.287 38.487 6.337 1.00 33.64 394 MET A C 1
ATOM 2697 O O . MET A 1 347 ? -47.768 39.611 6.172 1.00 40.20 394 MET A O 1
ATOM 2702 N N . LYS A 1 348 ? -45.996 38.209 6.146 1.00 30.57 395 LYS A N 1
ATOM 2703 C CA . LYS A 1 348 ? -45.040 39.244 5.771 1.00 28.82 395 LYS A CA 1
ATOM 2704 C C . LYS A 1 348 ? -44.055 38.742 4.717 1.00 29.00 395 LYS A C 1
ATOM 2705 O O . LYS A 1 348 ? -43.702 37.562 4.675 1.00 33.18 395 LYS A O 1
ATOM 2711 N N . TYR A 1 349 ? -43.602 39.670 3.876 1.00 36.06 396 TYR A N 1
ATOM 2712 C CA . TYR A 1 349 ? -42.562 39.444 2.878 1.00 33.84 396 TYR A CA 1
ATOM 2713 C C . TYR A 1 349 ? -41.257 40.064 3.345 1.00 32.74 396 TYR A C 1
ATOM 2714 O O . TYR A 1 349 ? -41.250 41.136 3.952 1.00 35.93 396 TYR A O 1
ATOM 2723 N N . TYR A 1 350 ? -40.149 39.409 3.037 1.00 29.58 397 TYR A N 1
ATOM 2724 C CA . TYR A 1 350 ? -38.862 40.060 3.176 1.00 29.37 397 TYR A CA 1
ATOM 2725 C C . TYR A 1 350 ? -38.009 39.736 1.961 1.00 30.25 397 TYR A C 1
ATOM 2726 O O . TYR A 1 350 ? -38.311 38.829 1.182 1.00 29.22 397 TYR A O 1
ATOM 2735 N N . TYR A 1 351 ? -36.947 40.511 1.800 1.00 28.71 398 TYR A N 1
ATOM 2736 C CA . TYR A 1 351 ? -36.040 40.378 0.679 1.00 24.82 398 TYR A CA 1
ATOM 2737 C C . TYR A 1 351 ? -34.636 40.116 1.179 1.00 26.63 398 TYR A C 1
ATOM 2738 O O . TYR A 1 351 ? -34.232 40.621 2.231 1.00 33.24 398 TYR A O 1
ATOM 2747 N N . GLU A 1 352 ? -33.909 39.298 0.423 1.00 26.60 399 GLU A N 1
ATOM 2748 C CA . GLU A 1 352 ? -32.467 39.147 0.598 1.00 33.18 399 GLU A CA 1
ATOM 2749 C C . GLU A 1 352 ? -31.826 39.937 -0.534 1.00 32.19 399 GLU A C 1
ATOM 2750 O O . GLU A 1 352 ? -31.490 39.409 -1.599 1.00 35.66 399 GLU A O 1
ATOM 2756 N N . CYS A 1 353 ? -31.701 41.238 -0.299 1.00 28.92 400 CYS A N 1
ATOM 2757 C CA . CYS A 1 353 ? -31.204 42.154 -1.315 1.00 31.70 400 CYS A CA 1
ATOM 2758 C C . CYS A 1 353 ? -29.711 41.976 -1.550 1.00 35.72 400 CYS A C 1
ATOM 2759 O O . CYS A 1 353 ? -28.959 41.477 -0.703 1.00 36.76 400 CYS A O 1
ATOM 2762 N N . VAL A 1 354 ? -29.282 42.414 -2.710 1.00 33.57 401 VAL A N 1
ATOM 2763 C CA . VAL A 1 354 ? -27.866 42.537 -2.988 1.00 36.60 401 VAL A CA 1
ATOM 2764 C C . VAL A 1 354 ? -27.504 44.017 -2.886 1.00 35.07 401 VAL A C 1
ATOM 2765 O O . VAL A 1 354 ? -28.269 44.887 -3.316 1.00 40.44 401 VAL A O 1
ATOM 2769 N N . LEU A 1 355 ? -26.381 44.313 -2.234 1.00 33.67 402 LEU A N 1
ATOM 2770 C CA . LEU A 1 355 ? -25.814 45.658 -2.207 1.00 29.13 402 LEU A CA 1
ATOM 2771 C C . LEU A 1 355 ? -24.474 45.620 -2.931 1.00 30.01 402 LEU A C 1
ATOM 2772 O O . LEU A 1 355 ? -23.602 44.822 -2.575 1.00 33.44 402 LEU A O 1
ATOM 2777 N N . PHE A 1 356 ? -24.298 46.468 -3.943 1.00 28.56 403 PHE A N 1
ATOM 2778 C CA . PHE A 1 356 ? -22.977 46.584 -4.550 1.00 32.98 403 PHE A CA 1
ATOM 2779 C C . PHE A 1 356 ? -22.657 48.031 -4.879 1.00 30.86 403 PHE A C 1
ATOM 2780 O O . PHE A 1 356 ? -23.550 48.862 -5.065 1.00 32.30 403 PHE A O 1
ATOM 2788 N N . VAL A 1 357 ? -21.358 48.316 -4.915 1.00 36.48 404 VAL A N 1
ATOM 2789 C CA . VAL A 1 357 ? -20.805 49.598 -5.344 1.00 32.95 404 VAL A CA 1
ATOM 2790 C C . VAL A 1 357 ? -19.795 49.305 -6.442 1.00 37.99 404 VAL A C 1
ATOM 2791 O O . VAL A 1 357 ? -18.815 48.586 -6.211 1.00 33.62 404 VAL A O 1
ATOM 2795 N N . VAL A 1 358 ? -20.034 49.848 -7.633 1.00 35.67 405 VAL A N 1
ATOM 2796 C CA . VAL A 1 358 ? -19.136 49.668 -8.761 1.00 36.02 405 VAL A CA 1
ATOM 2797 C C . VAL A 1 358 ? -18.688 51.041 -9.222 1.00 36.14 405 VAL A C 1
ATOM 2798 O O . VAL A 1 358 ? -19.403 52.035 -9.067 1.00 41.00 405 VAL A O 1
ATOM 2802 N N . ARG A 1 359 ? -17.485 51.094 -9.776 1.00 34.22 406 ARG A N 1
ATOM 2803 C CA . ARG A 1 359 ? -16.856 52.345 -10.159 1.00 34.11 406 ARG A CA 1
ATOM 2804 C C . ARG A 1 359 ? -16.571 52.338 -11.655 1.00 40.45 406 ARG A C 1
ATOM 2805 O O . ARG A 1 359 ? -16.020 51.364 -12.185 1.00 43.31 406 ARG A O 1
ATOM 2813 N N . LYS A 1 360 ? -17.000 53.394 -12.334 1.00 36.27 407 LYS A N 1
ATOM 2814 C CA . LYS A 1 360 ? -16.613 53.613 -13.718 1.00 39.44 407 LYS A CA 1
ATOM 2815 C C . LYS A 1 360 ? -15.145 54.020 -13.760 1.00 45.17 407 LYS A C 1
ATOM 2816 O O . LYS A 1 360 ? -14.786 55.042 -13.166 1.00 43.84 407 LYS A O 1
ATOM 2822 N N . PRO A 1 361 ? -14.268 53.262 -14.418 1.00 48.99 408 PRO A N 1
ATOM 2823 C CA . PRO A 1 361 ? -12.832 53.551 -14.312 1.00 53.83 408 PRO A CA 1
ATOM 2824 C C . PRO A 1 361 ? -12.499 54.916 -14.882 1.00 60.00 408 PRO A C 1
ATOM 2825 O O . PRO A 1 361 ? -13.009 55.319 -15.932 1.00 59.81 408 PRO A O 1
ATOM 2829 N N . GLN A 1 362 ? -11.641 55.629 -14.165 1.00 68.53 409 GLN A N 1
ATOM 2830 C CA . GLN A 1 362 ? -11.208 56.952 -14.568 1.00 79.99 409 GLN A CA 1
ATOM 2831 C C . GLN A 1 362 ? -10.108 56.831 -15.607 1.00 88.90 409 GLN A C 1
ATOM 2832 O O . GLN A 1 362 ? -10.277 57.204 -16.769 1.00 91.74 409 GLN A O 1
ATOM 2839 N N . GLU B 1 9 ? -78.247 13.441 -8.591 1.00 134.59 56 GLU B N 1
ATOM 2840 C CA . GLU B 1 9 ? -77.563 12.762 -9.686 1.00 138.42 56 GLU B CA 1
ATOM 2841 C C . GLU B 1 9 ? -76.735 13.758 -10.503 1.00 140.02 56 GLU B C 1
ATOM 2842 O O . GLU B 1 9 ? -75.937 13.368 -11.359 1.00 137.52 56 GLU B O 1
ATOM 2848 N N . GLU B 1 10 ? -76.922 15.053 -10.228 1.00 143.32 57 GLU B N 1
ATOM 2849 C CA . GLU B 1 10 ? -76.169 16.077 -10.946 1.00 141.27 57 GLU B CA 1
ATOM 2850 C C . GLU B 1 10 ? -74.749 16.234 -10.416 1.00 136.75 57 GLU B C 1
ATOM 2851 O O . GLU B 1 10 ? -73.836 16.543 -11.192 1.00 134.18 57 GLU B O 1
ATOM 2857 N N . GLU B 1 11 ? -74.543 16.041 -9.110 1.00 136.43 58 GLU B N 1
ATOM 2858 C CA . GLU B 1 11 ? -73.185 16.010 -8.578 1.00 131.71 58 GLU B CA 1
ATOM 2859 C C . GLU B 1 11 ? -72.364 14.903 -9.226 1.00 130.96 58 GLU B C 1
ATOM 2860 O O . GLU B 1 11 ? -71.150 15.055 -9.406 1.00 126.99 58 GLU B O 1
ATOM 2866 N N . GLU B 1 12 ? -73.013 13.793 -9.596 1.00 133.70 59 GLU B N 1
ATOM 2867 C CA . GLU B 1 12 ? -72.310 12.673 -10.214 1.00 131.86 59 GLU B CA 1
ATOM 2868 C C . GLU B 1 12 ? -71.643 13.073 -11.525 1.00 127.03 59 GLU B C 1
ATOM 2869 O O . GLU B 1 12 ? -70.605 12.507 -11.889 1.00 124.40 59 GLU B O 1
ATOM 2875 N N . ARG B 1 13 ? -72.214 14.041 -12.242 1.00 123.22 60 ARG B N 1
ATOM 2876 C CA . ARG B 1 13 ? -71.681 14.460 -13.532 1.00 114.62 60 ARG B CA 1
ATOM 2877 C C . ARG B 1 13 ? -70.808 15.708 -13.453 1.00 106.10 60 ARG B C 1
ATOM 2878 O O . ARG B 1 13 ? -69.834 15.814 -14.207 1.00 98.50 60 ARG B O 1
ATOM 2886 N N . LEU B 1 14 ? -71.125 16.659 -12.569 1.00 102.34 61 LEU B N 1
ATOM 2887 C CA . LEU B 1 14 ? -70.253 17.820 -12.413 1.00 96.96 61 LEU B CA 1
ATOM 2888 C C . LEU B 1 14 ? -68.926 17.438 -11.776 1.00 92.64 61 LEU B C 1
ATOM 2889 O O . LEU B 1 14 ? -67.919 18.120 -11.989 1.00 83.03 61 LEU B O 1
ATOM 2894 N N . GLU B 1 15 ? -68.909 16.364 -10.984 1.00 97.45 62 GLU B N 1
ATOM 2895 C CA . GLU B 1 15 ? -67.652 15.870 -10.434 1.00 91.64 62 GLU B CA 1
ATOM 2896 C C . GLU B 1 15 ? -66.840 15.160 -11.506 1.00 84.83 62 GLU B C 1
ATOM 2897 O O . GLU B 1 15 ? -65.621 15.348 -11.595 1.00 77.58 62 GLU B O 1
ATOM 2903 N N . ARG B 1 16 ? -67.506 14.333 -12.317 1.00 83.27 63 ARG B N 1
ATOM 2904 C CA . ARG B 1 16 ? -66.862 13.713 -13.472 1.00 78.04 63 ARG B CA 1
ATOM 2905 C C . ARG B 1 16 ? -66.269 14.765 -14.404 1.00 73.72 63 ARG B C 1
ATOM 2906 O O . ARG B 1 16 ? -65.118 14.653 -14.841 1.00 69.62 63 ARG B O 1
ATOM 2914 N N . GLU B 1 17 ? -67.045 15.802 -14.714 1.00 76.44 64 GLU B N 1
ATOM 2915 C CA . GLU B 1 17 ? -66.538 16.878 -15.557 1.00 77.94 64 GLU B CA 1
ATOM 2916 C C . GLU B 1 17 ? -65.319 17.540 -14.924 1.00 67.24 64 GLU B C 1
ATOM 2917 O O . GLU B 1 17 ? -64.358 17.886 -15.617 1.00 66.65 64 GLU B O 1
ATOM 2923 N N . HIS B 1 18 ? -65.333 17.695 -13.601 1.00 64.73 65 HIS B N 1
ATOM 2924 C CA . HIS B 1 18 ? -64.209 18.301 -12.897 1.00 64.81 65 HIS B CA 1
ATOM 2925 C C . HIS B 1 18 ? -62.979 17.391 -12.912 1.00 53.76 65 HIS B C 1
ATOM 2926 O O . HIS B 1 18 ? -61.849 17.864 -13.086 1.00 43.99 65 HIS B O 1
ATOM 2933 N N . PHE B 1 19 ? -63.192 16.082 -12.745 1.00 45.44 66 PHE B N 1
ATOM 2934 C CA . PHE B 1 19 ? -62.109 15.099 -12.760 1.00 41.17 66 PHE B CA 1
ATOM 2935 C C . PHE B 1 19 ? -61.304 15.165 -14.057 1.00 47.32 66 PHE B C 1
ATOM 2936 O O . PHE B 1 19 ? -60.069 15.250 -14.032 1.00 45.59 66 PHE B O 1
ATOM 2944 N N . TRP B 1 20 ? -61.984 15.118 -15.207 1.00 46.68 67 TRP B N 1
ATOM 2945 C CA . TRP B 1 20 ? -61.265 15.152 -16.477 1.00 42.77 67 TRP B CA 1
ATOM 2946 C C . TRP B 1 20 ? -60.675 16.523 -16.747 1.00 41.33 67 TRP B C 1
ATOM 2947 O O . TRP B 1 20 ? -59.639 16.626 -17.409 1.00 43.46 67 TRP B O 1
ATOM 2958 N N . LYS B 1 21 ? -61.296 17.583 -16.229 1.00 41.51 68 LYS B N 1
ATOM 2959 C CA . LYS B 1 21 ? -60.671 18.896 -16.322 1.00 39.57 68 LYS B CA 1
ATOM 2960 C C . LYS B 1 21 ? -59.319 18.910 -15.616 1.00 39.74 68 LYS B C 1
ATOM 2961 O O . LYS B 1 21 ? -58.367 19.538 -16.094 1.00 45.15 68 LYS B O 1
ATOM 2967 N N . ILE B 1 22 ? -59.205 18.217 -14.480 1.00 38.17 69 ILE B N 1
ATOM 2968 C CA . ILE B 1 22 ? -57.927 18.232 -13.769 1.00 40.31 69 ILE B CA 1
ATOM 2969 C C . ILE B 1 22 ? -56.921 17.319 -14.463 1.00 37.33 69 ILE B C 1
ATOM 2970 O O . ILE B 1 22 ? -55.736 17.654 -14.557 1.00 32.89 69 ILE B O 1
ATOM 2975 N N . ILE B 1 23 ? -57.375 16.165 -14.968 1.00 29.39 70 ILE B N 1
ATOM 2976 C CA . ILE B 1 23 ? -56.503 15.307 -15.768 1.00 32.64 70 ILE B CA 1
ATOM 2977 C C . ILE B 1 23 ? -55.924 16.097 -16.932 1.00 36.38 70 ILE B C 1
ATOM 2978 O O . ILE B 1 23 ? -54.707 16.105 -17.171 1.00 41.55 70 ILE B O 1
ATOM 2983 N N . ASN B 1 24 ? -56.796 16.773 -17.675 1.00 30.90 71 ASN B N 1
ATOM 2984 C CA . ASN B 1 24 ? -56.353 17.545 -18.830 1.00 36.68 71 ASN B CA 1
ATOM 2985 C C . ASN B 1 24 ? -55.341 18.622 -18.434 1.00 37.15 71 ASN B C 1
ATOM 2986 O O . ASN B 1 24 ? -54.393 18.891 -19.185 1.00 38.16 71 ASN B O 1
ATOM 2991 N N . ALA B 1 25 ? -55.500 19.222 -17.248 1.00 34.30 72 ALA B N 1
ATOM 2992 C CA . ALA B 1 25 ? -54.537 20.224 -16.798 1.00 28.99 72 ALA B CA 1
ATOM 2993 C C . ALA B 1 25 ? -53.168 19.605 -16.537 1.00 32.28 72 ALA B C 1
ATOM 2994 O O . ALA B 1 25 ? -52.143 20.196 -16.899 1.00 26.78 72 ALA B O 1
ATOM 2996 N N . PHE B 1 26 ? -53.127 18.419 -15.905 1.00 28.02 73 PHE B N 1
ATOM 2997 C CA . PHE B 1 26 ? -51.849 17.731 -15.704 1.00 26.49 73 PHE B CA 1
ATOM 2998 C C . PHE B 1 26 ? -51.155 17.459 -17.036 1.00 25.69 73 PHE B C 1
ATOM 2999 O O . PHE B 1 26 ? -49.932 17.566 -17.138 1.00 31.66 73 PHE B O 1
ATOM 3007 N N . ARG B 1 27 ? -51.927 17.093 -18.066 1.00 32.37 74 ARG B N 1
ATOM 3008 C CA A ARG B 1 27 ? -51.375 16.778 -19.379 0.58 33.03 74 ARG B CA 1
ATOM 3009 C CA B ARG B 1 27 ? -51.346 16.774 -19.363 0.42 32.75 74 ARG B CA 1
ATOM 3010 C C . ARG B 1 27 ? -50.919 18.017 -20.135 1.00 35.45 74 ARG B C 1
ATOM 3011 O O . ARG B 1 27 ? -50.166 17.896 -21.108 1.00 31.25 74 ARG B O 1
ATOM 3026 N N . TYR B 1 28 ? -51.382 19.196 -19.734 1.00 32.50 75 TYR B N 1
ATOM 3027 C CA . TYR B 1 28 ? -51.109 20.423 -20.465 1.00 28.10 75 TYR B CA 1
ATOM 3028 C C . TYR B 1 28 ? -49.900 21.179 -19.924 1.00 30.90 75 TYR B C 1
ATOM 3029 O O . TYR B 1 28 ? -49.465 22.155 -20.546 1.00 30.20 75 TYR B O 1
ATOM 3038 N N . TYR B 1 29 ? -49.329 20.716 -18.811 1.00 30.06 76 TYR B N 1
ATOM 3039 C CA . TYR B 1 29 ? -48.216 21.397 -18.159 1.00 26.95 76 TYR B CA 1
ATOM 3040 C C . TYR B 1 29 ? -47.078 21.721 -19.123 1.00 29.88 76 TYR B C 1
ATOM 3041 O O . TYR B 1 29 ? -46.570 22.844 -19.143 1.00 30.30 76 TYR B O 1
ATOM 3050 N N . GLY B 1 30 ? -46.619 20.725 -19.882 1.00 34.49 77 GLY B N 1
ATOM 3051 C CA . GLY B 1 30 ? -45.466 20.933 -20.742 1.00 24.70 77 GLY B CA 1
ATOM 3052 C C . GLY B 1 30 ? -45.730 21.946 -21.840 1.00 34.36 77 GLY B C 1
ATOM 3053 O O . GLY B 1 30 ? -44.892 22.811 -22.115 1.00 29.42 77 GLY B O 1
ATOM 3054 N N . THR B 1 31 ? -46.889 21.847 -22.493 1.00 29.59 78 THR B N 1
ATOM 3055 C CA . THR B 1 31 ? -47.267 22.847 -23.480 1.00 25.53 78 THR B CA 1
ATOM 3056 C C . THR B 1 31 ? -47.183 24.244 -22.884 1.00 31.54 78 THR B C 1
ATOM 3057 O O . THR B 1 31 ? -46.550 25.139 -23.453 1.00 29.93 78 THR B O 1
ATOM 3061 N N . SER B 1 32 ? -47.796 24.427 -21.710 1.00 29.62 79 SER B N 1
ATOM 3062 C CA . SER B 1 32 ? -47.864 25.735 -21.061 1.00 29.13 79 SER B CA 1
ATOM 3063 C C . SER B 1 32 ? -46.479 26.264 -20.711 1.00 31.11 79 SER B C 1
ATOM 3064 O O . SER B 1 32 ? -46.129 27.398 -21.056 1.00 28.96 79 SER B O 1
ATOM 3067 N N . MET B 1 33 ? -45.680 25.461 -20.000 1.00 23.13 80 MET B N 1
ATOM 3068 C CA . MET B 1 33 ? -44.366 25.931 -19.579 1.00 24.36 80 MET B CA 1
ATOM 3069 C C . MET B 1 33 ? -43.455 26.194 -20.768 1.00 28.98 80 MET B C 1
ATOM 3070 O O . MET B 1 33 ? -42.690 27.165 -20.765 1.00 30.55 80 MET B O 1
ATOM 3075 N N . HIS B 1 34 ? -43.507 25.330 -21.787 1.00 21.36 81 HIS B N 1
ATOM 3076 C CA . HIS B 1 34 ? -42.670 25.526 -22.965 1.00 23.07 81 HIS B CA 1
ATOM 3077 C C . HIS B 1 34 ? -43.018 26.810 -23.697 1.00 29.78 81 HIS B C 1
ATOM 3078 O O . HIS B 1 34 ? -42.140 27.419 -24.324 1.00 33.59 81 HIS B O 1
ATOM 3085 N N . GLU B 1 35 ? -44.288 27.220 -23.659 1.00 30.69 82 GLU B N 1
ATOM 3086 C CA . GLU B 1 35 ? -44.664 28.485 -24.273 1.00 30.72 82 GLU B CA 1
ATOM 3087 C C . GLU B 1 35 ? -44.019 29.654 -23.541 1.00 36.97 82 GLU B C 1
ATOM 3088 O O . GLU B 1 35 ? -43.509 30.586 -24.172 1.00 36.35 82 GLU B O 1
ATOM 3094 N N . ARG B 1 36 ? -44.028 29.610 -22.209 1.00 34.25 83 ARG B N 1
ATOM 3095 C CA . ARG B 1 36 ? -43.393 30.652 -21.411 1.00 29.15 83 ARG B CA 1
ATOM 3096 C C . ARG B 1 36 ? -41.910 30.774 -21.754 1.00 36.07 83 ARG B C 1
ATOM 3097 O O . ARG B 1 36 ? -41.389 31.882 -21.947 1.00 37.93 83 ARG B O 1
ATOM 3105 N N . VAL B 1 37 ? -41.218 29.637 -21.859 1.00 27.66 84 VAL B N 1
ATOM 3106 C CA . VAL B 1 37 ? -39.796 29.670 -22.188 1.00 26.44 84 VAL B CA 1
ATOM 3107 C C . VAL B 1 37 ? -39.586 30.143 -23.624 1.00 29.52 84 VAL B C 1
ATOM 3108 O O . VAL B 1 37 ? -38.645 30.897 -23.908 1.00 32.31 84 VAL B O 1
ATOM 3112 N N . ASN B 1 38 ? -40.467 29.743 -24.548 1.00 23.83 85 ASN B N 1
ATOM 3113 C CA . ASN B 1 38 ? -40.349 30.241 -25.915 1.00 27.47 85 ASN B CA 1
ATOM 3114 C C . ASN B 1 38 ? -40.568 31.745 -25.983 1.00 26.69 85 ASN B C 1
ATOM 3115 O O . ASN B 1 38 ? -39.965 32.419 -26.822 1.00 30.34 85 ASN B O 1
ATOM 3120 N N . ARG B 1 39 ? -41.406 32.290 -25.103 1.00 27.67 86 ARG B N 1
ATOM 3121 C CA . ARG B 1 39 ? -41.544 33.739 -25.031 1.00 31.76 86 ARG B CA 1
ATOM 3122 C C . ARG B 1 39 ? -40.250 34.384 -24.550 1.00 31.98 86 ARG B C 1
ATOM 3123 O O . ARG B 1 39 ? -39.815 35.398 -25.105 1.00 40.99 86 ARG B O 1
ATOM 3131 N N . THR B 1 40 ? -39.609 33.792 -23.537 1.00 35.16 87 THR B N 1
ATOM 3132 C CA . THR B 1 40 ? -38.340 34.320 -23.045 1.00 22.52 87 THR B CA 1
ATOM 3133 C C . THR B 1 40 ? -37.289 34.323 -24.149 1.00 23.46 87 THR B C 1
ATOM 3134 O O . THR B 1 40 ? -36.591 35.323 -24.345 1.00 33.82 87 THR B O 1
ATOM 3138 N N . GLU B 1 41 ? -37.201 33.232 -24.918 1.00 24.93 88 GLU B N 1
ATOM 3139 C CA . GLU B 1 41 ? -36.209 33.162 -25.988 1.00 25.54 88 GLU B CA 1
ATOM 3140 C C . GLU B 1 41 ? -36.492 34.188 -27.074 1.00 29.33 88 GLU B C 1
ATOM 3141 O O . GLU B 1 41 ? -35.573 34.871 -27.540 1.00 32.31 88 GLU B O 1
ATOM 3147 N N . ARG B 1 42 ? -37.760 34.310 -27.486 1.00 26.04 89 ARG B N 1
ATOM 3148 C CA . ARG B 1 42 ? -38.135 35.304 -28.493 1.00 33.80 89 ARG B CA 1
ATOM 3149 C C . ARG B 1 42 ? -37.755 36.716 -28.048 1.00 29.03 89 ARG B C 1
ATOM 3150 O O . ARG B 1 42 ? -37.204 37.497 -28.833 1.00 30.67 89 ARG B O 1
ATOM 3158 N N . GLN B 1 43 ? -38.019 37.056 -26.783 1.00 33.12 90 GLN B N 1
ATOM 3159 C CA . GLN B 1 43 ? -37.688 38.393 -26.302 1.00 30.82 90 GLN B CA 1
ATOM 3160 C C . GLN B 1 43 ? -36.176 38.604 -26.261 1.00 28.42 90 GLN B C 1
ATOM 3161 O O . GLN B 1 43 ? -35.678 39.669 -26.649 1.00 28.93 90 GLN B O 1
ATOM 3167 N N . PHE B 1 44 ? -35.429 37.587 -25.831 1.00 26.89 91 PHE B N 1
ATOM 3168 C CA . PHE B 1 44 ? -33.972 37.660 -25.864 1.00 24.72 91 PHE B CA 1
ATOM 3169 C C . PHE B 1 44 ? -33.457 37.836 -27.289 1.00 33.11 91 PHE B C 1
ATOM 3170 O O . PHE B 1 44 ? -32.591 38.681 -27.547 1.00 36.41 91 PHE B O 1
ATOM 3178 N N . ARG B 1 45 ? -33.979 37.040 -28.232 1.00 26.59 92 ARG B N 1
ATOM 3179 C CA . ARG B 1 45 ? -33.514 37.122 -29.608 1.00 28.08 92 ARG B CA 1
ATOM 3180 C C . ARG B 1 45 ? -33.889 38.435 -30.288 1.00 38.15 92 ARG B C 1
ATOM 3181 O O . ARG B 1 45 ? -33.392 38.698 -31.387 1.00 42.18 92 ARG B O 1
ATOM 3189 N N . SER B 1 46 ? -34.739 39.263 -29.684 1.00 31.81 93 SER B N 1
ATOM 3190 C CA . SER B 1 46 ? -35.060 40.550 -30.284 1.00 38.46 93 SER B CA 1
ATOM 3191 C C . SER B 1 46 ? -34.228 41.697 -29.713 1.00 30.29 93 SER B C 1
ATOM 3192 O O . SER B 1 46 ? -34.326 42.817 -30.209 1.00 32.06 93 SER B O 1
ATOM 3195 N N . LEU B 1 47 ? -33.407 41.442 -28.698 1.00 31.46 94 LEU B N 1
ATOM 3196 C CA . LEU B 1 47 ? -32.449 42.430 -28.222 1.00 31.02 94 LEU B CA 1
ATOM 3197 C C . LEU B 1 47 ? -31.392 42.695 -29.285 1.00 36.82 94 LEU B C 1
ATOM 3198 O O . LEU B 1 47 ? -31.169 41.862 -30.168 1.00 37.94 94 LEU B O 1
ATOM 3203 N N . PRO B 1 48 ? -30.702 43.834 -29.212 1.00 36.33 95 PRO B N 1
ATOM 3204 C CA . PRO B 1 48 ? -29.549 44.041 -30.098 1.00 39.08 95 PRO B CA 1
ATOM 3205 C C . PRO B 1 48 ? -28.561 42.892 -29.952 1.00 30.47 95 PRO B C 1
ATOM 3206 O O . PRO B 1 48 ? -28.351 42.368 -28.856 1.00 32.16 95 PRO B O 1
ATOM 3210 N N . ALA B 1 49 ? -27.966 42.486 -31.078 1.00 33.10 96 ALA B N 1
ATOM 3211 C CA . ALA B 1 49 ? -27.015 41.376 -31.065 1.00 31.02 96 ALA B CA 1
ATOM 3212 C C . ALA B 1 49 ? -25.891 41.586 -30.054 1.00 41.46 96 ALA B C 1
ATOM 3213 O O . ALA B 1 49 ? -25.413 40.618 -29.441 1.00 40.28 96 ALA B O 1
ATOM 3215 N N . ASN B 1 50 ? -25.465 42.836 -29.844 1.00 31.85 97 ASN B N 1
ATOM 3216 C CA . ASN B 1 50 ? -24.340 43.057 -28.942 1.00 38.44 97 ASN B CA 1
ATOM 3217 C C . ASN B 1 50 ? -24.719 42.791 -27.493 1.00 34.78 97 ASN B C 1
ATOM 3218 O O . ASN B 1 50 ? -23.863 42.377 -26.702 1.00 38.87 97 ASN B O 1
ATOM 3223 N N . GLN B 1 51 ? -25.990 42.995 -27.126 1.00 36.14 98 GLN B N 1
ATOM 3224 C CA . GLN B 1 51 ? -26.421 42.621 -25.780 1.00 32.55 98 GLN B CA 1
ATOM 3225 C C . GLN B 1 51 ? -26.532 41.109 -25.642 1.00 36.00 98 GLN B C 1
ATOM 3226 O O . GLN B 1 51 ? -26.169 40.548 -24.599 1.00 40.10 98 GLN B O 1
ATOM 3232 N N . GLN B 1 52 ? -27.003 40.424 -26.690 1.00 34.09 99 GLN B N 1
ATOM 3233 C CA . GLN B 1 52 ? -27.070 38.968 -26.623 1.00 32.73 99 GLN B CA 1
ATOM 3234 C C . GLN B 1 52 ? -25.688 38.367 -26.409 1.00 38.28 99 GLN B C 1
ATOM 3235 O O . GLN B 1 52 ? -25.545 37.361 -25.704 1.00 40.66 99 GLN B O 1
ATOM 3241 N N . LYS B 1 53 ? -24.656 38.976 -27.000 1.00 29.58 100 LYS B N 1
ATOM 3242 C CA . LYS B 1 53 ? -23.299 38.473 -26.838 1.00 36.01 100 LYS B CA 1
ATOM 3243 C C . LYS B 1 53 ? -22.754 38.686 -25.432 1.00 39.04 100 LYS B C 1
ATOM 3244 O O . LYS B 1 53 ? -21.705 38.123 -25.105 1.00 45.88 100 LYS B O 1
ATOM 3250 N N . LEU B 1 54 ? -23.404 39.517 -24.612 1.00 40.50 101 LEU B N 1
ATOM 3251 C CA . LEU B 1 54 ? -22.984 39.652 -23.223 1.00 38.43 101 LEU B CA 1
ATOM 3252 C C . LEU B 1 54 ? -23.374 38.445 -22.388 1.00 37.19 101 LEU B C 1
ATOM 3253 O O . LEU B 1 54 ? -22.824 38.257 -21.302 1.00 37.15 101 LEU B O 1
ATOM 3258 N N . LEU B 1 55 ? -24.302 37.622 -22.865 1.00 38.51 102 LEU B N 1
ATOM 3259 C CA . LEU B 1 55 ? -24.812 36.474 -22.115 1.00 34.89 102 LEU B CA 1
ATOM 3260 C C . LEU B 1 55 ? -24.700 35.230 -22.979 1.00 35.47 102 LEU B C 1
ATOM 3261 O O . LEU B 1 55 ? -25.709 34.704 -23.471 1.00 39.87 102 LEU B O 1
ATOM 3266 N N . PRO B 1 56 ? -23.484 34.724 -23.193 1.00 39.13 103 PRO B N 1
ATOM 3267 C CA . PRO B 1 56 ? -23.315 33.568 -24.092 1.00 44.80 103 PRO B CA 1
ATOM 3268 C C . PRO B 1 56 ? -23.880 32.257 -23.544 1.00 45.71 103 PRO B C 1
ATOM 3269 O O . PRO B 1 56 ? -23.953 31.282 -24.298 1.00 44.30 103 PRO B O 1
ATOM 3273 N N . GLN B 1 57 ? -24.313 32.199 -22.285 1.00 44.77 104 GLN B N 1
ATOM 3274 C CA . GLN B 1 57 ? -24.915 30.984 -21.744 1.00 41.77 104 GLN B CA 1
ATOM 3275 C C . GLN B 1 57 ? -26.435 31.053 -21.655 1.00 39.28 104 GLN B C 1
ATOM 3276 O O . GLN B 1 57 ? -27.062 30.086 -21.211 1.00 34.79 104 GLN B O 1
ATOM 3282 N N . PHE B 1 58 ? -27.041 32.168 -22.058 1.00 35.24 105 PHE B N 1
ATOM 3283 C CA . PHE B 1 58 ? -28.467 32.366 -21.822 1.00 33.01 105 PHE B CA 1
ATOM 3284 C C . PHE B 1 58 ? -29.313 31.330 -22.566 1.00 37.50 105 PHE B C 1
ATOM 3285 O O . PHE B 1 58 ? -30.210 30.712 -21.983 1.00 33.69 105 PHE B O 1
ATOM 3293 N N . LEU B 1 59 ? -29.039 31.119 -23.855 1.00 29.74 106 LEU B N 1
ATOM 3294 C CA . LEU B 1 59 ? -29.846 30.169 -24.615 1.00 31.88 106 LEU B CA 1
ATOM 3295 C C . LEU B 1 59 ? -29.631 28.739 -24.140 1.00 37.00 106 LEU B C 1
ATOM 3296 O O . LEU B 1 59 ? -30.574 27.940 -24.152 1.00 35.65 106 LEU B O 1
ATOM 3301 N N . LEU B 1 60 ? -28.411 28.394 -23.716 1.00 33.88 107 LEU B N 1
ATOM 3302 C CA . LEU B 1 60 ? -28.191 27.055 -23.178 1.00 37.06 107 LEU B CA 1
ATOM 3303 C C . LEU B 1 60 ? -28.943 26.861 -21.871 1.00 38.27 107 LEU B C 1
ATOM 3304 O O . LEU B 1 60 ? -29.465 25.769 -21.608 1.00 31.79 107 LEU B O 1
ATOM 3309 N N . HIS B 1 61 ? -29.053 27.922 -21.067 1.00 32.16 108 HIS B N 1
ATOM 3310 C CA . HIS B 1 61 ? -29.795 27.817 -19.819 1.00 30.98 108 HIS B CA 1
ATOM 3311 C C . HIS B 1 61 ? -31.279 27.575 -20.079 1.00 28.59 108 HIS B C 1
ATOM 3312 O O . HIS B 1 61 ? -31.908 26.766 -19.391 1.00 29.66 108 HIS B O 1
ATOM 3319 N N . LEU B 1 62 ? -31.852 28.252 -21.080 1.00 30.08 109 LEU B N 1
ATOM 3320 C CA . LEU B 1 62 ? -33.222 27.950 -21.479 1.00 30.96 109 LEU B CA 1
ATOM 3321 C C . LEU B 1 62 ? -33.371 26.477 -21.857 1.00 32.55 109 LEU B C 1
ATOM 3322 O O . LEU B 1 62 ? -34.397 25.851 -21.557 1.00 35.90 109 LEU B O 1
ATOM 3327 N N . ASP B 1 63 ? -32.349 25.898 -22.495 1.00 26.98 110 ASP B N 1
ATOM 3328 C CA . ASP B 1 63 ? -32.425 24.484 -22.855 1.00 28.26 110 ASP B CA 1
ATOM 3329 C C . ASP B 1 63 ? -32.450 23.600 -21.615 1.00 29.79 110 ASP B C 1
ATOM 3330 O O . ASP B 1 63 ? -33.161 22.590 -21.582 1.00 33.93 110 ASP B O 1
ATOM 3335 N N . LYS B 1 64 ? -31.689 23.962 -20.580 1.00 30.44 111 LYS B N 1
ATOM 3336 C CA . LYS B 1 64 ? -31.756 23.189 -19.345 1.00 35.11 111 LYS B CA 1
ATOM 3337 C C . LYS B 1 64 ? -33.134 23.304 -18.707 1.00 31.24 111 LYS B C 1
ATOM 3338 O O . LYS B 1 64 ? -33.695 22.304 -18.235 1.00 31.46 111 LYS B O 1
ATOM 3344 N N . ILE B 1 65 ? -33.712 24.507 -18.715 1.00 28.09 112 ILE B N 1
ATOM 3345 C CA . ILE B 1 65 ? -35.070 24.664 -18.208 1.00 28.44 112 ILE B CA 1
ATOM 3346 C C . ILE B 1 65 ? -36.032 23.786 -18.995 1.00 30.42 112 ILE B C 1
ATOM 3347 O O . ILE B 1 65 ? -36.899 23.122 -18.413 1.00 26.13 112 ILE B O 1
ATOM 3352 N N . ARG B 1 66 ? -35.879 23.740 -20.327 1.00 25.94 113 ARG B N 1
ATOM 3353 C CA . ARG B 1 66 ? -36.782 22.909 -21.125 1.00 30.16 113 ARG B CA 1
ATOM 3354 C C . ARG B 1 66 ? -36.667 21.433 -20.745 1.00 31.45 113 ARG B C 1
ATOM 3355 O O . ARG B 1 66 ? -37.675 20.720 -20.704 1.00 29.86 113 ARG B O 1
ATOM 3363 N N . LYS B 1 67 ? -35.455 20.957 -20.444 1.00 22.40 114 LYS B N 1
ATOM 3364 C CA . LYS B 1 67 ? -35.317 19.583 -19.962 1.00 36.54 114 LYS B CA 1
ATOM 3365 C C . LYS B 1 67 ? -36.023 19.380 -18.615 1.00 32.80 114 LYS B C 1
ATOM 3366 O O . LYS B 1 67 ? -36.612 18.320 -18.369 1.00 35.70 114 LYS B O 1
ATOM 3372 N N . CYS B 1 68 ? -35.960 20.374 -17.724 1.00 26.23 115 CYS B N 1
ATOM 3373 C CA . CYS B 1 68 ? -36.653 20.252 -16.446 1.00 27.14 115 CYS B CA 1
ATOM 3374 C C . CYS B 1 68 ? -38.161 20.199 -16.649 1.00 30.44 115 CYS B C 1
ATOM 3375 O O . CYS B 1 68 ? -38.866 19.447 -15.963 1.00 33.20 115 CYS B O 1
ATOM 3378 N N . ILE B 1 69 ? -38.667 21.000 -17.588 1.00 29.26 116 ILE B N 1
ATOM 3379 C CA . ILE B 1 69 ? -40.089 20.995 -17.912 1.00 28.23 116 ILE B CA 1
ATOM 3380 C C . ILE B 1 69 ? -40.529 19.608 -18.354 1.00 25.95 116 ILE B C 1
ATOM 3381 O O . ILE B 1 69 ? -41.544 19.085 -17.879 1.00 27.81 116 ILE B O 1
ATOM 3386 N N . ASP B 1 70 ? -39.776 18.997 -19.280 1.00 21.76 117 ASP B N 1
ATOM 3387 C CA . ASP B 1 70 ? -40.101 17.647 -19.731 1.00 26.86 117 ASP B CA 1
ATOM 3388 C C . ASP B 1 70 ? -40.052 16.651 -18.576 1.00 35.59 117 ASP B C 1
ATOM 3389 O O . ASP B 1 70 ? -40.899 15.756 -18.483 1.00 35.64 117 ASP B O 1
ATOM 3394 N N . HIS B 1 71 ? -39.066 16.779 -17.686 1.00 22.82 118 HIS B N 1
ATOM 3395 C CA . HIS B 1 71 ? -39.021 15.859 -16.558 1.00 26.73 118 HIS B CA 1
ATOM 3396 C C . HIS B 1 71 ? -40.238 16.055 -15.654 1.00 28.79 118 HIS B C 1
ATOM 3397 O O . HIS B 1 71 ? -40.907 15.085 -15.289 1.00 29.01 118 HIS B O 1
ATOM 3404 N N . ASN B 1 72 ? -40.555 17.309 -15.303 1.00 24.42 119 ASN B N 1
ATOM 3405 C CA . ASN B 1 72 ? -41.777 17.570 -14.547 1.00 27.68 119 ASN B CA 1
ATOM 3406 C C . ASN B 1 72 ? -43.001 16.992 -15.255 1.00 28.58 119 ASN B C 1
ATOM 3407 O O . ASN B 1 72 ? -43.869 16.392 -14.612 1.00 25.60 119 ASN B O 1
ATOM 3412 N N . GLN B 1 73 ? -43.089 17.159 -16.580 1.00 29.84 120 GLN B N 1
ATOM 3413 C CA . GLN B 1 73 ? -44.246 16.634 -17.300 1.00 31.67 120 GLN B CA 1
ATOM 3414 C C . GLN B 1 73 ? -44.328 15.121 -17.170 1.00 35.16 120 GLN B C 1
ATOM 3415 O O . GLN B 1 73 ? -45.428 14.564 -17.066 1.00 32.96 120 GLN B O 1
ATOM 3421 N N . GLU B 1 74 ? -43.172 14.453 -17.132 1.00 27.46 121 GLU B N 1
ATOM 3422 C CA . GLU B 1 74 ? -43.129 13.001 -16.979 1.00 25.89 121 GLU B CA 1
ATOM 3423 C C . GLU B 1 74 ? -43.678 12.565 -15.622 1.00 30.81 121 GLU B C 1
ATOM 3424 O O . GLU B 1 74 ? -44.446 11.600 -15.534 1.00 35.30 121 GLU B O 1
ATOM 3430 N N . ILE B 1 75 ? -43.301 13.272 -14.553 1.00 27.56 122 ILE B N 1
ATOM 3431 C CA . ILE B 1 75 ? -43.853 12.994 -13.231 1.00 25.76 122 ILE B CA 1
ATOM 3432 C C . ILE B 1 75 ? -45.368 13.186 -13.233 1.00 31.14 122 ILE B C 1
ATOM 3433 O O . ILE B 1 75 ? -46.125 12.356 -12.710 1.00 30.53 122 ILE B O 1
ATOM 3438 N N . LEU B 1 76 ? -45.837 14.280 -13.837 1.00 27.67 123 LEU B N 1
ATOM 3439 C CA . LEU B 1 76 ? -47.274 14.537 -13.870 1.00 30.31 123 LEU B CA 1
ATOM 3440 C C . LEU B 1 76 ? -48.021 13.478 -14.688 1.00 33.72 123 LEU B C 1
ATOM 3441 O O . LEU B 1 76 ? -49.141 13.090 -14.332 1.00 25.13 123 LEU B O 1
ATOM 3446 N N . LEU B 1 77 ? -47.420 12.986 -15.777 1.00 27.39 124 LEU B N 1
ATOM 3447 C CA . LEU B 1 77 ? -48.057 11.921 -16.553 1.00 25.02 124 LEU B CA 1
ATOM 3448 C C . LEU B 1 77 ? -48.077 10.602 -15.790 1.00 26.15 124 LEU B C 1
ATOM 3449 O O . LEU B 1 77 ? -48.975 9.784 -16.006 1.00 37.22 124 LEU B O 1
ATOM 3454 N N . THR B 1 78 ? -47.107 10.383 -14.893 1.00 25.91 125 THR B N 1
ATOM 3455 C CA . THR B 1 78 ? -47.116 9.197 -14.046 1.00 26.81 125 THR B CA 1
ATOM 3456 C C . THR B 1 78 ? -48.240 9.271 -13.021 1.00 37.86 125 THR B C 1
ATOM 3457 O O . THR B 1 78 ? -48.913 8.269 -12.754 1.00 29.37 125 THR B O 1
ATOM 3461 N N . ILE B 1 79 ? -48.448 10.454 -12.432 1.00 29.74 126 ILE B N 1
ATOM 3462 C CA . ILE B 1 79 ? -49.582 10.668 -11.540 1.00 30.63 126 ILE B CA 1
ATOM 3463 C C . ILE B 1 79 ? -50.890 10.406 -12.280 1.00 27.50 126 ILE B C 1
ATOM 3464 O O . ILE B 1 79 ? -51.760 9.678 -11.791 1.00 33.38 126 ILE B O 1
ATOM 3469 N N . VAL B 1 80 ? -51.038 10.986 -13.479 1.00 33.11 127 VAL B N 1
ATOM 3470 C CA . VAL B 1 80 ? -52.234 10.764 -14.293 1.00 33.66 127 VAL B CA 1
ATOM 3471 C C . VAL B 1 80 ? -52.453 9.277 -14.529 1.00 33.59 127 VAL B C 1
ATOM 3472 O O . VAL B 1 80 ? -53.554 8.750 -14.335 1.00 38.85 127 VAL B O 1
ATOM 3476 N N . ASN B 1 81 ? -51.406 8.579 -14.965 1.00 35.28 128 ASN B N 1
ATOM 3477 C CA . ASN B 1 81 ? -51.542 7.168 -15.312 1.00 28.87 128 ASN B CA 1
ATOM 3478 C C . ASN B 1 81 ? -51.981 6.344 -14.104 1.00 37.79 128 ASN B C 1
ATOM 3479 O O . ASN B 1 81 ? -52.756 5.386 -14.228 1.00 35.48 128 ASN B O 1
ATOM 3484 N N . ASP B 1 82 ? -51.533 6.733 -12.924 1.00 32.54 129 ASP B N 1
ATOM 3485 C CA . ASP B 1 82 ? -51.888 5.999 -11.729 1.00 35.72 129 ASP B CA 1
ATOM 3486 C C . ASP B 1 82 ? -53.347 6.216 -11.342 1.00 42.25 129 ASP B C 1
ATOM 3487 O O . ASP B 1 82 ? -54.010 5.289 -10.864 1.00 53.21 129 ASP B O 1
ATOM 3492 N N . CYS B 1 83 ? -53.867 7.430 -11.513 1.00 45.89 130 CYS B N 1
ATOM 3493 C CA . CYS B 1 83 ? -55.218 7.688 -11.024 1.00 58.29 130 CYS B CA 1
ATOM 3494 C C . CYS B 1 83 ? -56.300 7.368 -12.052 1.00 51.86 130 CYS B C 1
ATOM 3495 O O . CYS B 1 83 ? -57.439 7.101 -11.660 1.00 57.19 130 CYS B O 1
ATOM 3498 N N . ILE B 1 84 ? -55.966 7.359 -13.345 1.00 46.50 131 ILE B N 1
ATOM 3499 C CA . ILE B 1 84 ? -56.904 6.904 -14.371 1.00 51.12 131 ILE B CA 1
ATOM 3500 C C . ILE B 1 84 ? -57.226 5.417 -14.208 1.00 51.42 131 ILE B C 1
ATOM 3501 O O . ILE B 1 84 ? -58.360 4.988 -14.453 1.00 59.46 131 ILE B O 1
ATOM 3506 N N . HIS B 1 85 ? -56.240 4.601 -13.814 1.00 58.98 132 HIS B N 1
ATOM 3507 C CA . HIS B 1 85 ? -56.441 3.164 -13.634 1.00 63.84 132 HIS B CA 1
ATOM 3508 C C . HIS B 1 85 ? -56.665 2.791 -12.169 1.00 71.29 132 HIS B C 1
ATOM 3509 O O . HIS B 1 85 ? -56.253 1.711 -11.729 1.00 68.28 132 HIS B O 1
ATOM 3516 N N . MET B 1 86 ? -57.286 3.677 -11.397 1.00 80.95 133 MET B N 1
ATOM 3517 C CA . MET B 1 86 ? -57.700 3.377 -10.033 1.00 86.91 133 MET B CA 1
ATOM 3518 C C . MET B 1 86 ? -59.170 2.994 -10.044 1.00 99.02 133 MET B C 1
ATOM 3519 O O . MET B 1 86 ? -59.999 3.727 -10.596 1.00 97.05 133 MET B O 1
ATOM 3524 N N . PHE B 1 87 ? -59.482 1.841 -9.437 1.00 108.92 134 PHE B N 1
ATOM 3525 C CA . PHE B 1 87 ? -60.841 1.305 -9.482 1.00 113.76 134 PHE B CA 1
ATOM 3526 C C . PHE B 1 87 ? -61.871 2.327 -9.010 1.00 110.83 134 PHE B C 1
ATOM 3527 O O . PHE B 1 87 ? -62.954 2.448 -9.598 1.00 106.97 134 PHE B O 1
ATOM 3535 N N . GLU B 1 88 ? -61.546 3.078 -7.954 1.00 109.02 135 GLU B N 1
ATOM 3536 C CA . GLU B 1 88 ? -62.489 4.036 -7.388 1.00 111.18 135 GLU B CA 1
ATOM 3537 C C . GLU B 1 88 ? -62.943 5.085 -8.400 1.00 111.63 135 GLU B C 1
ATOM 3538 O O . GLU B 1 88 ? -64.037 5.643 -8.248 1.00 109.85 135 GLU B O 1
ATOM 3544 N N . ASN B 1 89 ? -62.145 5.343 -9.439 1.00 111.44 136 ASN B N 1
ATOM 3545 C CA . ASN B 1 89 ? -62.435 6.370 -10.431 1.00 104.09 136 ASN B CA 1
ATOM 3546 C C . ASN B 1 89 ? -63.103 5.821 -11.692 1.00 105.22 136 ASN B C 1
ATOM 3547 O O . ASN B 1 89 ? -63.221 6.553 -12.683 1.00 95.12 136 ASN B O 1
ATOM 3552 N N . LYS B 1 90 ? -63.541 4.555 -11.682 1.00 110.90 137 LYS B N 1
ATOM 3553 C CA . LYS B 1 90 ? -64.238 4.010 -12.846 1.00 113.37 137 LYS B CA 1
ATOM 3554 C C . LYS B 1 90 ? -65.602 4.663 -13.037 1.00 116.68 137 LYS B C 1
ATOM 3555 O O . LYS B 1 90 ? -66.112 4.707 -14.163 1.00 115.50 137 LYS B O 1
ATOM 3561 N N . GLU B 1 91 ? -66.196 5.184 -11.957 1.00 118.40 138 GLU B N 1
ATOM 3562 C CA . GLU B 1 91 ? -67.428 5.964 -12.048 1.00 118.43 138 GLU B CA 1
ATOM 3563 C C . GLU B 1 91 ? -67.272 7.218 -12.903 1.00 116.69 138 GLU B C 1
ATOM 3564 O O . GLU B 1 91 ? -68.285 7.829 -13.268 1.00 115.15 138 GLU B O 1
ATOM 3570 N N . TYR B 1 92 ? -66.039 7.613 -13.230 1.00 113.26 139 TYR B N 1
ATOM 3571 C CA . TYR B 1 92 ? -65.782 8.831 -13.988 1.00 104.14 139 TYR B CA 1
ATOM 3572 C C . TYR B 1 92 ? -65.676 8.594 -15.491 1.00 104.96 139 TYR B C 1
ATOM 3573 O O . TYR B 1 92 ? -65.773 9.557 -16.261 1.00 102.58 139 TYR B O 1
ATOM 3582 N N . GLY B 1 93 ? -65.483 7.350 -15.928 1.00 107.78 140 GLY B N 1
ATOM 3583 C CA . GLY B 1 93 ? -65.659 7.023 -17.330 1.00 111.01 140 GLY B CA 1
ATOM 3584 C C . GLY B 1 93 ? -64.400 6.838 -18.152 1.00 114.41 140 GLY B C 1
ATOM 3585 O O . GLY B 1 93 ? -63.535 6.024 -17.813 1.00 113.87 140 GLY B O 1
ATOM 3586 N N . GLU B 1 94 ? -64.292 7.592 -19.245 1.00 116.33 141 GLU B N 1
ATOM 3587 C CA . GLU B 1 94 ? -63.233 7.385 -20.227 1.00 112.95 141 GLU B CA 1
ATOM 3588 C C . GLU B 1 94 ? -62.868 8.671 -20.975 1.00 97.93 141 GLU B C 1
ATOM 3589 O O . GLU B 1 94 ? -63.531 9.703 -20.834 1.00 89.02 141 GLU B O 1
ATOM 3595 N N . GLY B 1 98 ? -64.263 13.163 -24.717 1.00 86.65 145 GLY B N 1
ATOM 3596 C CA . GLY B 1 98 ? -63.782 13.241 -26.084 1.00 96.62 145 GLY B CA 1
ATOM 3597 C C . GLY B 1 98 ? -63.389 14.644 -26.518 1.00 109.89 145 GLY B C 1
ATOM 3598 O O . GLY B 1 98 ? -63.597 15.026 -27.671 1.00 108.07 145 GLY B O 1
ATOM 3599 N N . LYS B 1 99 ? -62.813 15.417 -25.594 1.00 121.67 146 LYS B N 1
ATOM 3600 C CA . LYS B 1 99 ? -62.397 16.788 -25.861 1.00 129.42 146 LYS B CA 1
ATOM 3601 C C . LYS B 1 99 ? -60.942 16.985 -25.451 1.00 126.00 146 LYS B C 1
ATOM 3602 O O . LYS B 1 99 ? -60.468 16.402 -24.468 1.00 118.67 146 LYS B O 1
ATOM 3608 N N . ILE B 1 100 ? -60.238 17.819 -26.217 1.00 127.84 147 ILE B N 1
ATOM 3609 C CA . ILE B 1 100 ? -58.858 18.182 -25.908 1.00 126.67 147 ILE B CA 1
ATOM 3610 C C . ILE B 1 100 ? -58.768 19.699 -25.819 1.00 120.41 147 ILE B C 1
ATOM 3611 O O . ILE B 1 100 ? -58.309 20.364 -26.755 1.00 123.93 147 ILE B O 1
ATOM 3616 N N . MET B 1 101 ? -59.224 20.257 -24.701 1.00 108.55 148 MET B N 1
ATOM 3617 C CA . MET B 1 101 ? -59.168 21.691 -24.478 1.00 93.20 148 MET B CA 1
ATOM 3618 C C . MET B 1 101 ? -57.821 22.077 -23.897 1.00 83.14 148 MET B C 1
ATOM 3619 O O . MET B 1 101 ? -57.138 21.253 -23.283 1.00 87.19 148 MET B O 1
ATOM 3624 N N . PRO B 1 102 ? -57.384 23.315 -24.102 1.00 72.96 149 PRO B N 1
ATOM 3625 C CA . PRO B 1 102 ? -56.266 23.832 -23.305 1.00 59.23 149 PRO B CA 1
ATOM 3626 C C . PRO B 1 102 ? -56.731 24.183 -21.900 1.00 55.98 149 PRO B C 1
ATOM 3627 O O . PRO B 1 102 ? -57.872 24.590 -21.673 1.00 62.40 149 PRO B O 1
ATOM 3631 N N . ALA B 1 103 ? -55.838 23.987 -20.942 1.00 54.88 150 ALA B N 1
ATOM 3632 C CA . ALA B 1 103 ? -56.194 24.231 -19.556 1.00 54.05 150 ALA B CA 1
ATOM 3633 C C . ALA B 1 103 ? -56.098 25.716 -19.233 1.00 48.67 150 ALA B C 1
ATOM 3634 O O . ALA B 1 103 ? -55.433 26.486 -19.926 1.00 57.02 150 ALA B O 1
ATOM 3636 N N . SER B 1 104 ? -56.781 26.112 -18.163 1.00 46.93 151 SER B N 1
ATOM 3637 C CA . SER B 1 104 ? -56.854 27.512 -17.775 1.00 42.84 151 SER B CA 1
ATOM 3638 C C . SER B 1 104 ? -55.583 27.946 -17.055 1.00 43.20 151 SER B C 1
ATOM 3639 O O . SER B 1 104 ? -54.801 27.128 -16.563 1.00 45.36 151 SER B O 1
ATOM 3642 N N . THR B 1 105 ? -55.387 29.263 -17.001 1.00 45.05 152 THR B N 1
ATOM 3643 C CA . THR B 1 105 ? -54.281 29.815 -16.226 1.00 45.34 152 THR B CA 1
ATOM 3644 C C . THR B 1 105 ? -54.420 29.457 -14.753 1.00 42.28 152 THR B C 1
ATOM 3645 O O . THR B 1 105 ? -53.430 29.141 -14.083 1.00 37.88 152 THR B O 1
ATOM 3649 N N . PHE B 1 106 ? -55.651 29.501 -14.239 1.00 42.76 153 PHE B N 1
ATOM 3650 C CA . PHE B 1 106 ? -55.903 29.169 -12.845 1.00 44.92 153 PHE B CA 1
ATOM 3651 C C . PHE B 1 106 ? -55.422 27.756 -12.522 1.00 43.98 153 PHE B C 1
ATOM 3652 O O . PHE B 1 106 ? -54.786 27.529 -11.486 1.00 44.33 153 PHE B O 1
ATOM 3660 N N . ASP B 1 107 ? -55.673 26.803 -13.421 1.00 40.32 154 ASP B N 1
ATOM 3661 C CA . ASP B 1 107 ? -55.258 25.426 -13.174 1.00 34.77 154 ASP B CA 1
ATOM 3662 C C . ASP B 1 107 ? -53.752 25.250 -13.333 1.00 36.22 154 ASP B C 1
ATOM 3663 O O . ASP B 1 107 ? -53.143 24.458 -12.601 1.00 33.74 154 ASP B O 1
ATOM 3668 N N . MET B 1 108 ? -53.127 25.968 -14.277 1.00 34.61 155 MET B N 1
ATOM 3669 C CA . MET B 1 108 ? -51.667 25.940 -14.355 1.00 30.68 155 MET B CA 1
ATOM 3670 C C . MET B 1 108 ? -51.040 26.485 -13.081 1.00 34.42 155 MET B C 1
ATOM 3671 O O . MET B 1 108 ? -50.026 25.958 -12.609 1.00 33.35 155 MET B O 1
ATOM 3676 N N . ASP B 1 109 ? -51.633 27.535 -12.501 1.00 33.36 156 ASP B N 1
ATOM 3677 C CA . ASP B 1 109 ? -51.144 28.027 -11.216 1.00 33.00 156 ASP B CA 1
ATOM 3678 C C . ASP B 1 109 ? -51.282 26.969 -10.132 1.00 27.44 156 ASP B C 1
ATOM 3679 O O . ASP B 1 109 ? -50.375 26.790 -9.311 1.00 31.34 156 ASP B O 1
ATOM 3684 N N . LYS B 1 110 ? -52.399 26.237 -10.124 1.00 27.59 157 LYS B N 1
ATOM 3685 C CA . LYS B 1 110 ? -52.579 25.182 -9.135 1.00 27.43 157 LYS B CA 1
ATOM 3686 C C . LYS B 1 110 ? -51.591 24.039 -9.345 1.00 37.79 157 LYS B C 1
ATOM 3687 O O . LYS B 1 110 ? -51.105 23.455 -8.372 1.00 34.22 157 LYS B O 1
ATOM 3693 N N . LEU B 1 111 ? -51.260 23.724 -10.601 1.00 31.14 158 LEU B N 1
ATOM 3694 C CA . LEU B 1 111 ? -50.239 22.720 -10.868 1.00 25.98 158 LEU B CA 1
ATOM 3695 C C . LEU B 1 111 ? -48.883 23.138 -10.309 1.00 38.01 158 LEU B C 1
ATOM 3696 O O . LEU B 1 111 ? -48.170 22.321 -9.716 1.00 30.81 158 LEU B O 1
ATOM 3701 N N . LYS B 1 112 ? -48.495 24.396 -10.515 1.00 24.59 159 LYS B N 1
ATOM 3702 C CA . LYS B 1 112 ? -47.210 24.849 -9.997 1.00 32.51 159 LYS B CA 1
ATOM 3703 C C . LYS B 1 112 ? -47.183 24.777 -8.479 1.00 28.30 159 LYS B C 1
ATOM 3704 O O . LYS B 1 112 ? -46.190 24.329 -7.898 1.00 32.35 159 LYS B O 1
ATOM 3710 N N . SER B 1 113 ? -48.281 25.163 -7.819 1.00 25.97 160 SER B N 1
ATOM 3711 C CA . SER B 1 113 ? -48.343 25.022 -6.363 1.00 31.54 160 SER B CA 1
ATOM 3712 C C . SER B 1 113 ? -48.252 23.565 -5.954 1.00 31.04 160 SER B C 1
ATOM 3713 O O . SER B 1 113 ? -47.611 23.236 -4.951 1.00 34.28 160 SER B O 1
ATOM 3716 N N . THR B 1 114 ? -48.880 22.673 -6.726 1.00 28.66 161 THR B N 1
ATOM 3717 C CA . THR B 1 114 ? -48.859 21.253 -6.381 1.00 29.04 161 THR B CA 1
ATOM 3718 C C . THR B 1 114 ? -47.447 20.686 -6.420 1.00 29.02 161 THR B C 1
ATOM 3719 O O . THR B 1 114 ? -47.074 19.889 -5.553 1.00 30.28 161 THR B O 1
ATOM 3723 N N . LEU B 1 115 ? -46.641 21.084 -7.416 1.00 26.04 162 LEU B N 1
ATOM 3724 C CA . LEU B 1 115 ? -45.254 20.633 -7.442 1.00 29.59 162 LEU B CA 1
ATOM 3725 C C . LEU B 1 115 ? -44.496 21.124 -6.211 1.00 32.40 162 LEU B C 1
ATOM 3726 O O . LEU B 1 115 ? -43.698 20.380 -5.633 1.00 32.20 162 LEU B O 1
ATOM 3731 N N . LYS B 1 116 ? -44.739 22.369 -5.784 1.00 29.28 163 LYS B N 1
ATOM 3732 C CA . LYS B 1 116 ? -44.049 22.873 -4.597 1.00 28.24 163 LYS B CA 1
ATOM 3733 C C . LYS B 1 116 ? -44.457 22.106 -3.337 1.00 30.42 163 LYS B C 1
ATOM 3734 O O . LYS B 1 116 ? -43.620 21.891 -2.454 1.00 32.39 163 LYS B O 1
ATOM 3740 N N . GLN B 1 117 ? -45.726 21.673 -3.231 1.00 26.18 164 GLN B N 1
ATOM 3741 C CA . GLN B 1 117 ? -46.148 20.908 -2.051 1.00 32.66 164 GLN B CA 1
ATOM 3742 C C . GLN B 1 117 ? -45.315 19.652 -1.848 1.00 35.16 164 GLN B C 1
ATOM 3743 O O . GLN B 1 117 ? -45.167 19.197 -0.710 1.00 38.64 164 GLN B O 1
ATOM 3749 N N . PHE B 1 118 ? -44.830 19.034 -2.931 1.00 29.79 165 PHE B N 1
ATOM 3750 C CA . PHE B 1 118 ? -43.977 17.854 -2.775 1.00 34.72 165 PHE B CA 1
ATOM 3751 C C . PHE B 1 118 ? -42.750 18.178 -1.931 1.00 31.22 165 PHE B C 1
ATOM 3752 O O . PHE B 1 118 ? -42.278 17.331 -1.162 1.00 25.64 165 PHE B O 1
ATOM 3760 N N . VAL B 1 119 ? -42.211 19.396 -2.076 1.00 24.24 166 VAL B N 1
ATOM 3761 C CA . VAL B 1 119 ? -41.084 19.829 -1.251 1.00 30.83 166 VAL B CA 1
ATOM 3762 C C . VAL B 1 119 ? -41.489 19.870 0.216 1.00 27.28 166 VAL B C 1
ATOM 3763 O O . VAL B 1 119 ? -40.839 19.271 1.076 1.00 39.30 166 VAL B O 1
ATOM 3767 N N . ARG B 1 120 ? -42.581 20.565 0.515 1.00 27.21 167 ARG B N 1
ATOM 3768 C CA . ARG B 1 120 ? -43.037 20.688 1.897 1.00 29.42 167 ARG B CA 1
ATOM 3769 C C . ARG B 1 120 ? -43.307 19.330 2.531 1.00 28.82 167 ARG B C 1
ATOM 3770 O O . ARG B 1 120 ? -42.877 19.075 3.658 1.00 31.35 167 ARG B O 1
ATOM 3778 N N . ASP B 1 121 ? -43.976 18.426 1.816 1.00 24.26 168 ASP B N 1
ATOM 3779 C CA . ASP B 1 121 ? -44.491 17.228 2.468 1.00 25.29 168 ASP B CA 1
ATOM 3780 C C . ASP B 1 121 ? -43.635 15.980 2.305 1.00 27.38 168 ASP B C 1
ATOM 3781 O O . ASP B 1 121 ? -43.721 15.088 3.152 1.00 33.10 168 ASP B O 1
ATOM 3786 N N . TRP B 1 122 ? -42.803 15.878 1.270 1.00 28.95 169 TRP B N 1
ATOM 3787 C CA . TRP B 1 122 ? -42.192 14.577 1.040 1.00 29.98 169 TRP B CA 1
ATOM 3788 C C . TRP B 1 122 ? -40.723 14.655 0.655 1.00 29.50 169 TRP B C 1
ATOM 3789 O O . TRP B 1 122 ? -40.167 13.669 0.159 1.00 31.98 169 TRP B O 1
ATOM 3800 N N . SER B 1 123 ? -40.078 15.776 0.888 1.00 27.58 170 SER B N 1
ATOM 3801 C CA . SER B 1 123 ? -38.681 15.943 0.549 1.00 27.96 170 SER B CA 1
ATOM 3802 C C . SER B 1 123 ? -37.910 16.355 1.792 1.00 27.57 170 SER B C 1
ATOM 3803 O O . SER B 1 123 ? -38.427 17.088 2.638 1.00 32.22 170 SER B O 1
ATOM 3806 N N . GLU B 1 124 ? -36.660 15.896 1.878 1.00 29.57 171 GLU B N 1
ATOM 3807 C CA . GLU B 1 124 ? -35.748 16.374 2.913 1.00 32.99 171 GLU B CA 1
ATOM 3808 C C . GLU B 1 124 ? -35.601 17.901 2.880 1.00 31.46 171 GLU B C 1
ATOM 3809 O O . GLU B 1 124 ? -35.436 18.539 3.926 1.00 36.82 171 GLU B O 1
ATOM 3815 N N . THR B 1 125 ? -35.672 18.497 1.692 1.00 29.68 172 THR B N 1
ATOM 3816 C CA . THR B 1 125 ? -35.620 19.950 1.555 1.00 31.26 172 THR B CA 1
ATOM 3817 C C . THR B 1 125 ? -36.674 20.647 2.412 1.00 34.97 172 THR B C 1
ATOM 3818 O O . THR B 1 125 ? -36.458 21.777 2.862 1.00 35.18 172 THR B O 1
ATOM 3822 N N . GLY B 1 126 ? -37.804 19.990 2.666 1.00 34.48 173 GLY B N 1
ATOM 3823 C CA . GLY B 1 126 ? -38.880 20.578 3.435 1.00 28.49 173 GLY B CA 1
ATOM 3824 C C . GLY B 1 126 ? -38.872 20.266 4.913 1.00 31.53 173 GLY B C 1
ATOM 3825 O O . GLY B 1 126 ? -39.806 20.661 5.617 1.00 35.49 173 GLY B O 1
ATOM 3826 N N . LYS B 1 127 ? -37.837 19.590 5.414 1.00 27.59 174 LYS B N 1
ATOM 3827 C CA . LYS B 1 127 ? -37.849 19.142 6.800 1.00 30.65 174 LYS B CA 1
ATOM 3828 C C . LYS B 1 127 ? -37.976 20.312 7.778 1.00 34.79 174 LYS B C 1
ATOM 3829 O O . LYS B 1 127 ? -38.771 20.251 8.724 1.00 33.82 174 LYS B O 1
ATOM 3835 N N . ALA B 1 128 ? -37.211 21.387 7.565 1.00 32.89 175 ALA B N 1
ATOM 3836 C CA . ALA B 1 128 ? -37.281 22.559 8.444 1.00 27.85 175 ALA B CA 1
ATOM 3837 C C . ALA B 1 128 ? -38.688 23.138 8.502 1.00 33.02 175 ALA B C 1
ATOM 3838 O O . ALA B 1 128 ? -39.169 23.535 9.569 1.00 37.07 175 ALA B O 1
ATOM 3840 N N . GLU B 1 129 ? -39.361 23.203 7.358 1.00 29.71 176 GLU B N 1
ATOM 3841 C CA . GLU B 1 129 ? -40.716 23.729 7.321 1.00 32.72 176 GLU B CA 1
ATOM 3842 C C . GLU B 1 129 ? -41.696 22.809 8.046 1.00 31.84 176 GLU B C 1
ATOM 3843 O O . GLU B 1 129 ? -42.548 23.281 8.807 1.00 34.43 176 GLU B O 1
ATOM 3849 N N . ARG B 1 130 ? -41.591 21.491 7.832 1.00 28.78 177 ARG B N 1
ATOM 3850 C CA . ARG B 1 130 ? -42.439 20.547 8.565 1.00 30.48 177 ARG B CA 1
ATOM 3851 C C . ARG B 1 130 ? -42.227 20.657 10.066 1.00 37.27 177 ARG B C 1
ATOM 3852 O O . ARG B 1 130 ? -43.184 20.587 10.849 1.00 46.77 177 ARG B O 1
ATOM 3860 N N . ASP B 1 131 ? -40.979 20.806 10.495 1.00 28.39 178 ASP B N 1
ATOM 3861 C CA . ASP B 1 131 ? -40.744 20.823 11.930 1.00 36.13 178 ASP B CA 1
ATOM 3862 C C . ASP B 1 131 ? -41.372 22.051 12.581 1.00 38.15 178 ASP B C 1
ATOM 3863 O O . ASP B 1 131 ? -41.738 22.011 13.759 1.00 42.70 178 ASP B O 1
ATOM 3868 N N . ALA B 1 132 ? -41.560 23.128 11.829 1.00 28.81 179 ALA B N 1
ATOM 3869 C CA . ALA B 1 132 ? -42.172 24.303 12.429 1.00 26.96 179 ALA B CA 1
ATOM 3870 C C . ALA B 1 132 ? -43.689 24.198 12.490 1.00 29.77 179 ALA B C 1
ATOM 3871 O O . ALA B 1 132 ? -44.291 24.710 13.438 1.00 36.56 179 ALA B O 1
ATOM 3873 N N . CYS B 1 133 ? -44.324 23.561 11.496 1.00 31.56 180 CYS B N 1
ATOM 3874 C CA . CYS B 1 133 ? -45.783 23.455 11.437 1.00 36.53 180 CYS B CA 1
ATOM 3875 C C . CYS B 1 133 ? -46.317 22.162 12.038 1.00 37.27 180 CYS B C 1
ATOM 3876 O O . CYS B 1 133 ? -47.328 22.187 12.741 1.00 45.95 180 CYS B O 1
ATOM 3879 N N . TYR B 1 134 ? -45.680 21.026 11.752 1.00 29.39 181 TYR B N 1
ATOM 3880 C CA . TYR B 1 134 ? -46.257 19.733 12.100 1.00 28.43 181 TYR B CA 1
ATOM 3881 C C . TYR B 1 134 ? -45.845 19.275 13.493 1.00 31.15 181 TYR B C 1
ATOM 3882 O O . TYR B 1 134 ? -46.658 18.682 14.204 1.00 33.05 181 TYR B O 1
ATOM 3891 N N . GLN B 1 135 ? -44.598 19.529 13.899 1.00 24.99 182 GLN B N 1
ATOM 3892 C CA . GLN B 1 135 ? -44.179 19.142 15.241 1.00 28.96 182 GLN B CA 1
ATOM 3893 C C . GLN B 1 135 ? -45.029 19.765 16.340 1.00 39.34 182 GLN B C 1
ATOM 3894 O O . GLN B 1 135 ? -45.390 19.034 17.278 1.00 37.74 182 GLN B O 1
ATOM 3900 N N . PRO B 1 136 ? -45.386 21.058 16.301 1.00 36.24 183 PRO B N 1
ATOM 3901 C CA . PRO B 1 136 ? -46.226 21.591 17.384 1.00 30.45 183 PRO B CA 1
ATOM 3902 C C . PRO B 1 136 ? -47.570 20.901 17.478 1.00 28.66 183 PRO B C 1
ATOM 3903 O O . PRO B 1 136 ? -48.076 20.684 18.586 1.00 34.29 183 PRO B O 1
ATOM 3907 N N . ILE B 1 137 ? -48.167 20.558 16.340 1.00 30.50 184 ILE B N 1
ATOM 3908 C CA . ILE B 1 137 ? -49.422 19.815 16.355 1.00 29.43 184 ILE B CA 1
ATOM 3909 C C . ILE B 1 137 ? -49.210 18.432 16.960 1.00 32.43 184 ILE B C 1
ATOM 3910 O O . ILE B 1 137 ? -49.956 18.004 17.849 1.00 27.80 184 ILE B O 1
ATOM 3915 N N . ILE B 1 138 ? -48.173 17.721 16.497 1.00 30.46 185 ILE B N 1
ATOM 3916 C CA . ILE B 1 138 ? -47.915 16.368 16.978 1.00 23.68 185 ILE B CA 1
ATOM 3917 C C . ILE B 1 138 ? -47.626 16.370 18.480 1.00 29.00 185 ILE B C 1
ATOM 3918 O O . ILE B 1 138 ? -48.152 15.531 19.221 1.00 34.45 185 ILE B O 1
ATOM 3923 N N . LYS B 1 139 ? -46.821 17.328 18.964 1.00 28.33 186 LYS B N 1
ATOM 3924 C CA . LYS B 1 139 ? -46.559 17.393 20.402 1.00 29.79 186 LYS B CA 1
ATOM 3925 C C . LYS B 1 139 ? -47.852 17.553 21.197 1.00 30.54 186 LYS B C 1
ATOM 3926 O O . LYS B 1 139 ? -48.013 16.932 22.252 1.00 31.14 186 LYS B O 1
ATOM 3932 N N . GLU B 1 140 ? -48.796 18.357 20.698 1.00 24.85 187 GLU B N 1
ATOM 3933 C CA . GLU B 1 140 ? -50.070 18.502 21.396 1.00 26.97 187 GLU B CA 1
ATOM 3934 C C . GLU B 1 140 ? -50.876 17.200 21.386 1.00 32.40 187 GLU B C 1
ATOM 3935 O O . GLU B 1 140 ? -51.566 16.881 22.362 1.00 33.18 187 GLU B O 1
ATOM 3941 N N . ILE B 1 141 ? -50.817 16.438 20.293 1.00 27.58 188 ILE B N 1
ATOM 3942 C CA . ILE B 1 141 ? -51.501 15.147 20.272 1.00 26.88 188 ILE B CA 1
ATOM 3943 C C . ILE B 1 141 ? -50.891 14.213 21.314 1.00 28.95 188 ILE B C 1
ATOM 3944 O O . ILE B 1 141 ? -51.609 13.572 22.088 1.00 26.99 188 ILE B O 1
ATOM 3949 N N . LEU B 1 142 ? -49.553 14.119 21.347 1.00 26.91 189 LEU B N 1
ATOM 3950 C CA . LEU B 1 142 ? -48.892 13.278 22.345 1.00 33.21 189 LEU B CA 1
ATOM 3951 C C . LEU B 1 142 ? -49.221 13.751 23.753 1.00 34.41 189 LEU B C 1
ATOM 3952 O O . LEU B 1 142 ? -49.448 12.935 24.653 1.00 39.17 189 LEU B O 1
ATOM 3957 N N . LYS B 1 143 ? -49.285 15.074 23.947 1.00 33.62 190 LYS B N 1
ATOM 3958 C CA . LYS B 1 143 ? -49.603 15.642 25.257 1.00 38.66 190 LYS B CA 1
ATOM 3959 C C . LYS B 1 143 ? -51.000 15.239 25.725 1.00 38.64 190 LYS B C 1
ATOM 3960 O O . LYS B 1 143 ? -51.199 14.945 26.906 1.00 36.34 190 LYS B O 1
ATOM 3966 N N . ASN B 1 144 ? -51.978 15.192 24.813 1.00 34.09 191 ASN B N 1
ATOM 3967 C CA . ASN B 1 144 ? -53.358 14.933 25.208 1.00 27.42 191 ASN B CA 1
ATOM 3968 C C . ASN B 1 144 ? -53.763 13.469 25.149 1.00 33.45 191 ASN B C 1
ATOM 3969 O O . ASN B 1 144 ? -54.740 13.093 25.797 1.00 30.15 191 ASN B O 1
ATOM 3974 N N . PHE B 1 145 ? -53.060 12.640 24.385 1.00 36.65 192 PHE B N 1
ATOM 3975 C CA . PHE B 1 145 ? -53.330 11.206 24.321 1.00 27.88 192 PHE B CA 1
ATOM 3976 C C . PHE B 1 145 ? -52.043 10.432 24.589 1.00 32.67 192 PHE B C 1
ATOM 3977 O O . PHE B 1 145 ? -51.571 9.663 23.746 1.00 28.74 192 PHE B O 1
ATOM 3985 N N . PRO B 1 146 ? -51.441 10.626 25.763 1.00 27.04 193 PRO B N 1
ATOM 3986 C CA . PRO B 1 146 ? -50.163 9.964 26.052 1.00 28.38 193 PRO B CA 1
ATOM 3987 C C . PRO B 1 146 ? -50.280 8.442 26.033 1.00 33.76 193 PRO B C 1
ATOM 3988 O O . PRO B 1 146 ? -51.306 7.865 26.404 1.00 36.60 193 PRO B O 1
ATOM 3992 N N . LYS B 1 147 ? -49.192 7.794 25.607 1.00 33.71 194 LYS B N 1
ATOM 3993 C CA . LYS B 1 147 ? -49.140 6.338 25.495 1.00 39.35 194 LYS B CA 1
ATOM 3994 C C . LYS B 1 147 ? -49.350 5.609 26.826 1.00 43.65 194 LYS B C 1
ATOM 3995 O O . LYS B 1 147 ? -49.722 4.432 26.814 1.00 46.24 194 LYS B O 1
ATOM 4001 N N . GLU B 1 148 ? -49.106 6.259 27.968 1.00 38.80 195 GLU B N 1
ATOM 4002 C CA . GLU B 1 148 ? -49.296 5.583 29.247 1.00 38.06 195 GLU B CA 1
ATOM 4003 C C . GLU B 1 148 ? -50.770 5.325 29.536 1.00 37.13 195 GLU B C 1
ATOM 4004 O O . GLU B 1 148 ? -51.097 4.357 30.224 1.00 49.46 195 GLU B O 1
ATOM 4010 N N . ARG B 1 149 ? -51.671 6.159 29.011 1.00 32.32 196 ARG B N 1
ATOM 4011 C CA . ARG B 1 149 ? -53.077 6.114 29.390 1.00 39.15 196 ARG B CA 1
ATOM 4012 C C . ARG B 1 149 ? -54.028 5.850 28.235 1.00 41.55 196 ARG B C 1
ATOM 4013 O O . ARG B 1 149 ? -55.223 5.633 28.478 1.00 47.93 196 ARG B O 1
ATOM 4021 N N . TRP B 1 150 ? -53.549 5.863 26.997 1.00 37.02 197 TRP B N 1
ATOM 4022 C CA . TRP B 1 150 ? -54.408 5.742 25.829 1.00 34.80 197 TRP B CA 1
ATOM 4023 C C . TRP B 1 150 ? -53.833 4.711 24.877 1.00 38.88 197 TRP B C 1
ATOM 4024 O O . TRP B 1 150 ? -52.647 4.776 24.531 1.00 35.58 197 TRP B O 1
ATOM 4035 N N . ASP B 1 151 ? -54.668 3.768 24.465 1.00 37.07 198 ASP B N 1
ATOM 4036 C CA . ASP B 1 151 ? -54.334 2.905 23.347 1.00 37.45 198 ASP B CA 1
ATOM 4037 C C . ASP B 1 151 ? -54.435 3.755 22.085 1.00 35.14 198 ASP B C 1
ATOM 4038 O O . ASP B 1 151 ? -55.551 4.101 21.682 1.00 29.12 198 ASP B O 1
ATOM 4043 N N . PRO B 1 152 ? -53.327 4.120 21.440 1.00 29.86 199 PRO B N 1
ATOM 4044 C CA . PRO B 1 152 ? -53.438 5.074 20.320 1.00 28.71 199 PRO B CA 1
ATOM 4045 C C . PRO B 1 152 ? -54.315 4.557 19.196 1.00 30.08 199 PRO B C 1
ATOM 4046 O O . PRO B 1 152 ? -54.913 5.366 18.484 1.00 35.60 199 PRO B O 1
ATOM 4050 N N . SER B 1 153 ? -54.458 3.232 19.052 1.00 30.81 200 SER B N 1
ATOM 4051 C CA . SER B 1 153 ? -55.274 2.668 17.977 1.00 34.43 200 SER B CA 1
ATOM 4052 C C . SER B 1 153 ? -56.768 2.886 18.193 1.00 36.34 200 SER B C 1
ATOM 4053 O O . SER B 1 153 ? -57.552 2.713 17.254 1.00 38.83 200 SER B O 1
ATOM 4056 N N . LYS B 1 154 ? -57.184 3.252 19.400 1.00 33.66 201 LYS B N 1
ATOM 4057 C CA . LYS B 1 154 ? -58.575 3.591 19.673 1.00 36.20 201 LYS B CA 1
ATOM 4058 C C . LYS B 1 154 ? -58.820 5.096 19.719 1.00 27.87 201 LYS B C 1
ATOM 4059 O O . LYS B 1 154 ? -59.933 5.522 20.030 1.00 46.66 201 LYS B O 1
ATOM 4065 N N . VAL B 1 155 ? -57.815 5.905 19.396 1.00 31.11 202 VAL B N 1
ATOM 4066 C CA . VAL B 1 155 ? -57.942 7.358 19.326 1.00 33.11 202 VAL B CA 1
ATOM 4067 C C . VAL B 1 155 ? -58.105 7.763 17.858 1.00 31.81 202 VAL B C 1
ATOM 4068 O O . VAL B 1 155 ? -57.196 7.562 17.041 1.00 35.50 202 VAL B O 1
ATOM 4072 N N . ASN B 1 156 ? -59.254 8.346 17.523 1.00 26.23 203 ASN B N 1
ATOM 4073 C CA . ASN B 1 156 ? -59.609 8.684 16.147 1.00 24.54 203 ASN B CA 1
ATOM 4074 C C . ASN B 1 156 ? -59.286 10.143 15.870 1.00 29.04 203 ASN B C 1
ATOM 4075 O O . ASN B 1 156 ? -59.852 11.045 16.506 1.00 30.74 203 ASN B O 1
ATOM 4080 N N . ILE B 1 157 ? -58.416 10.378 14.897 1.00 24.40 204 ILE B N 1
ATOM 4081 C CA . ILE B 1 157 ? -57.913 11.714 14.625 1.00 25.37 204 ILE B CA 1
ATOM 4082 C C . ILE B 1 157 ? -58.187 12.047 13.168 1.00 25.95 204 ILE B C 1
ATOM 4083 O O . ILE B 1 157 ? -57.818 11.279 12.275 1.00 29.98 204 ILE B O 1
ATOM 4088 N N . LEU B 1 158 ? -58.846 13.180 12.934 1.00 24.53 205 LEU B N 1
ATOM 4089 C CA . LEU B 1 158 ? -59.206 13.623 11.599 1.00 21.05 205 LEU B CA 1
ATOM 4090 C C . LEU B 1 158 ? -58.335 14.808 11.216 1.00 27.15 205 LEU B C 1
ATOM 4091 O O . LEU B 1 158 ? -58.156 15.731 12.015 1.00 27.14 205 LEU B O 1
ATOM 4096 N N . VAL B 1 159 ? -57.764 14.760 10.014 1.00 29.32 206 VAL B N 1
ATOM 4097 C CA . VAL B 1 159 ? -56.908 15.827 9.494 1.00 26.72 206 VAL B CA 1
ATOM 4098 C C . VAL B 1 159 ? -57.564 16.390 8.236 1.00 28.37 206 VAL B C 1
ATOM 4099 O O . VAL B 1 159 ? -57.286 15.915 7.123 1.00 25.67 206 VAL B O 1
ATOM 4103 N N . PRO B 1 160 ? -58.452 17.374 8.357 1.00 29.88 207 PRO B N 1
ATOM 4104 C CA . PRO B 1 160 ? -59.078 17.957 7.163 1.00 28.96 207 PRO B CA 1
ATOM 4105 C C . PRO B 1 160 ? -58.070 18.757 6.357 1.00 26.70 207 PRO B C 1
ATOM 4106 O O . PRO B 1 160 ? -57.125 19.336 6.902 1.00 26.68 207 PRO B O 1
ATOM 4110 N N . GLY B 1 161 ? -58.287 18.800 5.046 1.00 24.20 208 GLY B N 1
ATOM 4111 C CA . GLY B 1 161 ? -57.379 19.535 4.176 1.00 19.29 208 GLY B CA 1
ATOM 4112 C C . GLY B 1 161 ? -55.961 19.006 4.285 1.00 25.72 208 GLY B C 1
ATOM 4113 O O . GLY B 1 161 ? -55.024 19.767 4.528 1.00 25.41 208 GLY B O 1
ATOM 4114 N N . ALA B 1 162 ? -55.794 17.693 4.142 1.00 20.01 209 ALA B N 1
ATOM 4115 C CA . ALA B 1 162 ? -54.509 17.075 4.433 1.00 30.66 209 ALA B CA 1
ATOM 4116 C C . ALA B 1 162 ? -53.462 17.291 3.345 1.00 27.64 209 ALA B C 1
ATOM 4117 O O . ALA B 1 162 ? -52.300 16.933 3.563 1.00 25.27 209 ALA B O 1
ATOM 4119 N N . GLY B 1 163 ? -53.832 17.842 2.189 1.00 24.76 210 GLY B N 1
ATOM 4120 C CA . GLY B 1 163 ? -52.839 18.108 1.151 1.00 26.25 210 GLY B CA 1
ATOM 4121 C C . GLY B 1 163 ? -52.209 16.831 0.621 1.00 30.59 210 GLY B C 1
ATOM 4122 O O . GLY B 1 163 ? -52.901 15.889 0.201 1.00 27.23 210 GLY B O 1
ATOM 4123 N N . LEU B 1 164 ? -50.875 16.777 0.654 1.00 24.01 211 LEU B N 1
ATOM 4124 C CA . LEU B 1 164 ? -50.174 15.561 0.259 1.00 22.03 211 LEU B CA 1
ATOM 4125 C C . LEU B 1 164 ? -50.044 14.550 1.390 1.00 27.27 211 LEU B C 1
ATOM 4126 O O . LEU B 1 164 ? -49.486 13.472 1.169 1.00 28.42 211 LEU B O 1
ATOM 4131 N N . GLY B 1 165 ? -50.529 14.862 2.591 1.00 29.11 212 GLY B N 1
ATOM 4132 C CA . GLY B 1 165 ? -50.776 13.846 3.601 1.00 23.65 212 GLY B CA 1
ATOM 4133 C C . GLY B 1 165 ? -49.682 13.597 4.617 1.00 20.58 212 GLY B C 1
ATOM 4134 O O . GLY B 1 165 ? -49.855 12.710 5.461 1.00 28.88 212 GLY B O 1
ATOM 4135 N N . ARG B 1 166 ? -48.571 14.350 4.582 1.00 20.31 213 ARG B N 1
ATOM 4136 C CA . ARG B 1 166 ? -47.433 14.036 5.452 1.00 21.84 213 ARG B CA 1
ATOM 4137 C C . ARG B 1 166 ? -47.808 14.107 6.932 1.00 26.27 213 ARG B C 1
ATOM 4138 O O . ARG B 1 166 ? -47.377 13.263 7.730 1.00 28.04 213 ARG B O 1
ATOM 4146 N N . LEU B 1 167 ? -48.604 15.112 7.316 1.00 19.43 214 LEU B N 1
ATOM 4147 C CA . LEU B 1 167 ? -48.989 15.279 8.716 1.00 27.78 214 LEU B CA 1
ATOM 4148 C C . LEU B 1 167 ? -49.867 14.123 9.178 1.00 29.82 214 LEU B C 1
ATOM 4149 O O . LEU B 1 167 ? -49.597 13.501 10.216 1.00 32.45 214 LEU B O 1
ATOM 4154 N N . ALA B 1 168 ? -50.907 13.803 8.402 1.00 23.45 215 ALA B N 1
ATOM 4155 C CA . ALA B 1 168 ? -51.739 12.645 8.719 1.00 32.36 215 ALA B CA 1
ATOM 4156 C C . ALA B 1 168 ? -50.902 11.376 8.797 1.00 25.67 215 ALA B C 1
ATOM 4157 O O . ALA B 1 168 ? -51.106 10.539 9.682 1.00 33.36 215 ALA B O 1
ATOM 4159 N N . TRP B 1 169 ? -49.937 11.233 7.891 1.00 27.32 216 TRP B N 1
ATOM 4160 C CA . TRP B 1 169 ? -49.061 10.066 7.902 1.00 26.45 216 TRP B CA 1
ATOM 4161 C C . TRP B 1 169 ? -48.210 10.030 9.164 1.00 25.11 216 TRP B C 1
ATOM 4162 O O . TRP B 1 169 ? -48.054 8.967 9.773 1.00 30.83 216 TRP B O 1
ATOM 4173 N N . GLU B 1 170 ? -47.646 11.185 9.571 1.00 26.11 217 GLU B N 1
ATOM 4174 C CA . GLU B 1 170 ? -46.796 11.224 10.767 1.00 23.26 217 GLU B CA 1
ATOM 4175 C C . GLU B 1 170 ? -47.574 10.817 12.010 1.00 29.27 217 GLU B C 1
ATOM 4176 O O . GLU B 1 170 ? -47.029 10.160 12.906 1.00 30.22 217 GLU B O 1
ATOM 4182 N N . ILE B 1 171 ? -48.845 11.226 12.081 1.00 22.01 218 ILE B N 1
ATOM 4183 C CA . ILE B 1 171 ? -49.710 10.906 13.207 1.00 27.91 218 ILE B CA 1
ATOM 4184 C C . ILE B 1 171 ? -50.036 9.418 13.211 1.00 28.36 218 ILE B C 1
ATOM 4185 O O . ILE B 1 171 ? -50.056 8.769 14.264 1.00 32.10 218 ILE B O 1
ATOM 4190 N N . ALA B 1 172 ? -50.285 8.852 12.031 1.00 27.95 219 ALA B N 1
ATOM 4191 C CA . ALA B 1 172 ? -50.512 7.415 11.928 1.00 26.17 219 ALA B CA 1
ATOM 4192 C C . ALA B 1 172 ? -49.266 6.624 12.290 1.00 28.31 219 ALA B C 1
ATOM 4193 O O . ALA B 1 172 ? -49.380 5.535 12.867 1.00 28.91 219 ALA B O 1
ATOM 4195 N N . MET B 1 173 ? -48.074 7.150 11.956 1.00 26.48 220 MET B N 1
ATOM 4196 C CA . MET B 1 173 ? -46.821 6.486 12.325 1.00 28.54 220 MET B CA 1
ATOM 4197 C C . MET B 1 173 ? -46.699 6.292 13.831 1.00 30.87 220 MET B C 1
ATOM 4198 O O . MET B 1 173 ? -46.049 5.345 14.278 1.00 32.50 220 MET B O 1
ATOM 4203 N N . LEU B 1 174 ? 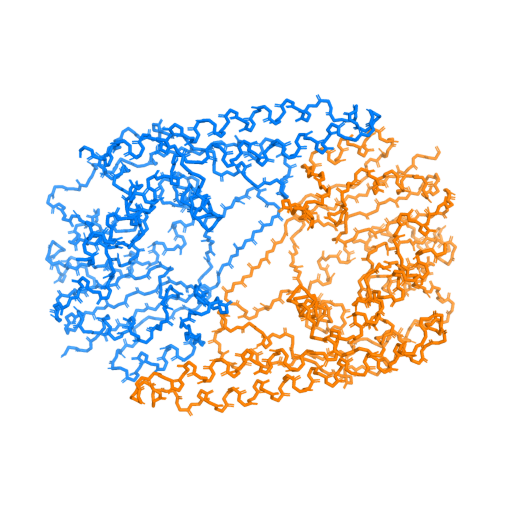-47.285 7.192 14.626 1.00 27.27 221 LEU B N 1
ATOM 4204 C CA . LEU B 1 174 ? -47.241 7.083 16.077 1.00 27.38 221 LEU B CA 1
ATOM 4205 C C . LEU B 1 174 ? -48.248 6.085 16.621 1.00 29.62 221 LEU B C 1
ATOM 4206 O O . LEU B 1 174 ? -48.248 5.844 17.827 1.00 42.28 221 LEU B O 1
ATOM 4211 N N . GLY B 1 175 ? -49.100 5.510 15.772 1.00 28.89 222 GLY B N 1
ATOM 4212 C CA . GLY B 1 175 ? -50.061 4.513 16.180 1.00 27.37 222 GLY B CA 1
ATOM 4213 C C . GLY B 1 175 ? -51.489 5.001 16.277 1.00 34.26 222 GLY B C 1
ATOM 4214 O O . GLY B 1 175 ? -52.382 4.186 16.530 1.00 32.03 222 GLY B O 1
ATOM 4215 N N . TYR B 1 176 ? -51.734 6.297 16.099 1.00 25.72 223 TYR B N 1
ATOM 4216 C CA . TYR B 1 176 ? -53.090 6.815 16.208 1.00 30.68 223 TYR B CA 1
ATOM 4217 C C . TYR B 1 176 ? -53.904 6.435 14.978 1.00 29.92 223 TYR B C 1
ATOM 4218 O O . TYR B 1 176 ? -53.367 6.267 13.880 1.00 25.69 223 TYR B O 1
ATOM 4227 N N . ALA B 1 177 ? -55.217 6.301 15.167 1.00 25.32 224 ALA B N 1
ATOM 4228 C CA . ALA B 1 177 ? -56.117 5.972 14.057 1.00 32.24 224 ALA B CA 1
ATOM 4229 C C . ALA B 1 177 ? -56.425 7.266 13.315 1.00 26.05 224 ALA B C 1
ATOM 4230 O O . ALA B 1 177 ? -57.367 7.992 13.638 1.00 32.19 224 ALA B O 1
ATOM 4232 N N . CYS B 1 178 ? -55.620 7.566 12.304 1.00 25.68 225 CYS B N 1
ATOM 4233 C CA . CYS B 1 178 ? -55.648 8.868 11.661 1.00 29.41 225 CYS B CA 1
ATOM 4234 C C . CYS B 1 178 ? -56.245 8.777 10.263 1.00 32.91 225 CYS B C 1
ATOM 4235 O O . CYS B 1 178 ? -55.867 7.909 9.473 1.00 38.68 225 CYS B O 1
ATOM 4238 N N . GLN B 1 179 ? -57.159 9.690 9.954 1.00 32.52 226 GLN B N 1
ATOM 4239 C CA . GLN B 1 179 ? -57.736 9.800 8.620 1.00 28.76 226 GLN B CA 1
ATOM 4240 C C . GLN B 1 179 ? -57.515 11.207 8.090 1.00 29.08 226 GLN B C 1
ATOM 4241 O O . GLN B 1 179 ? -57.895 12.188 8.742 1.00 28.83 226 GLN B O 1
ATOM 4247 N N . GLY B 1 180 ? -56.886 11.303 6.922 1.00 32.67 227 GLY B N 1
ATOM 4248 C CA . GLY B 1 180 ? -56.755 12.569 6.237 1.00 24.34 227 GLY B CA 1
ATOM 4249 C C . GLY B 1 180 ? -57.900 12.765 5.262 1.00 25.24 227 GLY B C 1
ATOM 4250 O O . GLY B 1 180 ? -58.454 11.805 4.733 1.00 31.02 227 GLY B O 1
ATOM 4251 N N . ASN B 1 181 ? -58.264 14.027 5.038 1.00 24.16 228 ASN B N 1
ATOM 4252 C CA . ASN B 1 181 ? -59.352 14.375 4.132 1.00 21.68 228 ASN B CA 1
ATOM 4253 C C . ASN B 1 181 ? -58.905 15.493 3.208 1.00 26.72 228 ASN B C 1
ATOM 4254 O O . ASN B 1 181 ? -58.235 16.436 3.644 1.00 32.49 228 ASN B O 1
ATOM 4259 N N . GLU B 1 182 ? -59.285 15.395 1.933 1.00 26.93 229 GLU B N 1
ATOM 4260 C CA . GLU B 1 182 ? -58.873 16.399 0.964 1.00 25.51 229 GLU B CA 1
ATOM 4261 C C . GLU B 1 182 ? -59.906 16.507 -0.153 1.00 23.04 229 GLU B C 1
ATOM 4262 O O . GLU B 1 182 ? -60.462 15.502 -0.609 1.00 29.65 229 GLU B O 1
ATOM 4268 N N B TRP B 1 183 ? -60.136 17.745 -0.584 0.48 28.55 230 TRP B N 1
ATOM 4269 N N C TRP B 1 183 ? -60.169 17.741 -0.580 0.52 28.66 230 TRP B N 1
ATOM 4270 C CA B TRP B 1 183 ? -61.124 18.140 -1.582 0.48 32.32 230 TRP B CA 1
ATOM 4271 C CA C TRP B 1 183 ? -61.142 18.049 -1.626 0.52 32.00 230 TRP B CA 1
ATOM 4272 C C B TRP B 1 183 ? -60.545 18.245 -2.986 0.48 31.33 230 TRP B C 1
ATOM 4273 C C C TRP B 1 183 ? -60.521 18.174 -3.011 0.52 31.22 230 TRP B C 1
ATOM 4274 O O B TRP B 1 183 ? -61.248 17.966 -3.960 0.48 29.59 230 TRP B O 1
ATOM 4275 O O C TRP B 1 183 ? -61.173 17.837 -4.001 0.52 30.11 230 TRP B O 1
ATOM 4296 N N . SER B 1 184 ? -59.285 18.657 -3.105 1.00 31.27 231 SER B N 1
ATOM 4297 C CA . SER B 1 184 ? -58.706 19.019 -4.390 1.00 25.77 231 SER B CA 1
ATOM 4298 C C . SER B 1 184 ? -58.176 17.799 -5.130 1.00 24.71 231 SER B C 1
ATOM 4299 O O . SER B 1 184 ? -57.400 17.009 -4.579 1.00 28.33 231 SER B O 1
ATOM 4302 N N . PHE B 1 185 ? -58.563 17.670 -6.400 1.00 25.55 232 PHE B N 1
ATOM 4303 C CA . PHE B 1 185 ? -58.033 16.579 -7.210 1.00 24.42 232 PHE B CA 1
ATOM 4304 C C . PHE B 1 185 ? -56.530 16.715 -7.424 1.00 28.78 232 PHE B C 1
ATOM 4305 O O . PHE B 1 185 ? -55.834 15.699 -7.530 1.00 35.30 232 PHE B O 1
ATOM 4313 N N . PHE B 1 186 ? -56.009 17.950 -7.479 1.00 23.14 233 PHE B N 1
ATOM 4314 C CA . PHE B 1 186 ? -54.561 18.141 -7.560 1.00 26.69 233 PHE B CA 1
ATOM 4315 C C . PHE B 1 186 ? -53.858 17.436 -6.410 1.00 29.49 233 PHE B C 1
ATOM 4316 O O . PHE B 1 186 ? -52.864 16.730 -6.615 1.00 29.63 233 PHE B O 1
ATOM 4324 N N . MET B 1 187 ? -54.380 17.606 -5.190 1.00 27.73 234 MET B N 1
ATOM 4325 C CA . MET B 1 187 ? -53.784 16.971 -4.022 1.00 25.18 234 MET B CA 1
ATOM 4326 C C . MET B 1 187 ? -54.084 15.480 -3.983 1.00 26.05 234 MET B C 1
ATOM 4327 O O . MET B 1 187 ? -53.209 14.681 -3.639 1.00 30.27 234 MET B O 1
ATOM 4332 N N . LEU B 1 188 ? -55.314 15.086 -4.324 1.00 29.43 235 LEU B N 1
ATOM 4333 C CA . LEU B 1 188 ? -55.683 13.673 -4.268 1.00 29.95 235 LEU B CA 1
ATOM 4334 C C . LEU B 1 188 ? -54.892 12.849 -5.280 1.00 30.01 235 LEU B C 1
ATOM 4335 O O . LEU B 1 188 ? -54.368 11.781 -4.944 1.00 31.44 235 LEU B O 1
ATOM 4340 N N . PHE B 1 189 ? -54.809 13.310 -6.531 1.00 25.42 236 PHE B N 1
ATOM 4341 C CA . PHE B 1 189 ? -53.998 12.583 -7.506 1.00 28.81 236 PHE B CA 1
ATOM 4342 C C . PHE B 1 189 ? -52.570 12.421 -6.994 1.00 33.40 236 PHE B C 1
ATOM 4343 O O . PHE B 1 189 ? -51.996 11.327 -7.049 1.00 26.09 236 PHE B O 1
ATOM 4351 N N . SER B 1 190 ? -51.990 13.504 -6.459 1.00 20.52 237 SER B N 1
ATOM 4352 C CA . SER B 1 190 ? -50.584 13.459 -6.073 1.00 29.51 237 SER B CA 1
ATOM 4353 C C . SER B 1 190 ? -50.368 12.619 -4.822 1.00 25.81 237 SER B C 1
ATOM 4354 O O . SER B 1 190 ? -49.386 11.877 -4.732 1.00 32.89 237 SER B O 1
ATOM 4357 N N . SER B 1 191 ? -51.268 12.716 -3.843 1.00 28.76 238 SER B N 1
ATOM 4358 C CA . SER B 1 191 ? -51.063 11.971 -2.603 1.00 32.13 238 SER B CA 1
ATOM 4359 C C . SER B 1 191 ? -51.296 10.479 -2.808 1.00 28.30 238 SER B C 1
ATOM 4360 O O . SER B 1 191 ? -50.571 9.659 -2.238 1.00 33.90 238 SER B O 1
ATOM 4363 N N . ASN B 1 192 ? -52.298 10.103 -3.619 1.00 28.01 239 ASN B N 1
ATOM 4364 C CA . ASN B 1 192 ? -52.445 8.697 -3.990 1.00 29.99 239 ASN B CA 1
ATOM 4365 C C . ASN B 1 192 ? -51.170 8.178 -4.624 1.00 34.65 239 ASN B C 1
ATOM 4366 O O . ASN B 1 192 ? -50.769 7.033 -4.390 1.00 40.18 239 ASN B O 1
ATOM 4371 N N . PHE B 1 193 ? -50.513 9.009 -5.430 1.00 33.88 240 PHE B N 1
ATOM 4372 C CA . PHE B 1 193 ? -49.285 8.567 -6.072 1.00 31.04 240 PHE B CA 1
ATOM 4373 C C . PHE B 1 193 ? -48.156 8.401 -5.056 1.00 29.84 240 PHE B C 1
ATOM 4374 O O . PHE B 1 193 ? -47.464 7.379 -5.057 1.00 32.59 240 PHE B O 1
ATOM 4382 N N . VAL B 1 194 ? -47.960 9.388 -4.173 1.00 30.60 241 VAL B N 1
ATOM 4383 C CA . VAL B 1 194 ? -46.872 9.307 -3.197 1.00 31.87 241 VAL B CA 1
ATOM 4384 C C . VAL B 1 194 ? -47.135 8.192 -2.197 1.00 35.47 241 VAL B C 1
ATOM 4385 O O . VAL B 1 194 ? -46.241 7.394 -1.895 1.00 40.80 241 VAL B O 1
ATOM 4389 N N . LEU B 1 195 ? -48.363 8.120 -1.663 1.00 30.99 242 LEU B N 1
ATOM 4390 C CA . LEU B 1 195 ? -48.646 7.179 -0.580 1.00 31.41 242 LEU B CA 1
ATOM 4391 C C . LEU B 1 195 ? -48.788 5.744 -1.056 1.00 34.87 242 LEU B C 1
ATOM 4392 O O . LEU B 1 195 ? -48.602 4.828 -0.259 1.00 37.50 242 LEU B O 1
ATOM 4397 N N . ASN B 1 196 ? -49.085 5.511 -2.330 1.00 37.54 243 ASN B N 1
ATOM 4398 C CA . ASN B 1 196 ? -49.242 4.138 -2.791 1.00 30.71 243 ASN B CA 1
ATOM 4399 C C . ASN B 1 196 ? -48.133 3.656 -3.702 1.00 34.02 243 ASN B C 1
ATOM 4400 O O . ASN B 1 196 ? -47.887 2.448 -3.753 1.00 36.59 243 ASN B O 1
ATOM 4405 N N . ARG B 1 197 ? -47.461 4.546 -4.438 1.00 33.66 244 ARG B N 1
ATOM 4406 C CA . ARG B 1 197 ? -46.503 4.086 -5.434 1.00 39.74 244 ARG B CA 1
ATOM 4407 C C . ARG B 1 197 ? -45.057 4.425 -5.124 1.00 47.42 244 ARG B C 1
ATOM 4408 O O . ARG B 1 197 ? -44.163 3.762 -5.656 1.00 56.38 244 ARG B O 1
ATOM 4416 N N . CYS B 1 198 ? -44.800 5.445 -4.310 1.00 42.88 245 CYS B N 1
ATOM 4417 C CA . CYS B 1 198 ? -43.432 5.884 -4.049 1.00 33.98 245 CYS B CA 1
ATOM 4418 C C . CYS B 1 198 ? -42.931 5.128 -2.832 1.00 33.50 245 CYS B C 1
ATOM 4419 O O . CYS B 1 198 ? -42.912 5.628 -1.713 1.00 50.23 245 CYS B O 1
ATOM 4422 N N . SER B 1 199 ? -42.534 3.883 -3.066 1.00 30.58 246 SER B N 1
ATOM 4423 C CA . SER B 1 199 ? -42.130 2.978 -2.002 1.00 40.39 246 SER B CA 1
ATOM 4424 C C . SER B 1 199 ? -40.615 2.812 -1.921 1.00 36.24 246 SER B C 1
ATOM 4425 O O . SER B 1 199 ? -40.125 1.785 -1.455 1.00 36.57 246 SER B O 1
ATOM 4428 N N . GLU B 1 200 ? -39.860 3.801 -2.375 1.00 46.89 247 GLU B N 1
ATOM 4429 C CA . GLU B 1 200 ? -38.404 3.700 -2.409 1.00 41.59 247 GLU B CA 1
ATOM 4430 C C . GLU B 1 200 ? -37.851 5.096 -2.179 1.00 38.31 247 GLU B C 1
ATOM 4431 O O . GLU B 1 200 ? -38.195 6.028 -2.915 1.00 35.51 247 GLU B O 1
ATOM 4437 N N . ILE B 1 201 ? -37.018 5.248 -1.153 1.00 34.46 248 ILE B N 1
ATOM 4438 C CA . ILE B 1 201 ? -36.640 6.581 -0.699 1.00 36.16 248 ILE B CA 1
ATOM 4439 C C . ILE B 1 201 ? -35.886 7.317 -1.800 1.00 33.32 248 ILE B C 1
ATOM 4440 O O . ILE B 1 201 ? -34.934 6.784 -2.378 1.00 31.73 248 ILE B O 1
ATOM 4445 N N . ASN B 1 202 ? -36.336 8.536 -2.116 1.00 29.91 249 ASN B N 1
ATOM 4446 C CA . ASN B 1 202 ? -35.653 9.464 -3.023 1.00 29.33 249 ASN B CA 1
ATOM 4447 C C . ASN B 1 202 ? -35.525 8.932 -4.442 1.00 28.11 249 ASN B C 1
ATOM 4448 O O . ASN B 1 202 ? -34.654 9.370 -5.185 1.00 35.09 249 ASN B O 1
ATOM 4453 N N . LYS B 1 203 ? -36.410 8.019 -4.843 1.00 32.36 250 LYS B N 1
ATOM 4454 C CA . LYS B 1 203 ? -36.382 7.480 -6.197 1.00 37.74 250 LYS B CA 1
ATOM 4455 C C . LYS B 1 203 ? -36.746 8.539 -7.237 1.00 38.85 250 LYS B C 1
ATOM 4456 O O . LYS B 1 203 ? -36.202 8.527 -8.346 1.00 41.03 250 LYS B O 1
ATOM 4462 N N . TYR B 1 204 ? -37.637 9.468 -6.905 1.00 32.33 251 TYR B N 1
ATOM 4463 C CA . TYR B 1 204 ? -38.090 10.468 -7.863 1.00 29.09 251 TYR B CA 1
ATOM 4464 C C . TYR B 1 204 ? -37.455 11.827 -7.591 1.00 29.32 251 TYR B C 1
ATOM 4465 O O . TYR B 1 204 ? -36.954 12.103 -6.498 1.00 30.22 251 TYR B O 1
ATOM 4474 N N . LYS B 1 205 ? -37.462 12.673 -8.616 1.00 25.29 252 LYS B N 1
ATOM 4475 C CA . LYS B 1 205 ? -37.107 14.069 -8.440 1.00 35.82 252 LYS B CA 1
ATOM 4476 C C . LYS B 1 205 ? -38.039 14.928 -9.280 1.00 36.16 252 LYS B C 1
ATOM 4477 O O . LYS B 1 205 ? -38.634 14.469 -10.260 1.00 34.00 252 LYS B O 1
ATOM 4483 N N . LEU B 1 206 ? -38.194 16.182 -8.866 1.00 32.03 253 LEU B N 1
ATOM 4484 C CA . LEU B 1 206 ? -38.843 17.153 -9.725 1.00 33.69 253 LEU B CA 1
ATOM 4485 C C . LEU B 1 206 ? -38.151 18.491 -9.538 1.00 33.82 253 LEU B C 1
ATOM 4486 O O . LEU B 1 206 ? -37.253 18.641 -8.700 1.00 32.33 253 LEU B O 1
ATOM 4491 N N . TYR B 1 207 ? -38.557 19.458 -10.370 1.00 34.63 254 TYR B N 1
ATOM 4492 C CA . TYR B 1 207 ? -37.915 20.769 -10.479 1.00 24.24 254 TYR B CA 1
ATOM 4493 C C . TYR B 1 207 ? -38.952 21.817 -10.103 1.00 28.23 254 TYR B C 1
ATOM 4494 O O . TYR B 1 207 ? -39.628 22.395 -10.970 1.00 27.90 254 TYR B O 1
ATOM 4503 N N . PRO B 1 208 ? -39.119 22.081 -8.808 1.00 25.75 255 PRO B N 1
ATOM 4504 C CA . PRO B 1 208 ? -40.257 22.893 -8.363 1.00 27.28 255 PRO B CA 1
ATOM 4505 C C . PRO B 1 208 ? -40.056 24.387 -8.530 1.00 28.54 255 PRO B C 1
ATOM 4506 O O . PRO B 1 208 ? -41.018 25.136 -8.321 1.00 29.56 255 PRO B O 1
ATOM 4510 N N . TRP B 1 209 ? -38.857 24.851 -8.893 1.00 27.87 256 TRP B N 1
ATOM 4511 C CA . TRP B 1 209 ? -38.583 26.283 -8.959 1.00 32.29 256 TRP B CA 1
ATOM 4512 C C . TRP B 1 209 ? -38.399 26.800 -10.378 1.00 29.13 256 TRP B C 1
ATOM 4513 O O . TRP B 1 209 ? -38.072 27.981 -10.543 1.00 30.40 256 TRP B O 1
ATOM 4524 N N . ILE B 1 210 ? -38.609 25.973 -11.410 1.00 23.42 257 ILE B N 1
ATOM 4525 C CA . ILE B 1 210 ? -38.254 26.437 -12.751 1.00 33.49 257 ILE B CA 1
ATOM 4526 C C . ILE B 1 210 ? -39.155 27.560 -13.239 1.00 30.07 257 ILE B C 1
ATOM 4527 O O . ILE B 1 210 ? -38.786 28.256 -14.190 1.00 35.07 257 ILE B O 1
ATOM 4532 N N . HIS B 1 211 ? -40.309 27.775 -12.605 1.00 26.28 258 HIS B N 1
ATOM 4533 C CA . HIS B 1 211 ? -41.226 28.828 -13.040 1.00 36.06 258 HIS B CA 1
ATOM 4534 C C . HIS B 1 211 ? -40.820 30.205 -12.530 1.00 33.70 258 HIS B C 1
ATOM 4535 O O . HIS B 1 211 ? -41.292 31.210 -13.063 1.00 41.42 258 HIS B O 1
ATOM 4542 N N . GLN B 1 212 ? -39.973 30.275 -11.510 1.00 30.22 259 GLN B N 1
ATOM 4543 C CA . GLN B 1 212 ? -39.542 31.543 -10.932 1.00 30.64 259 GLN B CA 1
ATOM 4544 C C . GLN B 1 212 ? -38.297 32.028 -11.684 1.00 28.84 259 GLN B C 1
ATOM 4545 O O . GLN B 1 212 ? -37.224 31.429 -11.564 1.00 32.50 259 GLN B O 1
ATOM 4551 N N . PHE B 1 213 ? -38.449 33.097 -12.480 1.00 24.86 260 PHE B N 1
ATOM 4552 C CA . PHE B 1 213 ? -37.346 33.722 -13.214 1.00 23.90 260 PHE B CA 1
ATOM 4553 C C . PHE B 1 213 ? -36.771 34.942 -12.500 1.00 31.32 260 PHE B C 1
ATOM 4554 O O . PHE B 1 213 ? -35.652 35.364 -12.819 1.00 30.71 260 PHE B O 1
ATOM 4562 N N . SER B 1 214 ? -37.513 35.508 -11.559 1.00 24.94 261 SER B N 1
ATOM 4563 C CA . SER B 1 214 ? -37.121 36.625 -10.719 1.00 27.58 261 SER B CA 1
ATOM 4564 C C . SER B 1 214 ? -36.398 36.151 -9.459 1.00 28.49 261 SER B C 1
ATOM 4565 O O . SER B 1 214 ? -36.539 35.009 -9.019 1.00 26.80 261 SER B O 1
ATOM 4568 N N . ASN B 1 215 ? -35.612 37.056 -8.881 1.00 31.00 262 ASN B N 1
ATOM 4569 C CA . ASN B 1 215 ? -35.058 36.867 -7.541 1.00 34.24 262 ASN B CA 1
ATOM 4570 C C . ASN B 1 215 ? -34.173 35.626 -7.442 1.00 27.53 262 ASN B C 1
ATOM 4571 O O . ASN B 1 215 ? -34.136 34.946 -6.418 1.00 25.14 262 ASN B O 1
ATOM 4576 N N . ASN B 1 216 ? -33.444 35.336 -8.512 1.00 30.13 263 ASN B N 1
ATOM 4577 C CA . ASN B 1 216 ? -32.489 34.235 -8.540 1.00 32.01 263 ASN B CA 1
ATOM 4578 C C . ASN B 1 216 ? -31.084 34.781 -8.313 1.00 32.08 263 ASN B C 1
ATOM 4579 O O . ASN B 1 216 ? -30.651 35.692 -9.027 1.00 32.38 263 ASN B O 1
ATOM 4584 N N . ARG B 1 217 ? -30.388 34.240 -7.305 1.00 32.70 264 ARG B N 1
ATOM 4585 C CA . ARG B 1 217 ? -29.001 34.638 -7.061 1.00 30.72 264 ARG B CA 1
ATOM 4586 C C . ARG B 1 217 ? -28.088 34.107 -8.157 1.00 29.85 264 ARG B C 1
ATOM 4587 O O . ARG B 1 217 ? -27.242 34.837 -8.688 1.00 32.83 264 ARG B O 1
ATOM 4595 N N . ARG B 1 218 ? -28.217 32.816 -8.465 1.00 31.02 265 ARG B N 1
ATOM 4596 C CA . ARG B 1 218 ? -27.447 32.129 -9.487 1.00 34.67 265 ARG B CA 1
ATOM 4597 C C . ARG B 1 218 ? -28.436 31.448 -10.413 1.00 37.71 265 ARG B C 1
ATOM 4598 O O . ARG B 1 218 ? -29.462 30.931 -9.959 1.00 43.16 265 ARG B O 1
ATOM 4606 N N . SER B 1 219 ? -28.127 31.437 -11.705 1.00 35.96 266 SER B N 1
ATOM 4607 C CA . SER B 1 219 ? -29.025 30.797 -12.661 1.00 34.59 266 SER B CA 1
ATOM 4608 C C . SER B 1 219 ? -29.251 29.326 -12.332 1.00 30.50 266 SER B C 1
ATOM 4609 O O . SER B 1 219 ? -30.341 28.800 -12.576 1.00 31.61 266 SER B O 1
ATOM 4612 N N . ALA B 1 220 ? -28.244 28.644 -11.775 1.00 33.11 267 ALA B N 1
ATOM 4613 C CA . ALA B 1 220 ? -28.394 27.231 -11.438 1.00 33.80 267 ALA B CA 1
ATOM 4614 C C . ALA B 1 220 ? -29.501 27.003 -10.422 1.00 34.28 267 ALA B C 1
ATOM 4615 O O . ALA B 1 220 ? -30.071 25.909 -10.370 1.00 38.86 267 ALA B O 1
ATOM 4617 N N . ASP B 1 221 ? -29.807 28.012 -9.600 1.00 30.47 268 ASP B N 1
ATOM 4618 C CA . ASP B 1 221 ? -30.788 27.828 -8.540 1.00 28.24 268 ASP B CA 1
ATOM 4619 C C . ASP B 1 221 ? -32.167 27.529 -9.109 1.00 38.07 268 ASP B C 1
ATOM 4620 O O . ASP B 1 221 ? -32.943 26.771 -8.509 1.00 39.01 268 ASP B O 1
ATOM 4625 N N . GLN B 1 222 ? -32.480 28.102 -10.270 1.00 35.17 269 GLN B N 1
ATOM 4626 C CA . GLN B 1 222 ? -33.797 27.923 -10.869 1.00 37.26 269 GLN B CA 1
ATOM 4627 C C . GLN B 1 222 ? -34.049 26.472 -11.272 1.00 29.26 269 GLN B C 1
ATOM 4628 O O . GLN B 1 222 ? -35.187 26.008 -11.210 1.00 27.42 269 GLN B O 1
ATOM 4634 N N . ILE B 1 223 ? -33.009 25.745 -11.672 1.00 27.92 270 ILE B N 1
ATOM 4635 C CA . ILE B 1 223 ? -33.140 24.411 -12.238 1.00 24.90 270 ILE B CA 1
ATOM 4636 C C . ILE B 1 223 ? -32.669 23.335 -11.261 1.00 34.09 270 ILE B C 1
ATOM 4637 O O . ILE B 1 223 ? -32.330 22.233 -11.685 1.00 34.14 270 ILE B O 1
ATOM 4642 N N . ARG B 1 224 ? -32.609 23.639 -9.950 1.00 32.62 271 ARG B N 1
ATOM 4643 C CA . ARG B 1 224 ? -32.082 22.593 -9.077 1.00 35.47 271 ARG B CA 1
ATOM 4644 C C . ARG B 1 224 ? -33.188 21.608 -8.708 1.00 31.81 271 ARG B C 1
ATOM 4645 O O . ARG B 1 224 ? -34.356 21.995 -8.575 1.00 28.98 271 ARG B O 1
ATOM 4653 N N . PRO B 1 225 ? -32.853 20.332 -8.571 1.00 26.75 272 PRO B N 1
ATOM 4654 C CA . PRO B 1 225 ? -33.870 19.320 -8.279 1.00 25.30 272 PRO B CA 1
ATOM 4655 C C . PRO B 1 225 ? -34.149 19.211 -6.787 1.00 33.02 272 PRO B C 1
ATOM 4656 O O . PRO B 1 225 ? -33.354 19.631 -5.945 1.00 34.36 272 PRO B O 1
ATOM 4660 N N . ILE B 1 226 ? -35.304 18.621 -6.477 1.00 32.43 273 ILE B N 1
ATOM 4661 C CA . ILE B 1 226 ? -35.605 18.102 -5.146 1.00 34.20 273 ILE B CA 1
ATOM 4662 C C . ILE B 1 226 ? -35.988 16.634 -5.289 1.00 34.50 273 ILE B C 1
ATOM 4663 O O . ILE B 1 226 ? -36.629 16.243 -6.272 1.00 31.21 273 ILE B O 1
ATOM 4668 N N . PHE B 1 227 ? -35.594 15.821 -4.314 1.00 28.54 274 PHE B N 1
ATOM 4669 C CA . PHE B 1 227 ? -35.853 14.389 -4.362 1.00 28.83 274 PHE B CA 1
ATOM 4670 C C . PHE B 1 227 ? -36.923 14.009 -3.353 1.00 34.72 274 PHE B C 1
ATOM 4671 O O . PHE B 1 227 ? -37.078 14.650 -2.307 1.00 39.79 274 PHE B O 1
ATOM 4679 N N . PHE B 1 228 ? -37.677 12.966 -3.685 1.00 25.82 275 PHE B N 1
ATOM 4680 C CA . PHE B 1 228 ? -38.739 12.485 -2.818 1.00 29.58 275 PHE B CA 1
ATOM 4681 C C . PHE B 1 228 ? -39.014 11.029 -3.163 1.00 34.77 275 PHE B C 1
ATOM 4682 O O . PHE B 1 228 ? -38.618 10.562 -4.239 1.00 36.47 275 PHE B O 1
ATOM 4690 N N . PRO B 1 229 ? -39.643 10.268 -2.260 1.00 35.59 276 PRO B N 1
ATOM 4691 C CA . PRO B 1 229 ? -39.991 10.631 -0.877 1.00 27.65 276 PRO B CA 1
ATOM 4692 C C . PRO B 1 229 ? -38.810 10.434 0.079 1.00 25.88 276 PRO B C 1
ATOM 4693 O O . PRO B 1 229 ? -38.027 9.500 -0.105 1.00 30.64 276 PRO B O 1
ATOM 4697 N N . ASP B 1 230 ? -38.674 11.299 1.087 1.00 29.43 277 ASP B N 1
ATOM 4698 C CA . ASP B 1 230 ? -37.551 11.167 2.017 1.00 28.07 277 ASP B CA 1
ATOM 4699 C C . ASP B 1 230 ? -37.731 10.001 3.002 1.00 30.60 277 ASP B C 1
ATOM 4700 O O . ASP B 1 230 ? -36.742 9.517 3.559 1.00 41.06 277 ASP B O 1
ATOM 4705 N N . VAL B 1 231 ? -38.963 9.539 3.217 1.00 25.43 278 VAL B N 1
ATOM 4706 C CA . VAL B 1 231 ? -39.270 8.342 3.991 1.00 32.95 278 VAL B CA 1
ATOM 4707 C C . VAL B 1 231 ? -40.060 7.395 3.093 1.00 40.23 278 VAL B C 1
ATOM 4708 O O . VAL B 1 231 ? -40.716 7.813 2.132 1.00 37.40 278 VAL B O 1
ATOM 4712 N N . ASP B 1 232 ? -40.001 6.109 3.417 1.00 30.58 279 ASP B N 1
ATOM 4713 C CA . ASP B 1 232 ? -40.851 5.145 2.722 1.00 27.25 279 ASP B CA 1
ATOM 4714 C C . ASP B 1 232 ? -42.250 5.219 3.321 1.00 31.61 279 ASP B C 1
ATOM 4715 O O . ASP B 1 232 ? -42.456 4.827 4.476 1.00 41.71 279 ASP B O 1
ATOM 4720 N N . PRO B 1 233 ? -43.237 5.694 2.567 1.00 32.30 280 PRO B N 1
ATOM 4721 C CA . PRO B 1 233 ? -44.590 5.837 3.133 1.00 29.63 280 PRO B CA 1
ATOM 4722 C C . PRO B 1 233 ? -45.180 4.529 3.598 1.00 33.85 280 PRO B C 1
ATOM 4723 O O . PRO B 1 233 ? -46.095 4.550 4.433 1.00 40.72 280 PRO B O 1
ATOM 4727 N N . HIS B 1 234 ? -44.678 3.393 3.104 1.00 34.83 281 HIS B N 1
ATOM 4728 C CA . HIS B 1 234 ? -45.117 2.068 3.536 1.00 35.64 281 HIS B CA 1
ATOM 4729 C C . HIS B 1 234 ? -44.313 1.530 4.712 1.00 38.30 281 HIS B C 1
ATOM 4730 O O . HIS B 1 234 ? -44.408 0.335 5.018 1.00 40.20 281 HIS B O 1
ATOM 4737 N N . SER B 1 235 ? -43.528 2.374 5.373 1.00 33.37 282 SER B N 1
ATOM 4738 C CA . SER B 1 235 ? -42.920 1.987 6.637 1.00 29.52 282 SER B CA 1
ATOM 4739 C C . SER B 1 235 ? -43.848 2.210 7.827 1.00 30.60 282 SER B C 1
ATOM 4740 O O . SER B 1 235 ? -43.374 2.196 8.965 1.00 30.98 282 SER B O 1
ATOM 4743 N N . LEU B 1 236 ? -45.140 2.446 7.606 1.00 37.15 283 LEU B N 1
ATOM 4744 C CA . LEU B 1 236 ? -46.089 2.390 8.715 1.00 34.81 283 LEU B CA 1
ATOM 4745 C C . LEU B 1 236 ? -46.038 0.996 9.312 1.00 38.15 283 LEU B C 1
ATOM 4746 O O . LEU B 1 236 ? -46.106 0.005 8.566 1.00 41.45 283 LEU B O 1
ATOM 4751 N N . PRO B 1 237 ? -45.897 0.859 10.623 1.00 37.23 284 PRO B N 1
ATOM 4752 C CA . PRO B 1 237 ? -45.745 -0.471 11.233 1.00 43.47 284 PRO B CA 1
ATOM 4753 C C . PRO B 1 237 ? -47.039 -1.267 11.156 1.00 47.90 284 PRO B C 1
ATOM 4754 O O . PRO B 1 237 ? -48.116 -0.696 10.935 1.00 46.68 284 PRO B O 1
ATOM 4758 N N . PRO B 1 238 ? -46.961 -2.592 11.307 1.00 51.29 285 PRO B N 1
ATOM 4759 C CA . PRO B 1 238 ? -48.186 -3.383 11.489 1.00 50.83 285 PRO B CA 1
ATOM 4760 C C . PRO B 1 238 ? -48.980 -2.902 12.694 1.00 51.87 285 PRO B C 1
ATOM 4761 O O . PRO B 1 238 ? -48.424 -2.587 13.750 1.00 47.66 285 PRO B O 1
ATOM 4765 N N . GLY B 1 239 ? -50.299 -2.830 12.515 1.00 48.64 286 GLY B N 1
ATOM 4766 C CA . GLY B 1 239 ? -51.183 -2.284 13.515 1.00 46.38 286 GLY B CA 1
ATOM 4767 C C . GLY B 1 239 ? -51.553 -0.836 13.288 1.00 44.95 286 GLY B C 1
ATOM 4768 O O . GLY B 1 239 ? -52.464 -0.328 13.956 1.00 45.16 286 GLY B O 1
ATOM 4769 N N . SER B 1 240 ? -50.884 -0.162 12.366 1.00 39.07 287 SER B N 1
ATOM 4770 C CA . SER B 1 240 ? -51.197 1.233 12.158 1.00 40.43 287 SER B CA 1
ATOM 4771 C C . SER B 1 240 ? -52.472 1.348 11.324 1.00 44.77 287 SER B C 1
ATOM 4772 O O . SER B 1 240 ? -52.910 0.398 10.669 1.00 29.40 287 SER B O 1
ATOM 4775 N N . ASN B 1 241 ? -53.104 2.512 11.403 1.00 27.55 288 ASN B N 1
ATOM 4776 C CA . ASN B 1 241 ? -54.427 2.697 10.810 1.00 33.31 288 ASN B CA 1
ATOM 4777 C C . ASN B 1 241 ? -54.444 4.087 10.174 1.00 33.68 288 ASN B C 1
ATOM 4778 O O . ASN B 1 241 ? -54.761 5.085 10.831 1.00 33.43 288 ASN B O 1
ATOM 4783 N N . PHE B 1 242 ? -54.105 4.132 8.886 1.00 29.93 289 PHE B N 1
ATOM 4784 C CA . PHE B 1 242 ? -53.984 5.361 8.116 1.00 30.71 289 PHE B CA 1
ATOM 4785 C C . PHE B 1 242 ? -54.949 5.316 6.936 1.00 32.64 289 PHE B C 1
ATOM 4786 O O . PHE B 1 242 ? -55.007 4.310 6.227 1.00 28.54 289 PHE B O 1
ATOM 4794 N N . SER B 1 243 ? -55.688 6.400 6.701 1.00 32.23 290 SER B N 1
ATOM 4795 C CA . SER B 1 243 ? -56.593 6.417 5.552 1.00 27.85 290 SER B CA 1
ATOM 4796 C C . SER B 1 243 ? -56.793 7.845 5.062 1.00 30.66 290 SER B C 1
ATOM 4797 O O . SER B 1 243 ? -56.468 8.812 5.752 1.00 27.89 290 SER B O 1
ATOM 4800 N N . MET B 1 244 ? -57.336 7.964 3.846 1.00 30.42 291 MET B N 1
ATOM 4801 C CA . MET B 1 244 ? -57.550 9.254 3.199 1.00 27.77 291 MET B CA 1
ATOM 4802 C C . MET B 1 244 ? -58.903 9.245 2.499 1.00 29.45 291 MET B C 1
ATOM 4803 O O . MET B 1 244 ? -59.230 8.288 1.791 1.00 36.79 291 MET B O 1
ATOM 4808 N N . THR B 1 245 ? -59.700 10.287 2.715 1.00 25.11 292 THR B N 1
ATOM 4809 C CA . THR B 1 245 ? -60.984 10.425 2.037 1.00 30.90 292 THR B CA 1
ATOM 4810 C C . THR B 1 245 ? -60.938 11.570 1.027 1.00 35.96 292 THR B C 1
ATOM 4811 O O . THR B 1 245 ? -60.119 12.494 1.126 1.00 29.25 292 THR B O 1
ATOM 4815 N N . ALA B 1 246 ? -61.842 11.499 0.053 1.00 32.39 293 ALA B N 1
ATOM 4816 C CA . ALA B 1 246 ? -61.927 12.476 -1.027 1.00 32.81 293 ALA B CA 1
ATOM 4817 C C . ALA B 1 246 ? -63.227 13.249 -0.902 1.00 33.36 293 ALA B C 1
ATOM 4818 O O . ALA B 1 246 ? -64.308 12.659 -0.938 1.00 38.65 293 ALA B O 1
ATOM 4820 N N . GLY B 1 247 ? -63.129 14.563 -0.786 1.00 32.55 294 GLY B N 1
ATOM 4821 C CA . GLY B 1 247 ? -64.349 15.340 -0.815 1.00 26.94 294 GLY B CA 1
ATOM 4822 C C . GLY B 1 247 ? -64.390 16.469 0.189 1.00 30.85 294 GLY B C 1
ATOM 4823 O O . GLY B 1 247 ? -63.467 16.653 0.987 1.00 27.80 294 GLY B O 1
ATOM 4824 N N . ASP B 1 248 ? -65.459 17.247 0.119 1.00 28.76 295 ASP B N 1
ATOM 4825 C CA . ASP B 1 248 ? -65.632 18.393 0.989 1.00 26.93 295 ASP B CA 1
ATOM 4826 C C . ASP B 1 248 ? -65.764 17.925 2.435 1.00 27.27 295 ASP B C 1
ATOM 4827 O O . ASP B 1 248 ? -66.664 17.148 2.775 1.00 33.15 295 ASP B O 1
ATOM 4832 N N . PHE B 1 249 ? -64.848 18.404 3.274 1.00 25.04 296 PHE B N 1
ATOM 4833 C CA . PHE B 1 249 ? -64.866 18.137 4.711 1.00 32.45 296 PHE B CA 1
ATOM 4834 C C . PHE B 1 249 ? -66.260 18.332 5.316 1.00 37.86 296 PHE B C 1
ATOM 4835 O O . PHE B 1 249 ? -66.696 17.557 6.170 1.00 37.95 296 PHE B O 1
ATOM 4843 N N . GLN B 1 250 ? -66.997 19.333 4.851 1.00 39.49 297 GLN B N 1
ATOM 4844 C CA . GLN B 1 250 ? -68.279 19.613 5.471 1.00 42.57 297 GLN B CA 1
ATOM 4845 C C . GLN B 1 250 ? -69.381 18.669 5.025 1.00 49.90 297 GLN B C 1
ATOM 4846 O O . GLN B 1 250 ? -70.357 18.489 5.760 1.00 58.23 297 GLN B O 1
ATOM 4852 N N . GLU B 1 251 ? -69.239 18.041 3.864 1.00 45.74 298 GLU B N 1
ATOM 4853 C CA . GLU B 1 251 ? -70.246 17.099 3.411 1.00 43.53 298 GLU B CA 1
ATOM 4854 C C . GLU B 1 251 ? -69.926 15.669 3.819 1.00 41.64 298 GLU B C 1
ATOM 4855 O O . GLU B 1 251 ? -70.847 14.895 4.091 1.00 46.24 298 GLU B O 1
ATOM 4861 N N . ILE B 1 252 ? -68.648 15.304 3.902 1.00 40.88 299 ILE B N 1
ATOM 4862 C CA . ILE B 1 252 ? -68.299 13.913 4.182 1.00 41.89 299 ILE B CA 1
ATOM 4863 C C . ILE B 1 252 ? -68.569 13.552 5.642 1.00 38.27 299 ILE B C 1
ATOM 4864 O O . ILE B 1 252 ? -69.105 12.479 5.933 1.00 43.57 299 ILE B O 1
ATOM 4869 N N . TYR B 1 253 ? -68.204 14.431 6.578 1.00 36.79 300 TYR B N 1
ATOM 4870 C CA . TYR B 1 253 ? -68.269 14.145 8.014 1.00 37.43 300 TYR B CA 1
ATOM 4871 C C . TYR B 1 253 ? -69.561 14.734 8.575 1.00 40.36 300 TYR B C 1
ATOM 4872 O O . TYR B 1 253 ? -69.625 15.899 8.968 1.00 47.05 300 TYR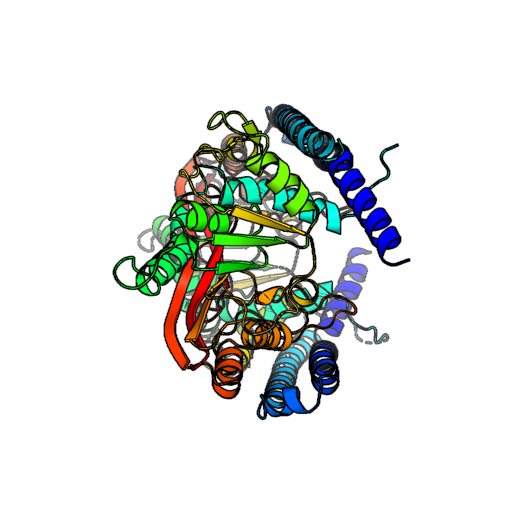 B O 1
ATOM 4881 N N . SER B 1 254 ? -70.604 13.907 8.608 1.00 41.27 301 SER B N 1
ATOM 4882 C CA . SER B 1 254 ? -71.900 14.319 9.122 1.00 50.27 301 SER B CA 1
ATOM 4883 C C . SER B 1 254 ? -72.279 13.641 10.432 1.00 57.45 301 SER B C 1
ATOM 4884 O O . SER B 1 254 ? -73.229 14.086 11.083 1.00 64.06 301 SER B O 1
ATOM 4887 N N . GLU B 1 255 ? -71.568 12.589 10.835 1.00 49.41 302 GLU B N 1
ATOM 4888 C CA . GLU B 1 255 ? -71.817 11.930 12.113 1.00 47.77 302 GLU B CA 1
ATOM 4889 C C . GLU B 1 255 ? -71.230 12.757 13.248 1.00 43.46 302 GLU B C 1
ATOM 4890 O O . GLU B 1 255 ? -70.031 13.065 13.246 1.00 43.93 302 GLU B O 1
ATOM 4896 N N . CYS B 1 256 ? -72.071 13.102 14.218 1.00 40.76 303 CYS B N 1
ATOM 4897 C CA . CYS B 1 256 ? -71.669 13.861 15.392 1.00 43.82 303 CYS B CA 1
ATOM 4898 C C . CYS B 1 256 ? -70.950 12.966 16.399 1.00 39.82 303 CYS B C 1
ATOM 4899 O O . CYS B 1 256 ? -71.101 11.748 16.398 1.00 37.98 303 CYS B O 1
ATOM 4902 N N . ASN B 1 257 ? -70.134 13.591 17.252 1.00 39.28 304 ASN B N 1
ATOM 4903 C CA . ASN B 1 257 ? -69.570 12.921 18.428 1.00 40.07 304 ASN B CA 1
ATOM 4904 C C . ASN B 1 257 ? -68.738 11.696 18.053 1.00 41.57 304 ASN B C 1
ATOM 4905 O O . ASN B 1 257 ? -68.798 10.660 18.713 1.00 45.71 304 ASN B O 1
ATOM 4910 N N . THR B 1 258 ? -67.929 11.826 17.009 1.00 41.46 305 THR B N 1
ATOM 4911 C CA . THR B 1 258 ? -67.142 10.732 16.448 1.00 39.49 305 THR B CA 1
ATOM 4912 C C . THR B 1 258 ? -65.648 10.831 16.725 1.00 36.89 305 THR B C 1
ATOM 4913 O O . THR B 1 258 ? -65.012 9.816 17.011 1.00 48.43 305 THR B O 1
ATOM 4917 N N . TRP B 1 259 ? -65.062 12.021 16.631 1.00 28.74 306 TRP B N 1
ATOM 4918 C CA . TRP B 1 259 ? -63.615 12.174 16.581 1.00 26.88 306 TRP B CA 1
ATOM 4919 C C . TRP B 1 259 ? -63.075 12.590 17.937 1.00 32.73 306 TRP B C 1
ATOM 4920 O O . TRP B 1 259 ? -63.647 13.456 18.606 1.00 35.83 306 TRP B O 1
ATOM 4931 N N . ASP B 1 260 ? -61.972 11.954 18.338 1.00 25.00 307 ASP B N 1
ATOM 4932 C CA . ASP B 1 260 ? -61.266 12.375 19.543 1.00 23.91 307 ASP B CA 1
ATOM 4933 C C . ASP B 1 260 ? -60.513 13.658 19.298 1.00 35.82 307 ASP B C 1
ATOM 4934 O O . ASP B 1 260 ? -60.318 14.454 20.220 1.00 30.45 307 ASP B O 1
ATOM 4939 N N . CYS B 1 261 ? -60.093 13.876 18.060 1.00 30.88 308 CYS B N 1
ATOM 4940 C CA . CYS B 1 261 ? -59.189 14.968 17.773 1.00 26.84 308 CYS B CA 1
ATOM 4941 C C . CYS B 1 261 ? -59.329 15.365 16.309 1.00 30.88 308 CYS B C 1
ATOM 4942 O O . CYS B 1 261 ? -59.377 14.514 15.415 1.00 29.60 308 CYS B O 1
ATOM 4945 N N . ILE B 1 262 ? -59.384 16.664 16.072 1.00 26.68 309 ILE B N 1
ATOM 4946 C CA . ILE B 1 262 ? -59.320 17.209 14.730 1.00 25.32 309 ILE B CA 1
ATOM 4947 C C . ILE B 1 262 ? -58.125 18.142 14.690 1.00 26.75 309 ILE B C 1
ATOM 4948 O O . ILE B 1 262 ? -57.971 18.993 15.575 1.00 30.60 309 ILE B O 1
ATOM 4953 N N . ALA B 1 263 ? -57.257 17.949 13.699 1.00 21.92 310 ALA B N 1
ATOM 4954 C CA . ALA B 1 263 ? -56.007 18.697 13.575 1.00 22.71 310 ALA B CA 1
ATOM 4955 C C . ALA B 1 263 ? -56.041 19.468 12.265 1.00 25.60 310 ALA B C 1
ATOM 4956 O O . ALA B 1 263 ? -56.040 18.857 11.190 1.00 33.06 310 ALA B O 1
ATOM 4958 N N . THR B 1 264 ? -56.088 20.800 12.342 1.00 23.53 311 THR B N 1
ATOM 4959 C CA . THR B 1 264 ? -56.150 21.640 11.145 1.00 26.20 311 THR B CA 1
ATOM 4960 C C . THR B 1 264 ? -54.868 22.450 11.033 1.00 31.16 311 THR B C 1
ATOM 4961 O O . THR B 1 264 ? -54.508 23.186 11.961 1.00 31.05 311 THR B O 1
ATOM 4965 N N . CYS B 1 265 ? -54.197 22.316 9.887 1.00 27.70 312 CYS B N 1
ATOM 4966 C CA . CYS B 1 265 ? -52.924 22.968 9.612 1.00 23.13 312 CYS B CA 1
ATOM 4967 C C . CYS B 1 265 ? -53.053 23.744 8.309 1.00 27.90 312 CYS B C 1
ATOM 4968 O O . CYS B 1 265 ? -53.287 23.144 7.254 1.00 28.35 312 CYS B O 1
ATOM 4971 N N . PHE B 1 266 ? -52.922 25.072 8.384 1.00 24.72 313 PHE B N 1
ATOM 4972 C CA . PHE B 1 266 ? -53.068 25.944 7.215 1.00 24.66 313 PHE B CA 1
ATOM 4973 C C . PHE B 1 266 ? -54.365 25.629 6.470 1.00 30.16 313 PHE B C 1
ATOM 4974 O O . PHE B 1 266 ? -54.387 25.439 5.247 1.00 24.58 313 PHE B O 1
ATOM 4982 N N . PHE B 1 267 ? -55.465 25.566 7.221 1.00 23.39 314 PHE B N 1
ATOM 4983 C CA . PHE B 1 267 ? -56.693 25.034 6.641 1.00 22.65 314 PHE B CA 1
ATOM 4984 C C . PHE B 1 267 ? -57.914 25.932 6.813 1.00 25.65 314 PHE B C 1
ATOM 4985 O O . PHE B 1 267 ? -58.682 26.113 5.860 1.00 26.24 314 PHE B O 1
ATOM 4993 N N . ILE B 1 268 ? -58.139 26.475 8.013 1.00 19.69 315 ILE B N 1
ATOM 4994 C CA . ILE B 1 268 ? -59.440 27.099 8.244 1.00 30.38 315 ILE B CA 1
ATOM 4995 C C . ILE B 1 268 ? -59.612 28.373 7.432 1.00 25.42 315 ILE B C 1
ATOM 4996 O O . ILE B 1 268 ? -60.744 28.819 7.239 1.00 29.50 315 ILE B O 1
ATOM 5001 N N . ASP B 1 269 ? -58.531 28.964 6.931 1.00 27.40 316 ASP B N 1
ATOM 5002 C CA . ASP B 1 269 ? -58.673 30.123 6.061 1.00 26.58 316 ASP B CA 1
ATOM 5003 C C . ASP B 1 269 ? -58.971 29.737 4.619 1.00 30.78 316 ASP B C 1
ATOM 5004 O O . ASP B 1 269 ? -59.074 30.628 3.771 1.00 30.21 316 ASP B O 1
ATOM 5009 N N . THR B 1 270 ? -59.131 28.445 4.315 1.00 22.75 317 THR B N 1
ATOM 5010 C CA . THR B 1 270 ? -59.678 28.078 3.015 1.00 22.84 317 THR B CA 1
ATOM 5011 C C . THR B 1 270 ? -61.205 28.163 2.963 1.00 27.62 317 THR B C 1
ATOM 5012 O O . THR B 1 270 ? -61.788 27.957 1.898 1.00 31.44 317 THR B O 1
ATOM 5016 N N . ALA B 1 271 ? -61.872 28.470 4.064 1.00 28.86 318 ALA B N 1
ATOM 5017 C CA . ALA B 1 271 ? -63.329 28.419 4.086 1.00 30.31 318 ALA B CA 1
ATOM 5018 C C . ALA B 1 271 ? -63.935 29.612 3.364 1.00 31.77 318 ALA B C 1
ATOM 5019 O O . ALA B 1 271 ? -63.420 30.728 3.443 1.00 27.21 318 ALA B O 1
ATOM 5021 N N . HIS B 1 272 ? -65.040 29.372 2.651 1.00 29.76 319 HIS B N 1
ATOM 5022 C CA . HIS B 1 272 ? -65.920 30.480 2.301 1.00 27.02 319 HIS B CA 1
ATOM 5023 C C . HIS B 1 272 ? -66.401 31.188 3.561 1.00 35.28 319 HIS B C 1
ATOM 5024 O O . HIS B 1 272 ? -66.471 32.422 3.604 1.00 38.77 319 HIS B O 1
ATOM 5031 N N . ASN B 1 273 ? -66.726 30.414 4.599 1.00 30.30 320 ASN B N 1
ATOM 5032 C CA . ASN B 1 273 ? -67.264 30.934 5.852 1.00 23.67 320 ASN B CA 1
ATOM 5033 C C . ASN B 1 273 ? -66.689 30.102 6.997 1.00 26.46 320 ASN B C 1
ATOM 5034 O O . ASN B 1 273 ? -67.220 29.032 7.323 1.00 28.86 320 ASN B O 1
ATOM 5039 N N . VAL B 1 274 ? -65.635 30.624 7.631 1.00 24.02 321 VAL B N 1
ATOM 5040 C CA . VAL B 1 274 ? -64.908 29.888 8.658 1.00 24.61 321 VAL B CA 1
ATOM 5041 C C . VAL B 1 274 ? -65.831 29.490 9.813 1.00 33.16 321 VAL B C 1
ATOM 5042 O O . VAL B 1 274 ? -65.578 28.488 10.501 1.00 29.04 321 VAL B O 1
ATOM 5046 N N . ILE B 1 275 ? -66.931 30.221 10.013 1.00 24.13 322 ILE B N 1
ATOM 5047 C CA . ILE B 1 275 ? -67.881 29.834 11.051 1.00 30.36 322 ILE B CA 1
ATOM 5048 C C . ILE B 1 275 ? -68.493 28.473 10.737 1.00 29.54 322 ILE B C 1
ATOM 5049 O O . ILE B 1 275 ? -68.761 27.676 11.645 1.00 27.69 322 ILE B O 1
ATOM 5054 N N . ASP B 1 276 ? -68.733 28.185 9.453 1.00 28.92 323 ASP B N 1
ATOM 5055 C CA . ASP B 1 276 ? -69.242 26.863 9.080 1.00 25.30 323 ASP B CA 1
ATOM 5056 C C . ASP B 1 276 ? -68.240 25.769 9.445 1.00 26.17 323 ASP B C 1
ATOM 5057 O O . ASP B 1 276 ? -68.629 24.701 9.930 1.00 32.38 323 ASP B O 1
ATOM 5062 N N . TYR B 1 277 ? -66.944 26.018 9.224 1.00 24.11 324 TYR B N 1
ATOM 5063 C CA . TYR B 1 277 ? -65.928 25.055 9.645 1.00 23.22 324 TYR B CA 1
ATOM 5064 C C . TYR B 1 277 ? -65.984 24.840 11.144 1.00 26.69 324 TYR B C 1
ATOM 5065 O O . TYR B 1 277 ? -65.965 23.698 11.619 1.00 32.66 324 TYR B O 1
ATOM 5074 N N . ILE B 1 278 ? -66.041 25.938 11.907 1.00 27.55 325 ILE B N 1
ATOM 5075 C CA . ILE B 1 278 ? -66.058 25.826 13.362 1.00 31.58 325 ILE B CA 1
ATOM 5076 C C . ILE B 1 278 ? -67.273 25.039 13.809 1.00 27.85 325 ILE B C 1
ATOM 5077 O O . ILE B 1 278 ? -67.194 24.205 14.718 1.00 28.12 325 ILE B O 1
ATOM 5082 N N . ASP B 1 279 ? -68.412 25.280 13.160 1.00 26.28 326 ASP B N 1
ATOM 5083 C CA . ASP B 1 279 ? -69.646 24.588 13.518 1.00 30.13 326 ASP B CA 1
ATOM 5084 C C . ASP B 1 279 ? -69.535 23.085 13.245 1.00 32.48 326 ASP B C 1
ATOM 5085 O O . ASP B 1 279 ? -69.906 22.259 14.087 1.00 34.73 326 ASP B O 1
ATOM 5090 N N . THR B 1 280 ? -69.006 22.712 12.077 1.00 26.18 327 THR B N 1
ATOM 5091 C CA . THR B 1 280 ? -68.811 21.295 11.776 1.00 27.10 327 THR B CA 1
ATOM 5092 C C . THR B 1 280 ? -67.865 20.647 12.776 1.00 30.28 327 THR B C 1
ATOM 5093 O O . THR B 1 280 ? -68.105 19.522 13.238 1.00 33.79 327 THR B O 1
ATOM 5097 N N . ILE B 1 281 ? -66.782 21.344 13.127 1.00 31.74 328 ILE B N 1
ATOM 5098 C CA . ILE B 1 281 ? -65.790 20.749 14.019 1.00 29.88 328 ILE B CA 1
ATOM 5099 C C . ILE B 1 281 ? -66.404 20.485 15.388 1.00 31.46 328 ILE B C 1
ATOM 5100 O O . ILE B 1 281 ? -66.194 19.421 15.983 1.00 37.58 328 ILE B O 1
ATOM 5105 N N . TRP B 1 282 ? -67.209 21.431 15.883 1.00 30.19 329 TRP B N 1
ATOM 5106 C CA . TRP B 1 282 ? -67.899 21.249 17.157 1.00 28.11 329 TRP B CA 1
ATOM 5107 C C . TRP B 1 282 ? -68.860 20.063 17.119 1.00 33.74 329 TRP B C 1
ATOM 5108 O O . TRP B 1 282 ? -68.964 19.311 18.096 1.00 36.19 329 TRP B O 1
ATOM 5119 N N . LYS B 1 283 ? -69.592 19.885 16.014 1.00 31.86 330 LYS B N 1
ATOM 5120 C CA . LYS B 1 283 ? -70.568 18.799 15.973 1.00 34.37 330 LYS B CA 1
ATOM 5121 C C . LYS B 1 283 ? -69.890 17.437 15.971 1.00 38.16 330 LYS B C 1
ATOM 5122 O O . LYS B 1 283 ? -70.350 16.509 16.650 1.00 34.31 330 LYS B O 1
ATOM 5128 N N . ILE B 1 284 ? -68.807 17.288 15.199 1.00 29.98 331 ILE B N 1
ATOM 5129 C CA . ILE B 1 284 ? -68.270 15.953 14.951 1.00 30.34 331 ILE B CA 1
ATOM 5130 C C . ILE B 1 284 ? -67.230 15.521 15.981 1.00 31.44 331 ILE B C 1
ATOM 5131 O O . ILE B 1 284 ? -66.872 14.334 16.014 1.00 29.79 331 ILE B O 1
ATOM 5136 N N . LEU B 1 285 ? -66.748 16.425 16.834 1.00 27.03 332 LEU B N 1
ATOM 5137 C CA . LEU B 1 285 ? -65.920 16.010 17.961 1.00 29.25 332 LEU B CA 1
ATOM 5138 C C . LEU B 1 285 ? -66.745 15.241 18.991 1.00 32.14 332 LEU B C 1
ATOM 5139 O O . LEU B 1 285 ? -67.883 15.611 19.292 1.00 34.72 332 LEU B O 1
ATOM 5144 N N . LYS B 1 286 ? -66.160 14.165 19.529 1.00 27.94 333 LYS B N 1
ATOM 5145 C CA . LYS B 1 286 ? -66.669 13.569 20.757 1.00 32.43 333 LYS B CA 1
ATOM 5146 C C . LYS B 1 286 ? -66.652 14.608 21.878 1.00 38.97 333 LYS B C 1
ATOM 5147 O O . LYS B 1 286 ? -65.755 15.460 21.937 1.00 31.07 333 LYS B O 1
ATOM 5153 N N . PRO B 1 287 ? -67.616 14.552 22.793 1.00 38.19 334 PRO B N 1
ATOM 5154 C CA . PRO B 1 287 ? -67.481 15.319 24.043 1.00 34.09 334 PRO B CA 1
ATOM 5155 C C . PRO B 1 287 ? -66.169 14.955 24.730 1.00 38.32 334 PRO B C 1
ATOM 5156 O O . PRO B 1 287 ? -65.826 13.781 24.863 1.00 35.62 334 PRO B O 1
ATOM 5160 N N . GLY B 1 288 ? -65.413 15.973 25.134 1.00 36.58 335 GLY B N 1
ATOM 5161 C CA . GLY B 1 288 ? -64.074 15.753 25.626 1.00 26.64 335 GLY B CA 1
ATOM 5162 C C . GLY B 1 288 ? -63.001 15.786 24.557 1.00 34.30 335 GLY B C 1
ATOM 5163 O O . GLY B 1 288 ? -61.810 15.791 24.898 1.00 32.76 335 GLY B O 1
ATOM 5164 N N . GLY B 1 289 ? -63.378 15.811 23.277 1.00 24.53 336 GLY B N 1
ATOM 5165 C CA . GLY B 1 289 ? -62.390 15.833 22.224 1.00 23.82 336 GLY B CA 1
ATOM 5166 C C . GLY B 1 289 ? -61.768 17.202 22.038 1.00 27.63 336 GLY B C 1
ATOM 5167 O O . GLY B 1 289 ? -62.241 18.213 22.562 1.00 29.44 336 GLY B O 1
ATOM 5168 N N . ILE B 1 290 ? -60.674 17.231 21.277 1.00 25.74 337 ILE B N 1
ATOM 5169 C CA . ILE B 1 290 ? -59.905 18.455 21.103 1.00 25.62 337 ILE B CA 1
ATOM 5170 C C . ILE B 1 290 ? -59.738 18.792 19.629 1.00 31.91 337 ILE B C 1
ATOM 5171 O O . ILE B 1 290 ? -59.602 17.915 18.767 1.00 28.62 337 ILE B O 1
ATOM 5176 N N . TRP B 1 291 ? -59.748 20.095 19.356 1.00 29.19 338 TRP B N 1
ATOM 5177 C CA . TRP B 1 291 ? -59.428 20.678 18.063 1.00 22.03 338 TRP B CA 1
ATOM 5178 C C . TRP B 1 291 ? -58.084 21.396 18.199 1.00 24.45 338 TRP B C 1
ATOM 5179 O O . TRP B 1 291 ? -57.933 22.284 19.045 1.00 25.91 338 TRP B O 1
ATOM 5190 N N . ILE B 1 292 ? -57.095 20.951 17.423 1.00 24.53 339 ILE B N 1
ATOM 5191 C CA . ILE B 1 292 ? -55.769 21.557 17.356 1.00 26.17 339 ILE B CA 1
ATOM 5192 C C . ILE B 1 292 ? -55.688 22.305 16.039 1.00 24.38 339 ILE B C 1
ATOM 5193 O O . ILE B 1 292 ? -55.985 21.735 14.983 1.00 25.30 339 ILE B O 1
ATOM 5198 N N . ASN B 1 293 ? -55.315 23.577 16.094 1.00 29.26 340 ASN B N 1
ATOM 5199 C CA . ASN B 1 293 ? -55.206 24.384 14.885 1.00 21.25 340 ASN B CA 1
ATOM 5200 C C . ASN B 1 293 ? -53.880 25.122 14.855 1.00 25.53 340 ASN B C 1
ATOM 5201 O O . ASN B 1 293 ? -53.443 25.686 15.865 1.00 30.14 340 ASN B O 1
ATOM 5206 N N . LEU B 1 294 ? -53.251 25.128 13.687 1.00 21.43 341 LEU B N 1
ATOM 5207 C CA . LEU B 1 294 ? -52.091 25.975 13.452 1.00 25.35 341 LEU B CA 1
ATOM 5208 C C . LEU B 1 294 ? -52.188 26.540 12.042 1.00 27.71 341 LEU B C 1
ATOM 5209 O O . LEU B 1 294 ? -52.376 25.786 11.079 1.00 29.37 341 LEU B O 1
ATOM 5214 N N . GLY B 1 295 ? -52.056 27.861 11.922 1.00 26.33 342 GLY B N 1
ATOM 5215 C CA . GLY B 1 295 ? -52.011 28.495 10.631 1.00 22.75 342 GLY B CA 1
ATOM 5216 C C . GLY B 1 295 ? -52.270 29.981 10.687 1.00 28.90 342 GLY B C 1
ATOM 5217 O O . GLY B 1 295 ? -52.569 30.544 11.745 1.00 26.80 342 GLY B O 1
ATOM 5218 N N . PRO B 1 296 ? -52.151 30.653 9.525 1.00 24.90 343 PRO B N 1
ATOM 5219 C CA . PRO B 1 296 ? -52.460 32.086 9.453 1.00 26.14 343 PRO B CA 1
ATOM 5220 C C . PRO B 1 296 ? -53.920 32.288 9.098 1.00 29.76 343 PRO B C 1
ATOM 5221 O O . PRO B 1 296 ? -54.723 31.369 9.268 1.00 25.23 343 PRO B O 1
ATOM 5225 N N . LEU B 1 297 ? -54.277 33.463 8.568 1.00 24.99 344 LEU B N 1
ATOM 5226 C CA . LEU B 1 297 ? -55.649 33.753 8.164 1.00 22.68 344 LEU B CA 1
ATOM 5227 C C . LEU B 1 297 ? -55.629 34.410 6.790 1.00 27.53 344 LEU B C 1
ATOM 5228 O O . LEU B 1 297 ? -56.020 35.561 6.608 1.00 26.27 344 LEU B O 1
ATOM 5233 N N . LEU B 1 298 ? -55.134 33.657 5.812 1.00 24.85 345 LEU B N 1
ATOM 5234 C CA . LEU B 1 298 ? -55.090 34.085 4.419 1.00 26.99 345 LEU B CA 1
ATOM 5235 C C . LEU B 1 298 ? -56.349 33.552 3.749 1.00 30.15 345 LEU B C 1
ATOM 5236 O O . LEU B 1 298 ? -56.391 32.414 3.287 1.00 36.54 345 LEU B O 1
ATOM 5241 N N . TYR B 1 299 ? -57.402 34.366 3.715 1.00 32.46 346 TYR B N 1
ATOM 5242 C CA . TYR B 1 299 ? -58.692 33.871 3.250 1.00 27.10 346 TYR B CA 1
ATOM 5243 C C . TYR B 1 299 ? -58.659 33.666 1.746 1.00 28.20 346 TYR B C 1
ATOM 5244 O O . TYR B 1 299 ? -58.463 34.617 0.977 1.00 31.36 346 TYR B O 1
ATOM 5253 N N . HIS B 1 300 ? -58.850 32.413 1.329 1.00 29.05 347 HIS B N 1
ATOM 5254 C CA . HIS B 1 300 ? -58.582 32.030 -0.052 1.00 35.10 347 HIS B CA 1
ATOM 5255 C C . HIS B 1 300 ? -59.573 32.628 -1.035 1.00 36.97 347 HIS B C 1
ATOM 5256 O O . HIS B 1 300 ? -59.242 32.748 -2.217 1.00 37.54 347 HIS B O 1
ATOM 5263 N N . PHE B 1 301 ? -60.756 33.043 -0.580 1.00 32.05 348 PHE B N 1
ATOM 5264 C CA . PHE B 1 301 ? -61.757 33.605 -1.475 1.00 36.49 348 PHE B CA 1
ATOM 5265 C C . PHE B 1 301 ? -61.908 35.116 -1.348 1.00 32.12 348 PHE B C 1
ATOM 5266 O O . PHE B 1 301 ? -62.787 35.686 -1.998 1.00 38.03 348 PHE B O 1
ATOM 5274 N N . GLU B 1 302 ? -61.064 35.779 -0.561 1.00 31.54 349 GLU B N 1
ATOM 5275 C CA . GLU B 1 302 ? -61.179 37.223 -0.373 1.00 38.81 349 GLU B CA 1
ATOM 5276 C C . GLU B 1 302 ? -61.201 37.960 -1.712 1.00 41.35 349 GLU B C 1
ATOM 5277 O O . GLU B 1 302 ? -60.395 37.688 -2.608 1.00 45.79 349 GLU B O 1
ATOM 5283 N N . ASN B 1 303 ? -62.153 38.877 -1.849 1.00 49.47 350 ASN B N 1
ATOM 5284 C CA . ASN B 1 303 ? -62.207 39.819 -2.978 1.00 70.45 350 ASN B CA 1
ATOM 5285 C C . ASN B 1 303 ? -62.188 39.109 -4.339 1.00 73.77 350 ASN B C 1
ATOM 5286 O O . ASN B 1 303 ? -61.457 39.487 -5.258 1.00 71.46 350 ASN B O 1
ATOM 5291 N N . LEU B 1 304 ? -63.008 38.067 -4.467 1.00 76.04 351 LEU B N 1
ATOM 5292 C CA . LEU B 1 304 ? -63.189 37.353 -5.727 1.00 67.49 351 LEU B CA 1
ATOM 5293 C C . LEU B 1 304 ? -64.648 37.449 -6.136 1.00 73.52 351 LEU B C 1
ATOM 5294 O O . LEU B 1 304 ? -65.546 37.251 -5.307 1.00 73.36 351 LEU B O 1
ATOM 5299 N N . ALA B 1 305 ? -64.878 37.755 -7.409 1.00 72.34 352 ALA B N 1
ATOM 5300 C CA . ALA B 1 305 ? -66.234 37.968 -7.886 1.00 67.24 352 ALA B CA 1
ATOM 5301 C C . ALA B 1 305 ? -67.066 36.706 -7.712 1.00 59.42 352 ALA B C 1
ATOM 5302 O O . ALA B 1 305 ? -66.634 35.605 -8.069 1.00 55.46 352 ALA B O 1
ATOM 5304 N N . ASN B 1 306 ? -68.252 36.875 -7.128 1.00 60.09 353 ASN B N 1
ATOM 5305 C CA . ASN B 1 306 ? -69.249 35.816 -6.978 1.00 65.01 353 ASN B CA 1
ATOM 5306 C C . ASN B 1 306 ? -68.794 34.692 -6.052 1.00 58.04 353 ASN B C 1
ATOM 5307 O O . ASN B 1 306 ? -69.290 33.570 -6.150 1.00 60.30 353 ASN B O 1
ATOM 5312 N N . GLU B 1 307 ? -67.871 34.967 -5.137 1.00 51.59 354 GLU B N 1
ATOM 5313 C CA . GLU B 1 307 ? -67.466 33.997 -4.128 1.00 50.67 354 GLU B CA 1
ATOM 5314 C C . GLU B 1 307 ? -67.738 34.572 -2.746 1.00 44.77 354 GLU B C 1
ATOM 5315 O O . GLU B 1 307 ? -67.346 35.708 -2.453 1.00 44.84 354 GLU B O 1
ATOM 5321 N N . LEU B 1 308 ? -68.436 33.804 -1.915 1.00 38.74 355 LEU B N 1
ATOM 5322 C CA . LEU B 1 308 ? -68.624 34.198 -0.527 1.00 40.19 355 LEU B CA 1
ATOM 5323 C C . LEU B 1 308 ? -67.297 34.104 0.220 1.00 43.12 355 LEU B C 1
ATOM 5324 O O . LEU B 1 308 ? -66.523 33.157 0.037 1.00 39.98 355 LEU B O 1
ATOM 5329 N N . SER B 1 309 ? -67.025 35.097 1.059 1.00 42.74 356 SER B N 1
ATOM 5330 C CA . SER B 1 309 ? -65.827 35.052 1.892 1.00 35.48 35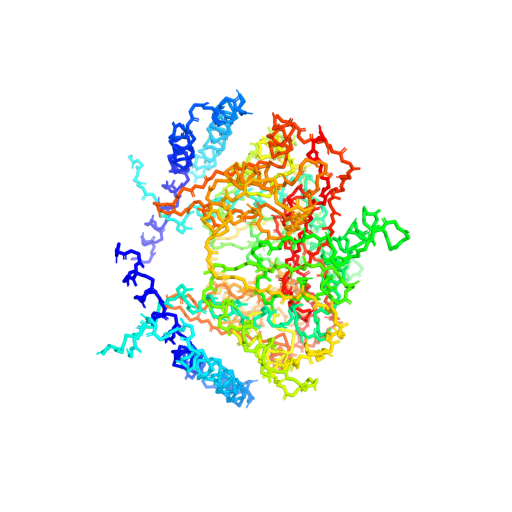6 SER B CA 1
ATOM 5331 C C . SER B 1 309 ? -66.048 35.924 3.119 1.00 29.98 356 SER B C 1
ATOM 5332 O O . SER B 1 309 ? -66.207 37.142 2.995 1.00 42.65 356 SER B O 1
ATOM 5335 N N . ILE B 1 310 ? -66.068 35.310 4.292 1.00 35.53 357 ILE B N 1
ATOM 5336 C CA . ILE B 1 310 ? -66.186 36.020 5.562 1.00 35.84 357 ILE B CA 1
ATOM 5337 C C . ILE B 1 310 ? -64.786 36.095 6.142 1.00 33.22 357 ILE B C 1
ATOM 5338 O O . ILE B 1 310 ? -64.232 35.080 6.576 1.00 39.80 357 ILE B O 1
ATOM 5343 N N . GLU B 1 311 ? -64.185 37.271 6.147 1.00 29.48 358 GLU B N 1
ATOM 5344 C CA . GLU B 1 311 ? -62.840 37.418 6.689 1.00 33.46 358 GLU B CA 1
ATOM 5345 C C . GLU B 1 311 ? -62.916 37.890 8.136 1.00 37.22 358 GLU B C 1
ATOM 5346 O O . GLU B 1 311 ? -63.381 38.999 8.413 1.00 39.97 358 GLU B O 1
ATOM 5352 N N . LEU B 1 312 ? -62.468 37.048 9.055 1.00 33.64 359 LEU B N 1
ATOM 5353 C CA . LEU B 1 312 ? -62.447 37.387 10.467 1.00 29.53 359 LEU B CA 1
ATOM 5354 C C . LEU B 1 312 ? -61.011 37.596 10.934 1.00 32.52 359 LEU B C 1
ATOM 5355 O O . LEU B 1 312 ? -60.102 36.851 10.548 1.00 28.45 359 LEU B O 1
ATOM 5360 N N . SER B 1 313 ? -60.814 38.614 11.763 1.00 26.98 360 SER B N 1
ATOM 5361 C CA . SER B 1 313 ? -59.586 38.717 12.524 1.00 28.21 360 SER B CA 1
ATOM 5362 C C . SER B 1 313 ? -59.473 37.523 13.465 1.00 33.20 360 SER B C 1
ATOM 5363 O O . SER B 1 313 ? -60.457 36.832 13.752 1.00 25.80 360 SER B O 1
ATOM 5366 N N . TYR B 1 314 ? -58.256 37.277 13.956 1.00 26.73 361 TYR B N 1
ATOM 5367 C CA . TYR B 1 314 ? -58.084 36.167 14.892 1.00 27.23 361 TYR B CA 1
ATOM 5368 C C . TYR B 1 314 ? -58.886 36.404 16.167 1.00 30.37 361 TYR B C 1
ATOM 5369 O O . TYR B 1 314 ? -59.437 35.465 16.752 1.00 26.77 361 TYR B O 1
ATOM 5378 N N . GLU B 1 315 ? -58.965 37.657 16.607 1.00 31.43 362 GLU B N 1
ATOM 5379 C CA . GLU B 1 315 ? -59.803 38.004 17.743 1.00 35.59 362 GLU B CA 1
ATOM 5380 C C . GLU B 1 315 ? -61.241 37.517 17.538 1.00 38.13 362 GLU B C 1
ATOM 5381 O O . GLU B 1 315 ? -61.831 36.897 18.432 1.00 36.22 362 GLU B O 1
ATOM 5387 N N . ASP B 1 316 ? -61.812 37.755 16.347 1.00 33.06 363 ASP B N 1
ATOM 5388 C CA . ASP B 1 316 ? -63.191 37.317 16.107 1.00 32.87 363 ASP B CA 1
ATOM 5389 C C . ASP B 1 316 ? -63.297 35.796 16.081 1.00 31.41 363 ASP B C 1
ATOM 5390 O O . ASP B 1 316 ? -64.291 35.229 16.542 1.00 32.67 363 ASP B O 1
ATOM 5395 N N . ILE B 1 317 ? -62.293 35.118 15.530 1.00 30.82 364 ILE B N 1
ATOM 5396 C CA . ILE B 1 317 ? -62.329 33.663 15.503 1.00 34.83 364 ILE B CA 1
ATOM 5397 C C . ILE B 1 317 ? -62.364 33.115 16.919 1.00 34.47 364 ILE B C 1
ATOM 5398 O O . ILE B 1 317 ? -63.191 32.260 17.251 1.00 30.84 364 ILE B O 1
ATOM 5403 N N . LYS B 1 318 ? -61.485 33.622 17.783 1.00 30.68 365 LYS B N 1
ATOM 5404 C CA . LYS B 1 318 ? -61.498 33.174 19.165 1.00 31.27 365 LYS B CA 1
ATOM 5405 C C . LYS B 1 318 ? -62.841 33.485 19.825 1.00 34.06 365 LYS B C 1
ATOM 5406 O O . LYS B 1 318 ? -63.390 32.645 20.545 1.00 32.13 365 LYS B O 1
ATOM 5412 N N . ASN B 1 319 ? -63.422 34.661 19.541 1.00 29.62 366 ASN B N 1
ATOM 5413 C CA . ASN B 1 319 ? -64.719 34.982 20.135 1.00 33.32 366 ASN B CA 1
ATOM 5414 C C . ASN B 1 319 ? -65.806 34.030 19.657 1.00 30.88 366 ASN B C 1
ATOM 5415 O O . ASN B 1 319 ? -66.719 33.690 20.422 1.00 34.21 366 ASN B O 1
ATOM 5420 N N . VAL B 1 320 ? -65.752 33.621 18.387 1.00 30.90 367 VAL B N 1
ATOM 5421 C CA . VAL B 1 320 ? -66.747 32.685 17.864 1.00 30.91 367 VAL B CA 1
ATOM 5422 C C . VAL B 1 320 ? -66.565 31.316 18.514 1.00 32.23 367 VAL B C 1
ATOM 5423 O O . VAL B 1 320 ? -67.530 30.680 18.955 1.00 36.03 367 VAL B O 1
ATOM 5427 N N . VAL B 1 321 ? -65.314 30.860 18.593 1.00 29.50 368 VAL B N 1
ATOM 5428 C CA . VAL B 1 321 ? -64.988 29.577 19.216 1.00 31.00 368 VAL B CA 1
ATOM 5429 C C . VAL B 1 321 ? -65.489 29.538 20.660 1.00 35.03 368 VAL B C 1
ATOM 5430 O O . VAL B 1 321 ? -66.120 28.567 21.092 1.00 37.75 368 VAL B O 1
ATOM 5434 N N . LEU B 1 322 ? -65.228 30.603 21.425 1.00 33.38 369 LEU B N 1
ATOM 5435 C CA . LEU B 1 322 ? -65.700 30.654 22.803 1.00 33.70 369 LEU B CA 1
ATOM 5436 C C . LEU B 1 322 ? -67.223 30.574 22.883 1.00 36.91 369 LEU B C 1
ATOM 5437 O O . LEU B 1 322 ? -67.772 29.918 23.778 1.00 32.04 369 LEU B O 1
ATOM 5442 N N . GLN B 1 323 ? -67.927 31.229 21.960 1.00 34.81 370 GLN B N 1
ATOM 5443 C CA . GLN B 1 323 ? -69.383 31.202 22.021 1.00 33.82 370 GLN B CA 1
ATOM 5444 C C . GLN B 1 323 ? -69.951 29.829 21.712 1.00 32.21 370 GLN B C 1
ATOM 5445 O O . GLN B 1 323 ? -71.067 29.530 22.139 1.00 41.29 370 GLN B O 1
ATOM 5451 N N . TYR B 1 324 ? -69.217 28.992 20.976 1.00 32.74 371 TYR B N 1
ATOM 5452 C CA . TYR B 1 324 ? -69.646 27.616 20.769 1.00 30.67 371 TYR B CA 1
ATOM 5453 C C . TYR B 1 324 ? -69.506 26.766 22.028 1.00 36.37 371 TYR B C 1
ATOM 5454 O O . TYR B 1 324 ? -70.112 25.691 22.108 1.00 40.87 371 TYR B O 1
ATOM 5463 N N . GLY B 1 325 ? -68.734 27.216 23.012 1.00 32.56 372 GLY B N 1
ATOM 5464 C CA . GLY B 1 325 ? -68.532 26.452 24.224 1.00 31.50 372 GLY B CA 1
ATOM 5465 C C . GLY B 1 325 ? -67.208 25.727 24.306 1.00 36.33 372 GLY B C 1
ATOM 5466 O O . GLY B 1 325 ? -66.984 25.002 25.272 1.00 41.04 372 GLY B O 1
ATOM 5467 N N . PHE B 1 326 ? -66.333 25.890 23.320 1.00 30.24 373 PHE B N 1
ATOM 5468 C CA . PHE B 1 326 ? -64.985 25.362 23.421 1.00 30.77 373 PHE B CA 1
ATOM 5469 C C . PHE B 1 326 ? -64.259 25.982 24.605 1.00 31.83 373 PHE B C 1
ATOM 5470 O O . PHE B 1 326 ? -64.441 27.159 24.926 1.00 35.42 373 PHE B O 1
ATOM 5478 N N . LYS B 1 327 ? -63.405 25.189 25.238 1.00 32.66 374 LYS B N 1
ATOM 5479 C CA . LYS B 1 327 ? -62.536 25.669 26.301 1.00 36.91 374 LYS B CA 1
ATOM 5480 C C . LYS B 1 327 ? -61.119 25.773 25.766 1.00 36.13 374 LYS B C 1
ATOM 5481 O O . LYS B 1 327 ? -60.599 24.813 25.191 1.00 32.08 374 LYS B O 1
ATOM 5487 N N . VAL B 1 328 ? -60.509 26.943 25.929 1.00 38.65 375 VAL B N 1
ATOM 5488 C CA . VAL B 1 328 ? -59.168 27.177 25.401 1.00 38.89 375 VAL B CA 1
ATOM 5489 C C . VAL B 1 328 ? -58.134 26.598 26.362 1.00 38.28 375 VAL B C 1
ATOM 5490 O O . VAL B 1 328 ? -58.102 26.942 27.548 1.00 41.08 375 VAL B O 1
ATOM 5494 N N . GLU B 1 329 ? -57.293 25.703 25.850 1.00 35.71 376 GLU B N 1
ATOM 5495 C CA . GLU B 1 329 ? -56.272 25.039 26.649 1.00 36.04 376 GLU B CA 1
ATOM 5496 C C . GLU B 1 329 ? -54.861 25.458 26.287 1.00 36.40 376 GLU B C 1
ATOM 5497 O O . GLU B 1 329 ? -53.990 25.497 27.156 1.00 40.32 376 GLU B O 1
ATOM 5503 N N . VAL B 1 330 ? -54.619 25.774 25.024 1.00 35.12 377 VAL B N 1
ATOM 5504 C CA . VAL B 1 330 ? -53.327 26.240 24.550 1.00 25.17 377 VAL B CA 1
ATOM 5505 C C . VAL B 1 330 ? -53.608 27.370 23.580 1.00 30.64 377 VAL B C 1
ATOM 5506 O O . VAL B 1 330 ? -54.527 27.274 22.762 1.00 36.18 377 VAL B O 1
ATOM 5510 N N . GLU B 1 331 ? -52.852 28.452 23.690 1.00 34.17 378 GLU B N 1
ATOM 5511 C CA . GLU B 1 331 ? -52.909 29.512 22.692 1.00 37.93 378 GLU B CA 1
ATOM 5512 C C . GLU B 1 331 ? -51.531 30.153 22.591 1.00 39.74 378 GLU B C 1
ATOM 5513 O O . GLU B 1 331 ? -51.014 30.687 23.576 1.00 49.11 378 GLU B O 1
ATOM 5519 N N . LYS B 1 332 ? -50.919 30.050 21.419 1.00 36.04 379 LYS B N 1
ATOM 5520 C CA . LYS B 1 332 ? -49.660 30.716 21.115 1.00 39.74 379 LYS B CA 1
ATOM 5521 C C . LYS B 1 332 ? -49.840 31.490 19.821 1.00 37.85 379 LYS B C 1
ATOM 5522 O O . LYS B 1 332 ? -50.231 30.915 18.803 1.00 41.61 379 LYS B O 1
ATOM 5528 N N . GLU B 1 333 ? -49.578 32.785 19.861 1.00 37.95 380 GLU B N 1
ATOM 5529 C CA . GLU B 1 333 ? -49.510 33.541 18.622 1.00 40.67 380 GLU B CA 1
ATOM 5530 C C . GLU B 1 333 ? -48.055 33.646 18.165 1.00 39.96 380 GLU B C 1
ATOM 5531 O O . GLU B 1 333 ? -47.122 33.283 18.884 1.00 41.40 380 GLU B O 1
ATOM 5537 N N . SER B 1 334 ? -47.866 34.120 16.935 1.00 38.73 381 SER B N 1
ATOM 5538 C CA . SER B 1 334 ? -46.529 34.308 16.371 1.00 35.57 381 SER B CA 1
ATOM 5539 C C . SER B 1 334 ? -45.722 33.008 16.372 1.00 39.05 381 SER B C 1
ATOM 5540 O O . SER B 1 334 ? -44.564 32.971 16.791 1.00 50.68 381 SER B O 1
ATOM 5543 N N . VAL B 1 335 ? -46.332 31.927 15.899 1.00 34.21 382 VAL B N 1
ATOM 5544 C CA . VAL B 1 335 ? -45.570 30.734 15.547 1.00 30.44 382 VAL B CA 1
ATOM 5545 C C . VAL B 1 335 ? -45.061 30.918 14.115 1.00 32.13 382 VAL B C 1
ATOM 5546 O O . VAL B 1 335 ? -45.831 30.841 13.153 1.00 30.93 382 VAL B O 1
ATOM 5550 N N . LEU B 1 336 ? -43.760 31.184 13.973 1.00 31.31 383 LEU B N 1
ATOM 5551 C CA . LEU B 1 336 ? -43.187 31.518 12.672 1.00 30.18 383 LEU B CA 1
ATOM 5552 C C . LEU B 1 336 ? -43.089 30.291 11.782 1.00 30.30 383 LEU B C 1
ATOM 5553 O O . LEU B 1 336 ? -42.594 29.240 12.199 1.00 32.43 383 LEU B O 1
ATOM 5558 N N . SER B 1 337 ? -43.565 30.420 10.550 1.00 29.47 384 SER B N 1
ATOM 5559 C CA . SER B 1 337 ? -43.362 29.349 9.588 1.00 35.16 384 SER B CA 1
ATOM 5560 C C . SER B 1 337 ? -43.412 29.910 8.180 1.00 27.87 384 SER B C 1
ATOM 5561 O O . SER B 1 337 ? -43.936 30.998 7.927 1.00 27.71 384 SER B O 1
ATOM 5564 N N . THR B 1 338 ? -42.847 29.142 7.279 1.00 32.88 385 THR B N 1
ATOM 5565 C CA . THR B 1 338 ? -42.915 29.366 5.858 1.00 29.20 385 THR B CA 1
ATOM 5566 C C . THR B 1 338 ? -43.864 28.346 5.251 1.00 31.40 385 THR B C 1
ATOM 5567 O O . THR B 1 338 ? -44.370 27.443 5.923 1.00 32.60 385 THR B O 1
ATOM 5571 N N . TYR B 1 339 ? -44.102 28.487 3.957 1.00 30.49 386 TYR B N 1
ATOM 5572 C CA . TYR B 1 339 ? -44.985 27.559 3.271 1.00 25.19 386 TYR B CA 1
ATOM 5573 C C . TYR B 1 339 ? -44.491 27.401 1.839 1.00 29.36 386 TYR B C 1
ATOM 5574 O O . TYR B 1 339 ? -44.612 28.332 1.037 1.00 29.35 386 TYR B O 1
ATOM 5583 N N . THR B 1 340 ? -43.962 26.217 1.526 1.00 23.75 387 THR B N 1
ATOM 5584 C CA . THR B 1 340 ? -43.294 25.935 0.251 1.00 30.83 387 THR B CA 1
ATOM 5585 C C . THR B 1 340 ? -42.298 27.039 -0.117 1.00 33.74 387 THR B C 1
ATOM 5586 O O . THR B 1 340 ? -42.288 27.549 -1.238 1.00 43.21 387 THR B O 1
ATOM 5590 N N . VAL B 1 341 ? -41.442 27.405 0.841 1.00 32.16 388 VAL B N 1
ATOM 5591 C CA . VAL B 1 341 ? -40.473 28.474 0.616 1.00 33.90 388 VAL B CA 1
ATOM 5592 C C . VAL B 1 341 ? -39.322 27.958 -0.231 1.00 30.70 388 VAL B C 1
ATOM 5593 O O . VAL B 1 341 ? -38.877 26.809 -0.086 1.00 32.11 388 VAL B O 1
ATOM 5597 N N . ASN B 1 342 ? -38.853 28.814 -1.137 1.00 28.05 389 ASN B N 1
ATOM 5598 C CA . ASN B 1 342 ? -37.636 28.577 -1.898 1.00 22.68 389 ASN B CA 1
ATOM 5599 C C . ASN B 1 342 ? -36.500 29.221 -1.106 1.00 38.18 389 ASN B C 1
ATOM 5600 O O . ASN B 1 342 ? -36.389 30.452 -1.049 1.00 31.50 389 ASN B O 1
ATOM 5605 N N . ASP B 1 343 ? -35.658 28.388 -0.494 1.00 30.13 390 ASP B N 1
ATOM 5606 C CA . ASP B 1 343 ? -34.683 28.889 0.462 1.00 40.72 390 ASP B CA 1
ATOM 5607 C C . ASP B 1 343 ? -33.612 29.771 -0.181 1.00 42.96 390 ASP B C 1
ATOM 5608 O O . ASP B 1 343 ? -33.045 30.638 0.496 1.00 41.67 390 ASP B O 1
ATOM 5613 N N . LEU B 1 344 ? -33.306 29.567 -1.463 1.00 31.37 391 LEU B N 1
ATOM 5614 C CA . LEU B 1 344 ? -32.296 30.379 -2.128 1.00 34.31 391 LEU B CA 1
ATOM 5615 C C . LEU B 1 344 ? -32.857 31.646 -2.752 1.00 30.60 391 LEU B C 1
ATOM 5616 O O . LEU B 1 344 ? -32.078 32.463 -3.248 1.00 34.83 391 LEU B O 1
ATOM 5621 N N . SER B 1 345 ? -34.172 31.829 -2.756 1.00 27.74 392 SER B N 1
ATOM 5622 C CA . SER B 1 345 ? -34.751 32.984 -3.428 1.00 30.09 392 SER B CA 1
ATOM 5623 C C . SER B 1 345 ? -34.392 34.280 -2.709 1.00 31.40 392 SER B C 1
ATOM 5624 O O . SER B 1 345 ? -34.192 34.307 -1.492 1.00 29.65 392 SER B O 1
ATOM 5627 N N . MET B 1 346 ? -34.326 35.368 -3.478 1.00 30.37 393 MET B N 1
ATOM 5628 C CA . MET B 1 346 ? -34.093 36.691 -2.915 1.00 29.16 393 MET B CA 1
ATOM 5629 C C . MET B 1 346 ? -35.361 37.327 -2.348 1.00 28.73 393 MET B C 1
ATOM 5630 O O . MET B 1 346 ? -35.292 38.445 -1.814 1.00 31.99 393 MET B O 1
ATOM 5635 N N . MET B 1 347 ? -36.503 36.648 -2.444 1.00 26.15 394 MET B N 1
ATOM 5636 C CA . MET B 1 347 ? -37.766 37.137 -1.894 1.00 30.51 394 MET B CA 1
ATOM 5637 C C . MET B 1 347 ? -38.484 35.970 -1.233 1.00 34.21 394 MET B C 1
ATOM 5638 O O . MET B 1 347 ? -38.733 34.946 -1.876 1.00 40.13 394 MET B O 1
ATOM 5643 N N . LYS B 1 348 ? -38.810 36.124 0.045 1.00 30.88 395 LYS B N 1
ATOM 5644 C CA . LYS B 1 348 ? -39.436 35.074 0.828 1.00 35.21 395 LYS B CA 1
ATOM 5645 C C . LYS B 1 348 ? -40.617 35.627 1.608 1.00 34.44 395 LYS B C 1
ATOM 5646 O O . LYS B 1 348 ? -40.611 36.778 2.045 1.00 36.71 395 LYS B O 1
ATOM 5652 N N . TYR B 1 349 ? -41.638 34.795 1.764 1.00 31.36 396 TYR B N 1
ATOM 5653 C CA . TYR B 1 349 ? -42.800 35.107 2.578 1.00 30.81 396 TYR B CA 1
ATOM 5654 C C . TYR B 1 349 ? -42.705 34.280 3.852 1.00 28.51 396 TYR B C 1
ATOM 5655 O O . TYR B 1 349 ? -42.134 33.188 3.857 1.00 30.58 396 TYR B O 1
ATOM 5657 N N . TYR B 1 350 ? -43.225 34.805 4.953 1.00 25.76 397 TYR B N 1
ATOM 5658 C CA . TYR B 1 350 ? -43.394 33.950 6.112 1.00 28.43 397 TYR B CA 1
ATOM 5659 C C . TYR B 1 350 ? -44.666 34.346 6.847 1.00 31.16 397 TYR B C 1
ATOM 5660 O O . TYR B 1 350 ? -45.238 35.412 6.619 1.00 26.97 397 TYR B O 1
ATOM 5669 N N . TYR B 1 351 ? -45.099 33.472 7.747 1.00 22.05 398 TYR B N 1
ATOM 5670 C CA . TYR B 1 351 ? -46.360 33.636 8.449 1.00 22.12 398 TYR B CA 1
ATOM 5671 C C . TYR B 1 351 ? -46.116 33.653 9.941 1.00 23.72 398 TYR B C 1
ATOM 5672 O O . TYR B 1 351 ? -45.250 32.932 10.448 1.00 26.31 398 TYR B O 1
ATOM 5681 N N . GLU B 1 352 ? -46.877 34.481 10.638 1.00 20.55 399 GLU B N 1
ATOM 5682 C CA . GLU B 1 352 ? -46.910 34.456 12.096 1.00 31.08 399 GLU B CA 1
ATOM 5683 C C . GLU B 1 352 ? -48.203 33.739 12.455 1.00 26.21 399 GLU B C 1
ATOM 5684 O O . GLU B 1 352 ? -49.265 34.349 12.559 1.00 31.64 399 GLU B O 1
ATOM 5690 N N . CYS B 1 353 ? -48.114 32.427 12.607 1.00 23.66 400 CYS B N 1
ATOM 5691 C CA . CYS B 1 353 ? -49.315 31.627 12.791 1.00 29.93 400 CYS B CA 1
ATOM 5692 C C . CYS B 1 353 ? -49.791 31.673 14.230 1.00 30.19 400 CYS B C 1
ATOM 5693 O O . CYS B 1 353 ? -49.051 32.018 15.150 1.00 32.17 400 CYS B O 1
ATOM 5696 N N . VAL B 1 354 ? -51.046 31.299 14.423 1.00 31.40 401 VAL B N 1
ATOM 5697 C CA . VAL B 1 354 ? -51.575 31.053 15.754 1.00 28.14 401 VAL B CA 1
ATOM 5698 C C . VAL B 1 354 ? -51.736 29.550 15.925 1.00 30.13 401 VAL B C 1
ATOM 5699 O O . VAL B 1 354 ? -52.270 28.870 15.041 1.00 34.03 401 VAL B O 1
ATOM 5703 N N . LEU B 1 355 ? -51.237 29.031 17.040 1.00 23.21 402 LEU B N 1
ATOM 5704 C CA . LEU B 1 355 ? -51.514 27.674 17.482 1.00 26.38 402 LEU B CA 1
ATOM 5705 C C . LEU B 1 355 ? -52.528 27.735 18.617 1.00 29.71 402 LEU B C 1
ATOM 5706 O O . LEU B 1 355 ? -52.330 28.472 19.589 1.00 29.01 402 LEU B O 1
ATOM 5711 N N . PHE B 1 356 ? -53.627 27.001 18.490 1.00 25.92 403 PHE B N 1
ATOM 5712 C CA . PHE B 1 356 ? -54.511 26.864 19.639 1.00 36.28 403 PHE B CA 1
ATOM 5713 C C . PHE B 1 356 ? -55.030 25.439 19.727 1.00 26.86 403 PHE B C 1
ATOM 5714 O O . PHE B 1 356 ? -55.126 24.725 18.725 1.00 29.28 403 PHE B O 1
ATOM 5722 N N . VAL B 1 357 ? -55.298 25.024 20.961 1.00 33.19 404 VAL B N 1
ATOM 5723 C CA . VAL B 1 357 ? -55.931 23.750 21.284 1.00 23.15 404 VAL B CA 1
ATOM 5724 C C . VAL B 1 357 ? -57.177 24.087 22.084 1.00 33.33 404 VAL B C 1
ATOM 5725 O O . VAL B 1 357 ? -57.084 24.762 23.117 1.00 24.44 404 VAL B O 1
ATOM 5729 N N . VAL B 1 358 ? -58.338 23.636 21.609 1.00 30.48 405 VAL B N 1
ATOM 5730 C CA . VAL B 1 358 ? -59.587 23.847 22.327 1.00 27.50 405 VAL B CA 1
ATOM 5731 C C . VAL B 1 358 ? -60.244 22.498 22.540 1.00 33.10 405 VAL B C 1
ATOM 5732 O O . VAL B 1 358 ? -60.012 21.549 21.789 1.00 33.62 405 VAL B O 1
ATOM 5736 N N . ARG B 1 359 ? -61.068 22.421 23.578 1.00 28.47 406 ARG B N 1
ATOM 5737 C CA . ARG B 1 359 ? -61.671 21.178 24.024 1.00 29.81 406 ARG B CA 1
ATOM 5738 C C . ARG B 1 359 ? -63.188 21.329 24.031 1.00 31.89 406 ARG B C 1
ATOM 5739 O O . ARG B 1 359 ? -63.718 22.319 24.548 1.00 31.92 406 ARG B O 1
ATOM 5747 N N . LYS B 1 360 ? -63.879 20.378 23.426 1.00 32.44 407 LYS B N 1
ATOM 5748 C CA . LYS B 1 360 ? -65.328 20.326 23.548 1.00 27.22 407 LYS B CA 1
ATOM 5749 C C . LYS B 1 360 ? -65.667 19.780 24.922 1.00 29.01 407 LYS B C 1
ATOM 5750 O O . LYS B 1 360 ? -65.197 18.692 25.277 1.00 36.77 407 LYS B O 1
ATOM 5756 N N . PRO B 1 361 ? -66.445 20.485 25.738 1.00 35.47 408 PRO B N 1
ATOM 5757 C CA . PRO B 1 361 ? -66.685 20.018 27.110 1.00 43.50 408 PRO B CA 1
ATOM 5758 C C . PRO B 1 361 ? -67.349 18.652 27.120 1.00 41.81 408 PRO B C 1
ATOM 5759 O O . PRO B 1 361 ? -68.168 18.335 26.255 1.00 49.20 408 PRO B O 1
ATOM 5763 N N . GLN B 1 362 ? -66.973 17.832 28.097 1.00 54.87 409 GLN B N 1
ATOM 5764 C CA . GLN B 1 362 ? -67.609 16.530 28.261 1.00 65.95 409 GLN B CA 1
ATOM 5765 C C . GLN B 1 362 ? -69.075 16.711 28.668 1.00 70.97 409 GLN B C 1
ATOM 5766 O O . GLN B 1 362 ? -69.506 17.800 29.072 1.00 68.59 409 GLN B O 1
#

InterPro domains:
  IPR012901 Carnosine N-methyltransferase [PF07942] (146-408)
  IPR012901 Carnosine N-methyltransferase [PTHR12303] (55-407)
  IPR012901 Carnosine N-methyltransferase [SM01296] (144-409)
  IPR029063 S-adenosyl-L-methionine-dependent methyltransferase superfamily [G3DSA:3.40.50.150] (151-399)
  IPR029063 S-adenosyl-L-methionine-dependent methyltransferase superfamily [SSF53335] (148-408)

Organism: Homo sapiens (NCBI:txid9606)

Radius of gyration: 27.94 Å; Cα contacts (8 Å, |Δi|>4): 1267; chains: 2; bounding box: 68×80×60 Å

B-factor: mean 45.42, std 22.53, range [18.62, 163.05]

Solvent-accessible surface area: 30766 Å² total; per-residue (Å²): 165,151,133,149,104,81,80,113,67,25,126,99,2,0,30,0,0,86,27,2,6,58,26,2,48,82,21,0,75,120,8,36,174,41,4,128,67,12,76,61,98,14,42,149,28,8,99,113,23,50,106,32,3,69,98,0,46,134,9,0,76,55,0,23,106,13,0,61,50,0,3,90,53,32,70,191,224,88,111,91,23,52,107,124,5,8,70,86,0,39,61,1,3,54,15,0,4,5,2,0,2,99,65,4,97,82,14,13,57,30,0,15,67,30,0,11,133,10,0,78,131,25,6,41,168,135,195,81,73,44,59,154,0,53,0,0,3,0,26,10,12,0,0,13,6,0,4,44,0,0,64,74,18,7,8,2,39,0,2,16,148,29,27,7,24,23,10,0,2,59,2,0,18,78,144,4,59,110,93,64,114,46,61,0,29,0,4,0,39,38,12,6,5,7,39,94,22,65,19,7,30,47,56,4,90,0,0,26,40,42,4,104,52,48,44,141,70,39,81,48,45,53,34,66,18,42,7,59,138,64,22,94,132,74,78,41,26,4,0,0,0,0,17,31,17,6,4,37,2,64,6,0,0,48,18,0,38,14,0,55,95,1,0,63,64,17,4,0,0,0,2,0,3,4,1,62,6,100,42,44,107,71,77,133,58,62,5,3,14,1,8,5,66,27,1,60,65,0,3,80,98,53,26,1,122,53,86,24,70,116,55,56,25,105,6,35,80,23,24,12,76,67,6,4,45,26,100,52,19,21,0,3,2,7,0,2,56,15,59,198,176,103,150,103,103,103,83,86,98,76,1,63,98,2,0,34,0,0,122,61,2,7,81,30,6,46,123,32,0,73,54,8,44,139,25,4,134,84,14,73,66,98,18,36,152,29,10,96,116,20,55,98,31,3,70,102,0,45,145,10,0,77,60,0,23,106,8,0,69,52,0,6,88,18,0,52,140,32,161,139,23,149,110,18,55,193,128,176,168,124,88,21,54,107,137,4,8,77,79,0,48,62,2,0,70,11,0,4,6,3,0,1,105,77,3,96,83,13,12,59,32,0,15,69,28,0,10,131,7,0,77,129,26,7,21,167,129,186,102,72,40,53,152,0,50,0,0,3,1,27,12,11,0,0,10,8,0,7,44,0,0,61,80,17,5,9,2,38,0,2,17,150,26,20,8,33,12,5,0,2,41,1,0,18,74,141,1,57,105,96,66,122,50,67,0,24,0,4,0,27,48,11,5,5,7,39,98,22,63,20,8,31,51,53,4,95,0,0,21,40,40,3,93,59,39,58,143,69,33,80,46,44,50,31,67,18,29,6,59,132,65,20,90,134,66,79,42,26,11,0,0,0,0,16,31,16,5,3,40,2,62,6,0,0,50,16,0,34,16,0,60,96,2,0,67,72,27,4,0,0,0,2,0,4,4,1,61,6,100,44,38,79,93,94,155,65,57,5,3,13,1,9,5,71,29,0,65,64,0,3,80,94,42,22,0,120,57,88,22,65,108,56,53,27,102,6,33,77,22,35,13,94,65,5,4,50,19,26,51,21,18,0,3,2,7,1,1,65,19,54,205

Secondary structure (DSSP, 8-state):
-HHHHHHHHHHHHHHHHHHHHHHHHHHHHHHHHHHHHS-HHHHTT-TTHHHHHHHHHHHHHHHHHHHHHHHHTTT---PPPPHHHHHHHHHHHHHHHHHHSGGGHHHHHHHHHHHHHHHHHHS-TTT--GGG-EEEETT-TTSHHHHHHHHTT-EEEEEE--HHHHHHHHHHHHS--STT-EEE-TTTT--SSBSSHHHHT--EEE-SS-TT-PPTT-EEEEEES-HHHH---TT-EEEEEEES-GGG-SBHHHHHHHHHHHEEEEEEEEEEE----TTTT-TT---B---HHHHHHHHHHHTPEEEEEEEEEEE-SS--TTBSEEEEEEEEEEEEE---/--HHHHHHHHHHHHHHHHHHHHHHHHHHHHHHHHHHHTS-HHHHTT-TTHHHHHHHHHHHHHHHHHHHHHHHHHHHT-GGGGGG-----PPPPHHHHHHHHHHHHHHHHHHSGGGHHHHHHHHHHHHHHHHHHS-TTT--GGG-EEEEES-TTSHHHHHHHHTT-EEEEEE--HHHHHHHHHHHHH--STT-EEE-TTTT--SS-SSHHHHT--EEE-SS-GGGPPTT-EEEEEES-HHHH---SS-EEEEEEES-GGG-SBHHHHHHHHHHHEEEEEEEEEEE----TTTT-TT---B---HHHHHHHHHHHT-EEEEEEEEEEE-SS--TT-SEEEEEEEEEEEEE---